Protein AF-0000000074208734 (afdb_homodimer)

Organism: NCBI:txid88382

Solvent-accessible surface area (backbone atoms only — not comparable to full-atom values): 26764 Å² total; per-residue (Å²): 128,86,65,51,71,45,79,42,67,42,66,44,78,47,78,44,66,75,63,50,32,41,41,40,40,41,45,22,43,36,44,35,39,36,42,46,93,50,91,39,37,39,42,37,32,69,38,44,40,68,49,39,34,33,40,35,36,53,96,34,33,34,37,34,30,52,76,52,100,61,82,55,68,69,53,45,49,59,48,27,51,68,28,75,49,46,34,30,35,36,37,41,34,36,28,35,31,71,30,29,38,36,40,34,30,39,29,39,41,37,39,42,31,43,29,46,50,18,36,37,41,35,35,36,26,38,41,39,40,37,34,48,28,24,35,52,36,38,38,40,32,39,29,47,39,38,40,35,37,54,30,40,36,35,39,40,38,39,24,42,43,20,35,35,40,40,31,25,31,33,50,36,38,40,37,40,23,42,45,14,34,38,36,39,43,34,73,39,74,33,48,35,38,40,37,40,23,41,46,11,38,36,38,38,35,36,43,58,51,59,45,23,41,36,41,36,34,10,36,45,8,44,25,31,49,72,84,46,68,38,70,24,46,22,6,7,68,43,78,50,55,24,66,82,56,73,51,73,97,82,64,71,62,16,41,34,39,39,40,22,42,38,8,36,38,36,40,39,47,32,85,69,76,62,74,74,71,66,76,72,74,70,78,79,65,77,65,79,79,76,127,128,85,65,51,71,45,80,42,65,43,65,46,76,47,76,44,67,73,63,49,31,41,41,38,40,41,46,17,42,36,46,36,40,34,44,47,92,50,90,39,35,38,40,38,32,68,38,44,40,68,48,39,33,32,40,34,36,54,95,31,33,34,36,34,30,51,75,52,99,60,82,56,70,68,53,44,49,60,49,29,50,70,28,77,50,48,31,30,35,35,36,40,33,37,27,36,32,72,30,29,40,37,40,37,30,39,28,39,42,36,37,41,31,43,29,46,51,18,36,36,41,37,35,38,26,35,41,38,41,36,35,49,28,24,34,53,35,39,38,40,33,40,28,46,38,37,39,34,37,54,30,40,36,35,38,39,38,40,26,42,42,20,36,35,39,38,31,26,32,35,50,37,39,40,36,41,24,42,44,13,34,39,36,40,42,35,72,40,74,35,48,34,37,42,38,40,23,41,46,11,38,37,40,39,33,35,43,58,51,60,43,23,41,35,41,36,36,11,35,50,9,44,25,32,48,70,85,46,69,37,72,31,29,32,5,6,68,43,78,49,53,25,66,82,58,71,51,74,95,83,59,71,64,17,41,33,39,40,41,23,42,38,9,35,38,37,39,39,48,32,85,67,75,61,75,73,70,66,75,73,74,70,76,79,64,77,63,79,77,78,126

pLDDT: mean 85.15, std 19.8, range [23.8, 98.94]

Secondary structure (DSSP, 8-state):
---EEEEESSSEEEEESS--EEEEEESEEEEEEEEESSSSEEEEEEEEEESPEEEEEETTEEEEEES-SS-SHHHHHHHHHS--S-EEEEEEEEEETT-EEEEEEEEEEEEEES--S-EEEEEEEEEEEEES-BS-EEEEESSSEEEEEEEES-EEEEESS-EEEEEEE-SEEEEEESSS-EEEEESS--SEEEEEESSS-EEEEES-GGGEEEEEEESSS-EEETTEEE--SS-EEEEEES-SS--STT-PPEEEEEEESSS-EEEEE--------------TT------/---EEEEESSSEEEEESS--EEEEEESEEEEEEEEESSSSEEEEEEEEEESPEEEEEETTEEEEEES-SS-SHHHHHHHHHS--S-EEEEEEEEEETT-EEEEEEEEEEEEEES--S-EEEEEEEEEEEEES-BS-EEEEESSSEEEEEEEES-EEEEESS-EEEEEEE-SEEEEEESSS-EEEEESS--SEEEEEESSS-EEEEES-GGGEEEEEEESSS-EEETTEEE--SSSEEEEEES-SS--STT-PPEEEEEEESSS-EEEEE--------------TT------

Foldseek 3Di:
DDKDKDKAQAWDKDKAALAQEEAEEFAAEEAEEEEDDDRIKMKTWHGWDWFIWMWIDDPNYTYIYGPDPDDDDVVVCVVVVPVPIDTYTHMYMYHHQAHEYEYEYAYYEYEAERHENEYEYEYAEYEYEYECYHEEYEYYYEAYEYEAYAYHEEYEYEYAAYAYEHEHAYQEYEYEYAAHAYAYHYPAAHQEYHYEYAHYAYHYEGAAQQQEFEWEKEQQAWEEEANDTAHPPGIGIDTDHHDVPPPPDDDHRYYYYYYYHHYYYYYHYRPDPPPPPPPPPPPPPPPPPDD/DDKDKDKAQAWDKDKAALAQEEAEEFAAEEAEEEEDDDRIKMKTWHGWDWFIWMWIDDPNYTYIYGPDVDDDDVSVCVVVVPVPIDTYTHMYMYHHQAHEYEYEYAEYEYEAERHENEYEYEYAEYEYEYECYHEEYEYYYEAEEYEAYAYHEEYEYEYAAYAYEHEHAYQEYEYEYAAHAYAYHYPAAHQEYHYEYAHYAYHYEGAAQQQEFEWEKEQQAWEEEANDTAHDPRMGIDGDHHDPPPPPDPDHRYYYYYYYHHYYYYYHYRPDPPPPPPPPPPPPPPPPPDD

Sequence (582 aa):
MSTDSWTVTGPQTIELRDVTTVDAHVVDGRLDVVAHDEPLVRVEVHSVEGRSLEVRLEDGRLVIEHESGLSGWGSFMKRFADFGGKARADIHVAVPAGTAVRLGTIRGECLLAGTTAGASASTVSGSLLVSRTAGELRLNTVSGEVTVRDHVGDITSNTVSADVVMSGSADSVVSSSVSGDVTIDLATQPRSVKVNSVSGNLLLRVPDDSVVAVSAQSVSGRVTVGGAQVFGGGGATFNGGGRTEAGPAGQGTTRLRATSVSGEVTVLGGPQDAPVDAPEDAPADQTPVDLMSTDSWTVTGPQTIELRDVTTVDAHVVDGRLDVVAHDEPLVRVEVHSVEGRSLEVRLEDGRLVIEHESGLSGWGSFMKRFADFGGKARADIHVAVPAGTAVRLGTIRGECLLAGTTAGASASTVSGSLLVSRTAGELRLNTVSGEVTVRDHVGDITSNTVSADVVMSGSADSVVSSSVSGDVTIDLATQPRSVKVNSVSGNLLLRVPDDSVVAVSAQSVSGRVTVGGAQVFGGGGATFNGGGRTEAGPAGQGTTRLRATSVSGEVTVLGGPQDAPVDAPEDAPADQTPVDL

Nearest PDB structures (foldseek):
  3jx8-assembly2_D  TM=5.063E-01  e=3.920E-04  Parabacteroides distasonis ATCC 8503
  3jx8-assembly2_D  TM=5.358E-01  e=8.897E-04  Parabacteroides distasonis ATCC 8503
  3ljy-assembly2_B  TM=5.152E-01  e=2.485E-03  Parabacteroides distasonis ATCC 8503

Structure (mmCIF, N/CA/C/O backbone):
data_AF-0000000074208734-model_v1
#
loop_
_entity.id
_entity.type
_entity.pdbx_description
1 polymer 'DUF4097 domain-containing protein'
#
loop_
_atom_site.group_PDB
_atom_site.id
_atom_site.type_symbol
_atom_site.label_atom_id
_atom_site.label_alt_id
_atom_site.label_comp_id
_atom_site.label_asym_id
_atom_site.label_entity_id
_atom_site.label_seq_id
_atom_site.pdbx_PDB_ins_code
_atom_site.Cartn_x
_atom_site.Cartn_y
_atom_site.Cartn_z
_atom_site.occupancy
_atom_site.B_iso_or_equiv
_atom_site.auth_seq_id
_atom_site.auth_comp_id
_atom_site.auth_asym_id
_atom_site.auth_atom_id
_atom_site.pdbx_PDB_model_num
ATOM 1 N N . MET A 1 1 ? 10.008 44.969 -2.906 1 44.94 1 MET A N 1
ATOM 2 C CA . MET A 1 1 ? 9.57 44.719 -1.535 1 44.94 1 MET A CA 1
ATOM 3 C C . MET A 1 1 ? 10.609 43.906 -0.77 1 44.94 1 MET A C 1
ATOM 5 O O . MET A 1 1 ? 11.359 43.125 -1.363 1 44.94 1 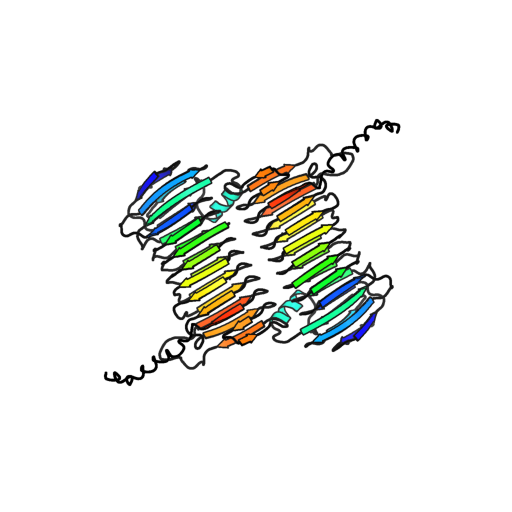MET A O 1
ATOM 9 N N . SER A 1 2 ? 11.047 44.312 0.348 1 54.62 2 SER A N 1
ATOM 10 C CA . SER A 1 2 ? 12.266 43.906 1.043 1 54.62 2 SER A CA 1
ATOM 11 C C . SER A 1 2 ? 12.234 42.406 1.404 1 54.62 2 SER A C 1
ATOM 13 O O . SER A 1 2 ? 11.266 41.938 1.988 1 54.62 2 SER A O 1
ATOM 15 N N . THR A 1 3 ? 12.836 41.531 0.575 1 72.31 3 THR A N 1
ATOM 16 C CA . THR A 1 3 ? 13.062 40.125 0.831 1 72.31 3 THR A CA 1
ATOM 17 C C . THR A 1 3 ? 14.078 39.938 1.958 1 72.31 3 THR A C 1
ATOM 19 O O . THR A 1 3 ? 15.195 40.438 1.89 1 72.31 3 THR A O 1
ATOM 22 N N . ASP A 1 4 ? 13.586 39.656 3.211 1 86.06 4 ASP A N 1
ATOM 23 C CA . ASP A 1 4 ? 14.477 39.281 4.297 1 86.06 4 ASP A CA 1
ATOM 24 C C . ASP A 1 4 ? 14.867 37.812 4.195 1 86.06 4 ASP A C 1
ATOM 26 O O . ASP A 1 4 ? 14.016 36.969 3.908 1 86.06 4 ASP A O 1
ATOM 30 N N . SER A 1 5 ? 16.125 37.594 4.215 1 92.31 5 SER A N 1
ATOM 31 C CA . SER A 1 5 ? 16.578 36.219 4.09 1 92.31 5 SER A CA 1
ATOM 32 C C . SER A 1 5 ? 17.688 35.906 5.094 1 92.31 5 SER A C 1
ATOM 34 O O . SER A 1 5 ? 18.516 36.781 5.398 1 92.31 5 SER A O 1
ATOM 36 N N . TRP A 1 6 ? 17.609 34.719 5.621 1 94.44 6 TRP A N 1
ATOM 37 C CA . TRP A 1 6 ? 18.594 34.219 6.566 1 94.44 6 TRP A CA 1
ATOM 38 C C . TRP A 1 6 ? 19.094 32.844 6.156 1 94.44 6 TRP A C 1
ATOM 40 O O . TRP A 1 6 ? 18.312 32 5.711 1 94.44 6 TRP A O 1
ATOM 50 N N . THR A 1 7 ? 20.297 32.656 6.285 1 95.12 7 THR A N 1
ATOM 51 C CA . THR A 1 7 ? 20.875 31.328 6.23 1 95.12 7 THR A CA 1
ATOM 52 C C . THR A 1 7 ? 21.203 30.828 7.633 1 95.12 7 THR A C 1
ATOM 54 O O . THR A 1 7 ? 22.031 31.422 8.328 1 95.12 7 THR A O 1
ATOM 57 N N . VAL A 1 8 ? 20.594 29.75 8.055 1 96.25 8 VAL A N 1
ATOM 58 C CA . VAL A 1 8 ? 20.703 29.281 9.43 1 96.25 8 VAL A CA 1
ATOM 59 C C . VAL A 1 8 ? 21.516 27.984 9.484 1 96.25 8 VAL A C 1
ATOM 61 O O . VAL A 1 8 ? 21.156 27 8.844 1 96.25 8 VAL A O 1
ATOM 64 N N . THR A 1 9 ? 22.578 27.922 10.234 1 95.31 9 THR A N 1
ATOM 65 C CA . THR A 1 9 ? 23.469 26.766 10.289 1 95.31 9 THR A CA 1
ATOM 66 C C . THR A 1 9 ? 23.484 26.156 11.688 1 95.31 9 THR A C 1
ATOM 68 O O . THR A 1 9 ? 24.156 25.156 11.93 1 95.31 9 THR A O 1
ATOM 71 N N . GLY A 1 10 ? 22.844 26.781 12.609 1 95.44 10 GLY A N 1
ATOM 72 C CA . GLY A 1 10 ? 22.719 26.344 13.992 1 95.44 10 GLY A CA 1
ATOM 73 C C . GLY A 1 10 ? 21.547 26.984 14.727 1 95.44 10 GLY A C 1
ATOM 74 O O . GLY A 1 10 ? 20.656 27.562 14.102 1 95.44 10 GLY A O 1
ATOM 75 N N . PRO A 1 11 ? 21.609 26.812 16.062 1 97.56 11 PRO A N 1
ATOM 76 C CA . PRO A 1 11 ? 20.484 27.375 16.797 1 97.56 11 PRO A CA 1
ATOM 77 C C . PRO A 1 11 ? 20.312 28.875 16.562 1 97.56 11 PRO A C 1
ATOM 79 O O . PRO A 1 11 ? 21.281 29.625 16.641 1 97.56 11 PRO A O 1
ATOM 82 N N . GLN A 1 12 ? 19.125 29.234 16.219 1 97.62 12 GLN A N 1
ATOM 83 C CA . GLN A 1 12 ? 18.812 30.625 15.898 1 97.62 12 GLN A CA 1
ATOM 84 C C . GLN A 1 12 ? 17.312 30.906 16.062 1 97.62 12 GLN A C 1
ATOM 86 O O . GLN A 1 12 ? 16.484 30.047 15.773 1 97.62 12 GLN A O 1
ATOM 91 N N . THR A 1 13 ? 17.047 32.125 16.594 1 98.31 13 THR A N 1
ATOM 92 C CA . THR A 1 13 ? 15.656 32.562 16.672 1 98.31 13 THR A CA 1
ATOM 93 C C . THR A 1 13 ? 15.438 33.781 15.766 1 98.31 13 THR A C 1
ATOM 95 O O . THR A 1 13 ? 16.219 34.75 15.781 1 98.31 13 THR A O 1
ATOM 98 N N . ILE A 1 14 ? 14.414 33.75 14.969 1 98.06 14 ILE A N 1
ATOM 99 C CA . ILE A 1 14 ? 14.07 34.812 14.047 1 98.06 14 ILE A CA 1
ATOM 100 C C . ILE A 1 14 ? 12.625 35.25 14.273 1 98.06 14 ILE A C 1
ATOM 102 O O . ILE A 1 14 ? 11.719 34.406 14.32 1 98.06 14 ILE A O 1
ATOM 106 N N . GLU A 1 15 ? 12.391 36.5 14.461 1 97.81 15 GLU A N 1
ATOM 107 C CA . GLU A 1 15 ? 11.039 37.031 14.578 1 97.81 15 GLU A CA 1
ATOM 108 C C . GLU A 1 15 ? 10.664 37.875 13.367 1 97.81 15 GLU A C 1
ATOM 110 O O . GLU A 1 15 ? 11.453 38.719 12.914 1 97.81 15 GLU A O 1
ATOM 115 N N . LEU A 1 16 ? 9.492 37.625 12.898 1 96.75 16 LEU A N 1
ATOM 116 C CA . LEU A 1 16 ? 9.031 38.281 11.695 1 96.75 16 LEU A CA 1
ATOM 117 C C . LEU A 1 16 ? 7.605 38.812 11.867 1 96.75 16 LEU A C 1
ATOM 119 O O . LEU A 1 16 ? 6.797 38.188 12.562 1 96.75 16 LEU A O 1
ATOM 123 N N . ARG A 1 17 ? 7.367 39.906 11.227 1 95.06 17 ARG A N 1
ATOM 124 C CA . ARG A 1 17 ? 6.016 40.469 11.219 1 95.06 17 ARG A CA 1
ATOM 125 C C . ARG A 1 17 ? 5.414 40.406 9.812 1 95.06 17 ARG A C 1
ATOM 127 O O . ARG A 1 17 ? 6.121 40.125 8.844 1 95.06 17 ARG A O 1
ATOM 134 N N . ASP A 1 18 ? 4.086 40.531 9.734 1 94.44 18 ASP A N 1
ATOM 135 C CA . ASP A 1 18 ? 3.326 40.625 8.492 1 94.44 18 ASP A CA 1
ATOM 136 C C . ASP A 1 18 ? 3.439 39.344 7.68 1 94.44 18 ASP A C 1
ATOM 138 O O . ASP A 1 18 ? 3.561 39.406 6.453 1 94.44 18 ASP A O 1
ATOM 142 N N . VAL A 1 19 ? 3.52 38.281 8.398 1 97.25 19 VAL A N 1
ATOM 143 C CA . VAL A 1 19 ? 3.506 36.969 7.758 1 97.25 19 VAL A CA 1
ATOM 144 C C . VAL A 1 19 ? 2.068 36.469 7.641 1 97.25 19 VAL A C 1
ATOM 146 O O . VAL A 1 19 ? 1.337 36.406 8.633 1 97.25 19 VAL A O 1
ATOM 149 N N . THR A 1 20 ? 1.699 36.094 6.402 1 97.31 20 THR A N 1
ATOM 150 C CA . THR A 1 20 ? 0.342 35.625 6.191 1 97.31 20 THR A CA 1
ATOM 151 C C . THR A 1 20 ? 0.347 34.094 5.938 1 97.31 20 THR A C 1
ATOM 153 O O . THR A 1 20 ? -0.648 33.438 6.188 1 97.31 20 THR A O 1
ATOM 156 N N . THR A 1 21 ? 1.437 33.656 5.379 1 98.12 21 THR A N 1
ATOM 157 C CA . THR A 1 21 ? 1.563 32.25 5.059 1 98.12 21 THR A CA 1
ATOM 158 C C . THR A 1 21 ? 2.943 31.719 5.453 1 98.12 21 THR A C 1
ATOM 160 O O . THR A 1 21 ? 3.949 32.406 5.258 1 98.12 21 THR A O 1
ATOM 163 N N . VAL A 1 22 ? 2.969 30.516 5.992 1 98 22 VAL A N 1
ATOM 164 C CA . VAL A 1 22 ? 4.223 29.828 6.297 1 98 22 VAL A CA 1
ATOM 165 C C . VAL A 1 22 ? 4.359 28.578 5.422 1 98 22 VAL A C 1
ATOM 167 O O . VAL A 1 22 ? 3.465 27.734 5.398 1 98 22 VAL A O 1
ATOM 170 N N . ASP A 1 23 ? 5.387 28.5 4.691 1 96.88 23 ASP A N 1
ATOM 171 C CA . ASP A 1 23 ? 5.773 27.344 3.887 1 96.88 23 ASP A CA 1
ATOM 172 C C . ASP A 1 23 ? 7.074 26.734 4.395 1 96.88 23 ASP A C 1
ATOM 174 O O . ASP A 1 23 ? 8.164 27.234 4.086 1 96.88 23 ASP A O 1
ATOM 178 N N . ALA A 1 24 ? 6.957 25.641 5.156 1 96.25 24 ALA A N 1
ATOM 179 C CA . ALA A 1 24 ? 8.125 25.094 5.844 1 96.25 24 ALA A CA 1
ATOM 180 C C . ALA A 1 24 ? 8.352 23.625 5.473 1 96.25 24 ALA A C 1
ATOM 182 O O . ALA A 1 24 ? 7.438 22.812 5.57 1 96.25 24 ALA A O 1
ATOM 183 N N . HIS A 1 25 ? 9.523 23.297 5.062 1 93.06 25 HIS A N 1
ATOM 184 C CA . HIS A 1 25 ? 9.875 21.938 4.668 1 93.06 25 HIS A CA 1
ATOM 185 C C . HIS A 1 25 ? 11.227 21.531 5.242 1 93.06 25 HIS A C 1
ATOM 187 O O . HIS A 1 25 ? 12.172 22.312 5.25 1 93.06 25 HIS A O 1
ATOM 193 N N . VAL A 1 26 ? 11.273 20.328 5.727 1 91.88 26 VAL A N 1
ATOM 194 C CA . VAL A 1 26 ? 12.539 19.766 6.199 1 91.88 26 VAL A CA 1
ATOM 195 C C . VAL A 1 26 ? 12.727 18.359 5.656 1 91.88 26 VAL A C 1
ATOM 197 O O . VAL A 1 26 ? 11.758 17.609 5.52 1 91.88 26 VAL A O 1
ATOM 200 N N . VAL A 1 27 ? 13.922 18 5.41 1 89.75 27 VAL A N 1
ATOM 201 C CA . VAL A 1 27 ? 14.219 16.656 4.902 1 89.75 27 VAL A CA 1
ATOM 202 C C . VAL A 1 27 ? 14.078 15.641 6.027 1 89.75 27 VAL A C 1
ATOM 204 O O . VAL A 1 27 ? 13.398 14.617 5.875 1 89.75 27 VAL A O 1
ATOM 207 N N . ASP A 1 28 ? 14.711 15.906 7.121 1 90.75 28 ASP A N 1
ATOM 208 C CA . ASP A 1 28 ? 14.711 15.047 8.297 1 90.75 28 ASP A CA 1
ATOM 209 C C . ASP A 1 28 ? 14.641 15.867 9.578 1 90.75 28 ASP A C 1
ATOM 211 O O . ASP A 1 28 ? 15.094 17.016 9.617 1 90.75 28 ASP A O 1
ATOM 215 N N . GLY A 1 29 ? 14.039 15.281 10.594 1 94.06 29 GLY A N 1
ATOM 216 C CA . GLY A 1 29 ? 13.992 15.953 11.875 1 94.06 29 GLY A CA 1
ATOM 217 C C . GLY A 1 29 ? 12.578 16.25 12.344 1 94.06 29 GLY A C 1
ATOM 218 O O . GLY A 1 29 ? 11.695 15.406 12.242 1 94.06 29 GLY A O 1
ATOM 219 N N . ARG A 1 30 ? 12.508 17.453 12.977 1 97.25 30 ARG A N 1
ATOM 220 C CA . ARG A 1 30 ? 11.227 17.844 13.57 1 97.25 30 ARG A CA 1
ATOM 221 C C . ARG A 1 30 ? 10.789 19.219 13.094 1 97.25 30 ARG A C 1
ATOM 223 O O . ARG A 1 30 ? 11.602 20.141 13.023 1 97.25 30 ARG A O 1
ATOM 230 N N . LEU A 1 31 ? 9.562 19.312 12.695 1 97.94 31 LEU A N 1
ATOM 231 C CA . LEU A 1 31 ? 8.961 20.562 12.258 1 97.94 31 LEU A CA 1
ATOM 232 C C . LEU A 1 31 ? 7.625 20.797 12.945 1 97.94 31 LEU A C 1
ATOM 234 O O . LEU A 1 31 ? 6.625 20.156 12.602 1 97.94 31 LEU A O 1
ATOM 238 N N . ASP A 1 32 ? 7.625 21.703 13.953 1 98.69 32 ASP A N 1
ATOM 239 C CA . ASP A 1 32 ? 6.414 22.047 14.688 1 98.69 32 ASP A CA 1
ATOM 240 C C . ASP A 1 32 ? 5.934 23.453 14.336 1 98.69 32 ASP A C 1
ATOM 242 O O . ASP A 1 32 ? 6.695 24.422 14.43 1 98.69 32 ASP A O 1
ATOM 246 N N . VAL A 1 33 ? 4.703 23.578 13.93 1 98.88 33 VAL A N 1
ATOM 247 C CA . VAL A 1 33 ? 4.047 24.859 13.75 1 98.88 33 VAL A CA 1
ATOM 248 C C . VAL A 1 33 ? 2.854 24.969 14.695 1 98.88 33 VAL A C 1
ATOM 250 O O . VAL A 1 33 ? 1.889 24.219 14.578 1 98.88 33 VAL A O 1
ATOM 253 N N . VAL A 1 34 ? 2.953 25.906 15.586 1 98.88 34 VAL A N 1
ATOM 254 C CA . VAL A 1 34 ? 1.954 26 16.641 1 98.88 34 VAL A CA 1
ATOM 255 C C . VAL A 1 34 ? 1.464 27.453 16.766 1 98.88 34 VAL A C 1
ATOM 257 O O . VAL A 1 34 ? 2.266 28.391 16.75 1 98.88 34 VAL A O 1
ATOM 260 N N . ALA A 1 35 ? 0.216 27.562 16.906 1 98.88 35 ALA A N 1
ATOM 261 C CA . ALA A 1 35 ? -0.355 28.906 17.078 1 98.88 35 ALA A CA 1
ATOM 262 C C . ALA A 1 35 ? -0.044 29.453 18.469 1 98.88 35 ALA A C 1
ATOM 264 O O . ALA A 1 35 ? 0.019 28.719 19.453 1 98.88 35 ALA A O 1
ATOM 265 N N . HIS A 1 36 ? 0.167 30.766 18.5 1 98.44 36 HIS A N 1
ATOM 266 C CA . HIS A 1 36 ? 0.281 31.5 19.75 1 98.44 36 HIS A CA 1
ATOM 267 C C . HIS A 1 36 ? -0.477 32.812 19.672 1 98.44 36 HIS A C 1
ATOM 269 O O . HIS A 1 36 ? -1.062 33.156 18.641 1 98.44 36 HIS A O 1
ATOM 275 N N . ASP A 1 37 ? -0.469 33.625 20.719 1 97.12 37 ASP A N 1
ATOM 276 C CA . ASP A 1 37 ? -1.319 34.812 20.812 1 97.12 37 ASP A CA 1
ATOM 277 C C . ASP A 1 37 ? -0.537 36.094 20.484 1 97.12 37 ASP A C 1
ATOM 279 O O . ASP A 1 37 ? -1.063 37.188 20.594 1 97.12 37 ASP A O 1
ATOM 283 N N . GLU A 1 38 ? 0.662 36 20.031 1 97.12 38 GLU A N 1
ATOM 284 C CA . GLU A 1 38 ? 1.45 37.188 19.625 1 97.12 38 GLU A CA 1
ATOM 285 C C . GLU A 1 38 ? 1.248 37.5 18.156 1 97.12 38 GLU A C 1
ATOM 287 O O . GLU A 1 38 ? 1.06 36.594 17.328 1 97.12 38 GLU A O 1
ATOM 292 N N . PRO A 1 39 ? 1.251 38.781 17.828 1 95.88 39 PRO A N 1
ATOM 293 C CA . PRO A 1 39 ? 1.011 39.188 16.453 1 95.88 39 PRO A CA 1
ATOM 294 C C . PRO A 1 39 ? 2.262 39.094 15.578 1 95.88 39 PRO A C 1
ATOM 296 O O . PRO A 1 39 ? 2.553 40 14.797 1 95.88 39 PRO A O 1
ATOM 299 N N . LEU A 1 40 ? 3.111 38.156 15.797 1 97.69 40 LEU A N 1
ATOM 300 C CA . LEU A 1 40 ? 4.309 37.938 14.992 1 97.69 40 LEU A CA 1
ATOM 301 C C . LEU A 1 40 ? 4.574 36.438 14.828 1 97.69 40 LEU A C 1
ATOM 303 O O . LEU A 1 40 ? 3.977 35.625 15.531 1 97.69 40 LEU A O 1
ATOM 307 N N . VAL A 1 41 ? 5.367 36.156 13.875 1 98.5 41 VAL A N 1
ATOM 308 C CA . VAL A 1 41 ? 5.852 34.781 13.695 1 98.5 41 VAL A CA 1
ATOM 309 C C . VAL A 1 41 ? 7.242 34.625 14.297 1 98.5 41 VAL A C 1
ATOM 311 O O . VAL A 1 41 ? 8.109 35.5 14.102 1 98.5 41 VAL A O 1
ATOM 314 N N . ARG A 1 42 ? 7.473 33.625 15.094 1 98.75 42 ARG A N 1
ATOM 315 C CA . ARG A 1 42 ? 8.773 33.312 15.68 1 98.75 42 ARG A CA 1
ATOM 316 C C . ARG A 1 42 ? 9.297 31.969 15.188 1 98.75 42 ARG A C 1
ATOM 318 O O . ARG A 1 42 ? 8.672 30.938 15.414 1 98.75 42 ARG A O 1
ATOM 325 N N . VAL A 1 43 ? 10.422 32 14.492 1 98.75 43 VAL A N 1
ATOM 326 C CA . VAL A 1 43 ? 11.102 30.797 14.039 1 98.75 43 VAL A CA 1
ATOM 327 C C . VAL A 1 43 ? 12.234 30.453 14.992 1 98.75 43 VAL A C 1
ATOM 329 O O . VAL A 1 43 ? 13.203 31.203 15.125 1 98.75 43 VAL A O 1
ATOM 332 N N . GLU A 1 44 ? 12.094 29.344 15.656 1 98.75 44 GLU A N 1
ATOM 333 C CA . GLU A 1 44 ? 13.141 28.844 16.547 1 98.75 44 GLU A CA 1
ATOM 334 C C . GLU A 1 44 ? 13.797 27.594 15.961 1 98.75 44 GLU A C 1
ATOM 336 O O . GLU A 1 44 ? 13.18 26.516 15.906 1 98.75 44 GLU A O 1
ATOM 341 N N . VAL A 1 45 ? 15.008 27.781 15.547 1 98.56 45 VAL A N 1
ATOM 342 C CA . VAL A 1 45 ? 15.805 26.641 15.086 1 98.56 45 VAL A CA 1
ATOM 343 C C . VAL A 1 45 ? 16.672 26.125 16.234 1 98.56 45 VAL A C 1
ATOM 345 O O . VAL A 1 45 ? 17.531 26.859 16.75 1 98.56 45 VAL A O 1
ATOM 348 N N . HIS A 1 46 ? 16.516 24.875 16.594 1 98.44 46 HIS A N 1
ATOM 349 C CA . HIS A 1 46 ? 17.234 24.297 17.719 1 98.44 46 HIS A CA 1
ATOM 350 C C . HIS A 1 46 ? 18.5 23.594 17.266 1 98.44 46 HIS A C 1
ATOM 352 O O . HIS A 1 46 ? 19.516 23.594 17.984 1 98.44 46 HIS A O 1
ATOM 358 N N . SER A 1 47 ? 18.359 22.969 16.109 1 97.12 47 SER A N 1
ATOM 359 C CA . SER A 1 47 ? 19.531 22.312 15.57 1 97.12 47 SER A CA 1
ATOM 360 C C . SER A 1 47 ? 19.438 22.188 14.047 1 97.12 47 SER A C 1
ATOM 362 O O . SER A 1 47 ? 18.344 22.109 13.484 1 97.12 47 SER A O 1
ATOM 364 N N . VAL A 1 48 ? 20.594 22.25 13.398 1 94.88 48 VAL A N 1
ATOM 365 C CA . VAL A 1 48 ? 20.766 21.984 11.969 1 94.88 48 VAL A CA 1
ATOM 366 C C . VAL A 1 48 ? 21.938 21.047 11.758 1 94.88 48 VAL A C 1
ATOM 368 O O . VAL A 1 48 ? 23.047 21.297 12.266 1 94.88 48 VAL A O 1
ATOM 371 N N . GLU A 1 49 ? 21.688 19.984 11.133 1 91.69 49 GLU A N 1
ATOM 372 C CA . GLU A 1 49 ? 22.734 19.031 10.766 1 91.69 49 GLU A CA 1
ATOM 373 C C . GLU A 1 49 ? 22.781 18.844 9.25 1 91.69 49 G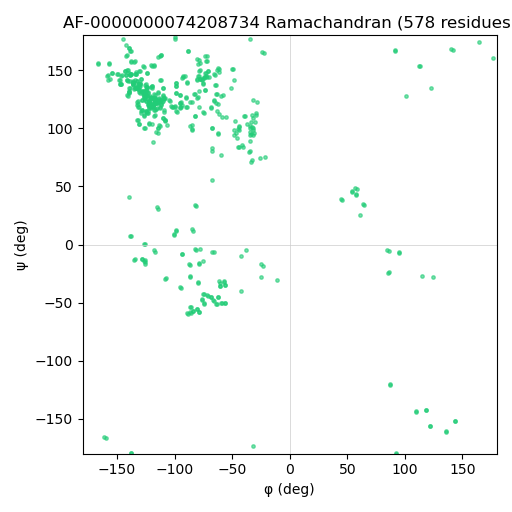LU A C 1
ATOM 375 O O . GLU A 1 49 ? 21.781 18.5 8.625 1 91.69 49 GLU A O 1
ATOM 380 N N . GLY A 1 50 ? 23.969 19.016 8.695 1 87.81 50 GLY A N 1
ATOM 381 C CA . GLY A 1 50 ? 24.125 18.891 7.254 1 87.81 50 GLY A CA 1
ATOM 382 C C . GLY A 1 50 ? 23.844 20.203 6.523 1 87.81 50 GLY A C 1
ATOM 383 O O . GLY A 1 50 ? 24.438 21.234 6.848 1 87.81 50 GLY A O 1
ATOM 384 N N . ARG A 1 51 ? 22.922 20.156 5.691 1 87.25 51 ARG A N 1
ATOM 385 C CA . ARG A 1 51 ? 22.641 21.328 4.879 1 87.25 51 ARG A CA 1
ATOM 386 C C . ARG A 1 51 ? 22 22.438 5.719 1 87.25 51 ARG A C 1
ATOM 388 O O . ARG A 1 51 ? 21.172 22.156 6.59 1 87.25 51 ARG A O 1
ATOM 395 N N . SER A 1 52 ? 22.391 23.641 5.359 1 91.75 52 SER A N 1
ATOM 396 C CA . SER A 1 52 ? 21.844 24.781 6.078 1 91.75 52 SER A CA 1
ATOM 397 C C . SER A 1 52 ? 20.375 25.016 5.719 1 91.75 52 SER A C 1
ATOM 399 O O . SER A 1 52 ? 19.891 24.484 4.723 1 91.75 52 SER A O 1
ATOM 401 N N . LEU A 1 53 ? 19.75 25.766 6.59 1 93.81 53 LEU A N 1
ATOM 402 C CA . LEU A 1 53 ? 18.359 26.172 6.363 1 93.81 53 LEU A CA 1
ATOM 403 C C . LEU A 1 53 ? 18.281 27.578 5.789 1 93.81 53 LEU A C 1
ATOM 405 O O . LEU A 1 53 ? 19.016 28.469 6.223 1 93.81 53 LEU A O 1
ATOM 409 N N . GLU A 1 54 ? 17.469 27.719 4.844 1 93.75 54 GLU A N 1
ATOM 410 C CA . GLU A 1 54 ? 17.156 29.047 4.324 1 93.75 54 GLU A CA 1
ATOM 411 C C . GLU A 1 54 ? 15.789 29.516 4.812 1 93.75 54 GLU A C 1
ATOM 413 O O . GLU A 1 54 ? 14.789 28.812 4.652 1 93.75 54 GLU A O 1
ATOM 418 N N . VAL A 1 55 ? 15.781 30.672 5.453 1 95.69 55 VAL A N 1
ATOM 419 C CA . VAL A 1 55 ? 14.555 31.328 5.883 1 95.69 55 VAL A CA 1
ATOM 420 C C . VAL A 1 55 ? 14.359 32.625 5.094 1 95.69 55 VAL A C 1
ATOM 422 O O . VAL A 1 55 ? 15.188 33.531 5.172 1 95.69 55 VAL A O 1
ATOM 425 N N . ARG A 1 56 ? 13.258 32.688 4.309 1 94.88 56 ARG A N 1
ATOM 426 C CA . ARG A 1 56 ? 13.023 33.844 3.467 1 94.88 56 ARG A CA 1
ATOM 427 C C . ARG A 1 56 ? 11.586 34.344 3.605 1 94.88 56 ARG A C 1
ATOM 429 O O . ARG A 1 56 ? 10.648 33.531 3.668 1 94.88 56 ARG A O 1
ATOM 436 N N . LEU A 1 57 ? 11.5 35.625 3.73 1 95.5 57 LEU A N 1
ATOM 437 C CA . LEU A 1 57 ? 10.18 36.219 3.699 1 95.5 57 LEU A CA 1
ATOM 438 C C . LEU A 1 57 ? 9.977 37 2.404 1 95.5 57 LEU A C 1
ATOM 440 O O . LEU A 1 57 ? 10.711 37.938 2.117 1 95.5 57 LEU A O 1
ATOM 444 N N . GLU A 1 58 ? 9.023 36.531 1.589 1 92.75 58 GLU A N 1
ATOM 445 C CA . GLU A 1 58 ? 8.695 37.188 0.323 1 92.75 58 GLU A CA 1
ATOM 446 C C . GLU A 1 58 ? 7.203 37.5 0.233 1 92.75 58 GLU A C 1
ATOM 448 O O . GLU A 1 58 ? 6.383 36.562 0.12 1 92.75 58 GLU A O 1
ATOM 453 N N . ASP A 1 59 ? 6.781 38.781 0.27 1 93.56 59 ASP A N 1
ATOM 454 C CA . ASP A 1 59 ? 5.402 39.219 0.088 1 93.56 59 ASP A CA 1
ATOM 455 C C . ASP A 1 59 ? 4.465 38.5 1.066 1 93.56 59 ASP A C 1
ATOM 457 O O . ASP A 1 59 ? 3.43 37.969 0.665 1 93.56 59 ASP A O 1
ATOM 461 N N . GLY A 1 60 ? 4.867 38.438 2.305 1 95.56 60 GLY A N 1
ATOM 462 C CA . GLY A 1 60 ? 4.043 37.875 3.363 1 95.56 60 GLY A CA 1
ATOM 463 C C . GLY A 1 60 ? 4.16 36.344 3.477 1 95.56 60 GLY A C 1
ATOM 464 O O . GLY A 1 60 ? 3.586 35.75 4.383 1 95.56 60 GLY A O 1
ATOM 465 N N . ARG A 1 61 ? 4.883 35.781 2.562 1 96.94 61 ARG A N 1
ATOM 466 C CA . ARG A 1 61 ? 5.109 34.344 2.586 1 96.94 61 ARG A CA 1
ATOM 467 C C . ARG A 1 61 ? 6.473 34.031 3.186 1 96.94 61 ARG A C 1
ATOM 469 O O . ARG A 1 61 ? 7.508 34.375 2.629 1 96.94 61 ARG A O 1
ATOM 476 N N . LEU A 1 62 ? 6.434 33.281 4.289 1 97 62 LEU A N 1
ATOM 477 C CA . LEU A 1 62 ? 7.66 32.844 4.945 1 97 62 LEU A CA 1
ATOM 478 C C . LEU A 1 62 ? 8.047 31.453 4.477 1 97 62 LEU A C 1
ATOM 480 O O . LEU A 1 62 ? 7.285 30.5 4.664 1 97 62 LEU A O 1
ATOM 484 N N . VAL A 1 63 ? 9.211 31.344 3.865 1 96.06 63 VAL A N 1
ATOM 485 C CA . VAL A 1 63 ? 9.688 30.062 3.355 1 96.06 63 VAL A CA 1
ATOM 486 C C . VAL A 1 63 ? 10.859 29.562 4.199 1 96.06 63 VAL A C 1
ATOM 488 O O . VAL A 1 63 ? 11.82 30.312 4.43 1 96.06 63 VAL A O 1
ATOM 491 N N . ILE A 1 64 ? 10.734 28.344 4.699 1 95.94 64 ILE A N 1
ATOM 492 C CA . ILE A 1 64 ? 11.789 27.688 5.461 1 95.94 64 ILE A CA 1
ATOM 493 C C . ILE A 1 64 ? 12.156 26.359 4.797 1 95.94 64 ILE A C 1
ATOM 495 O O . ILE A 1 64 ? 11.344 25.438 4.75 1 95.94 64 ILE A O 1
ATOM 499 N N . GLU A 1 65 ? 13.312 26.203 4.293 1 92.38 65 GLU A N 1
ATOM 500 C CA . GLU A 1 65 ? 13.719 24.969 3.633 1 92.38 65 GLU A CA 1
ATOM 501 C C . GLU A 1 65 ? 15.234 24.812 3.615 1 92.38 65 GLU A C 1
ATOM 503 O O . GLU A 1 65 ? 15.961 25.797 3.795 1 92.38 65 GLU A O 1
ATOM 508 N N . HIS A 1 66 ? 15.578 23.516 3.508 1 88.62 66 HIS A N 1
ATOM 509 C CA . HIS A 1 66 ? 17 23.312 3.301 1 88.62 66 HIS A CA 1
ATOM 510 C C . HIS A 1 66 ? 17.453 23.906 1.969 1 88.62 66 HIS A C 1
ATOM 512 O O . HIS A 1 66 ? 16.703 23.906 0.998 1 88.62 66 HIS A O 1
ATOM 518 N N . GLU A 1 67 ? 18.5 24.5 2.037 1 70.19 67 GLU A N 1
ATOM 519 C CA . GLU A 1 67 ? 19.062 25.156 0.865 1 70.19 67 GLU A CA 1
ATOM 520 C C . GLU A 1 67 ? 18.969 24.281 -0.375 1 70.19 67 GLU A C 1
ATOM 522 O O . GLU A 1 67 ? 19.453 23.141 -0.379 1 70.19 67 GLU A O 1
ATOM 527 N N . SER A 1 68 ? 17.688 24.453 -0.93 1 62.38 68 SER A N 1
ATOM 528 C CA . SER A 1 68 ? 17.625 23.812 -2.232 1 62.38 68 SER A CA 1
ATOM 529 C C . SER A 1 68 ? 17.312 24.812 -3.34 1 62.38 68 SER A C 1
ATOM 531 O O . SER A 1 68 ? 16.703 25.859 -3.082 1 62.38 68 SER A O 1
ATOM 533 N N . GLY A 1 69 ? 18.234 25.281 -4.188 1 54.66 69 GLY A N 1
ATOM 534 C CA . GLY A 1 69 ? 18.062 26.203 -5.289 1 54.66 69 GLY A CA 1
ATOM 535 C C . GLY A 1 69 ? 16.656 26.203 -5.855 1 54.66 69 GLY A C 1
ATOM 536 O O . GLY A 1 69 ? 16.312 27.016 -6.715 1 54.66 69 GLY A O 1
ATOM 537 N N . LEU A 1 70 ? 15.938 25.109 -5.762 1 51 70 LEU A N 1
ATOM 538 C CA . LEU A 1 70 ? 14.664 25.062 -6.477 1 51 70 LEU A CA 1
ATOM 539 C C . LEU A 1 70 ? 13.492 25.016 -5.5 1 51 70 LEU A C 1
ATOM 541 O O . LEU A 1 70 ? 13.617 24.453 -4.402 1 51 70 LEU A O 1
ATOM 545 N N . SER A 1 71 ? 12.289 25.703 -5.707 1 58.16 71 SER A N 1
ATOM 546 C CA . SER A 1 71 ? 11.109 25.859 -4.859 1 58.16 71 SER A CA 1
ATOM 547 C C . SER A 1 71 ? 10.07 24.797 -5.16 1 58.16 71 SER A C 1
ATOM 549 O O . SER A 1 71 ? 10.047 24.234 -6.262 1 58.16 71 SER A O 1
ATOM 551 N N . GLY A 1 72 ? 9.273 24.203 -4.305 1 62.5 72 GLY A N 1
ATOM 552 C CA . GLY A 1 72 ? 8.109 23.344 -4.363 1 62.5 72 GLY A CA 1
ATOM 553 C C . GLY A 1 72 ? 8.383 21.938 -3.869 1 62.5 72 GLY A C 1
ATOM 554 O O . GLY A 1 72 ? 9.539 21.5 -3.832 1 62.5 72 GLY A O 1
ATOM 555 N N . TRP A 1 73 ? 7.332 21.281 -3.379 1 64.69 73 TRP A N 1
ATOM 556 C CA . TRP A 1 73 ? 7.418 19.984 -2.717 1 64.69 73 TRP A CA 1
ATOM 557 C C . TRP A 1 73 ? 8.008 18.938 -3.65 1 64.69 73 TRP A C 1
ATOM 559 O O . TRP A 1 73 ? 8.836 18.125 -3.234 1 64.69 73 TRP A O 1
ATOM 569 N N . GLY A 1 74 ? 7.367 18.938 -4.855 1 62.59 74 GLY A N 1
ATOM 570 C CA . GLY A 1 74 ? 7.871 17.984 -5.828 1 62.59 74 GLY A CA 1
ATOM 571 C C . GLY A 1 74 ? 9.352 18.141 -6.109 1 62.59 74 GLY A C 1
ATOM 572 O O . GLY A 1 74 ? 10.094 17.156 -6.156 1 62.59 74 GLY A O 1
ATOM 573 N N . SER A 1 75 ? 9.656 19.344 -6.371 1 63.56 75 SER A N 1
ATOM 574 C CA . SER A 1 75 ? 11.07 19.625 -6.617 1 63.56 75 SER A CA 1
ATOM 575 C C . SER A 1 75 ? 11.922 19.281 -5.402 1 63.56 75 SER A C 1
ATOM 577 O O . SER A 1 75 ? 13.039 18.781 -5.547 1 63.56 75 SER A O 1
ATOM 579 N N . PHE A 1 76 ? 11.367 19.516 -4.312 1 63.09 76 PHE A N 1
ATOM 580 C CA . PHE A 1 76 ? 12.031 19.219 -3.047 1 63.09 76 PHE A CA 1
ATOM 581 C C . PHE A 1 76 ? 12.312 17.734 -2.912 1 63.09 76 PHE A C 1
ATOM 583 O O . PHE A 1 76 ? 13.438 17.328 -2.605 1 63.09 76 PHE A O 1
ATOM 590 N N . MET A 1 77 ? 11.367 16.938 -3.225 1 64.06 77 MET A N 1
ATOM 591 C CA . MET A 1 77 ? 11.523 15.484 -3.105 1 64.06 77 MET A CA 1
ATOM 592 C C . MET A 1 77 ? 12.562 14.961 -4.094 1 64.06 77 MET A C 1
ATOM 594 O O . MET A 1 77 ? 13.375 14.109 -3.748 1 64.06 77 MET A O 1
ATOM 598 N N . LYS A 1 78 ? 12.461 15.375 -5.352 1 63.44 78 LYS A N 1
ATOM 599 C CA . LYS A 1 78 ? 13.383 14.93 -6.398 1 63.44 78 LYS A CA 1
ATOM 600 C C . LYS A 1 78 ? 14.828 15.234 -6.027 1 63.44 78 LYS A C 1
ATOM 602 O O . LYS A 1 78 ? 15.727 14.422 -6.27 1 63.44 78 LYS A O 1
ATOM 607 N N . ARG A 1 79 ? 14.93 16.266 -5.414 1 59.94 79 ARG A N 1
ATOM 608 C CA . ARG A 1 79 ? 16.266 16.719 -5.059 1 59.94 79 ARG A CA 1
ATOM 609 C C . ARG A 1 79 ? 16.875 15.844 -3.967 1 59.94 79 ARG A C 1
ATOM 611 O O . ARG A 1 79 ? 18.062 15.547 -3.99 1 59.94 79 ARG A O 1
ATOM 618 N N . PHE A 1 80 ? 16.094 15.625 -3.127 1 59 80 PHE A N 1
ATOM 619 C CA . PHE A 1 80 ? 16.672 14.93 -1.991 1 59 80 PHE A CA 1
ATOM 620 C C . PHE A 1 80 ? 16.656 13.422 -2.209 1 59 80 PHE A C 1
ATOM 622 O O . PHE A 1 80 ? 17.312 12.672 -1.485 1 59 80 PHE A O 1
ATOM 629 N N . ALA A 1 81 ? 15.82 13.062 -3.154 1 57.84 81 ALA A N 1
ATOM 630 C CA . ALA A 1 81 ? 15.984 11.68 -3.588 1 57.84 81 ALA A CA 1
ATOM 631 C C . ALA A 1 81 ? 17.406 11.422 -4.074 1 57.84 81 ALA A C 1
ATOM 633 O O . ALA A 1 81 ? 17.938 10.312 -3.926 1 57.84 81 ALA A O 1
ATOM 634 N N . ASP A 1 82 ? 17.969 12.586 -4.672 1 56.91 82 ASP A N 1
ATOM 635 C CA . ASP A 1 82 ? 19.297 12.461 -5.25 1 56.91 82 ASP A CA 1
ATOM 636 C C . ASP A 1 82 ? 20.375 12.859 -4.246 1 56.91 82 ASP A C 1
ATOM 638 O O . ASP A 1 82 ? 21.578 12.727 -4.52 1 56.91 82 ASP A O 1
ATOM 642 N N . PHE A 1 83 ? 19.812 13.414 -3.076 1 57.72 83 PHE A N 1
ATOM 643 C CA . PHE A 1 83 ? 20.766 13.984 -2.145 1 57.72 83 PHE A CA 1
ATOM 644 C C . PHE A 1 83 ? 21.328 12.914 -1.215 1 57.72 83 PHE A C 1
ATOM 646 O O . PHE A 1 83 ? 20.562 12.25 -0.501 1 57.72 83 PHE A O 1
ATOM 653 N N . GLY A 1 84 ? 22.484 12.359 -1.411 1 58.84 84 GLY A N 1
ATOM 654 C CA . GLY A 1 84 ? 23.203 11.375 -0.619 1 58.84 84 GLY A CA 1
ATOM 655 C C . GLY A 1 84 ? 23.656 11.914 0.726 1 58.84 84 GLY A C 1
ATOM 656 O O . GLY A 1 84 ? 24.234 11.172 1.534 1 58.84 84 GLY A O 1
ATOM 657 N N . GLY A 1 85 ? 23.406 13.391 0.923 1 66.25 85 GLY A N 1
ATOM 658 C CA . GLY A 1 85 ? 23.953 13.898 2.168 1 66.25 85 GLY A CA 1
ATOM 659 C C . GLY A 1 85 ? 22.922 14.039 3.266 1 66.25 85 GLY A C 1
ATOM 660 O O . GLY A 1 85 ? 21.812 13.516 3.154 1 66.25 85 GLY A O 1
ATOM 661 N N . LYS A 1 86 ? 23.391 14.469 4.449 1 75.62 86 LYS A N 1
ATOM 662 C CA . LYS A 1 86 ? 22.562 14.625 5.641 1 75.62 86 LYS A CA 1
ATOM 663 C C . LYS A 1 86 ? 21.891 16 5.664 1 75.62 86 LYS A C 1
ATOM 665 O O . LYS A 1 86 ? 22.531 17 5.348 1 75.62 86 LYS A O 1
ATOM 670 N N . ALA A 1 87 ? 20.688 16.125 5.73 1 87 87 ALA A N 1
ATOM 671 C CA . ALA A 1 87 ? 19.922 17.359 5.992 1 87 87 ALA A CA 1
ATOM 672 C C . ALA A 1 87 ? 18.859 17.125 7.055 1 87 87 ALA A C 1
ATOM 674 O O . ALA A 1 87 ? 17.859 16.438 6.809 1 87 87 ALA A O 1
ATOM 675 N N . ARG A 1 88 ? 19.109 17.656 8.227 1 92.06 88 ARG A N 1
ATOM 676 C CA . ARG A 1 88 ? 18.219 17.469 9.367 1 92.06 88 ARG A CA 1
ATOM 677 C C . ARG A 1 88 ? 18.062 18.766 10.156 1 92.06 88 ARG A C 1
ATOM 679 O O . ARG A 1 88 ? 19.016 19.531 10.297 1 92.06 88 ARG A O 1
ATOM 686 N N . ALA A 1 89 ? 16.953 19.062 10.602 1 95.31 89 ALA A N 1
ATOM 687 C CA . ALA A 1 89 ? 16.75 20.25 11.43 1 95.31 89 ALA A CA 1
ATOM 688 C C . ALA A 1 89 ? 15.617 20.016 12.43 1 95.31 89 ALA A C 1
ATOM 690 O O . ALA A 1 89 ? 14.719 19.203 12.195 1 95.31 89 ALA A O 1
ATOM 691 N N . ASP A 1 90 ? 15.742 20.625 13.609 1 98.12 90 ASP A N 1
ATOM 692 C CA . ASP A 1 90 ? 14.695 20.734 14.617 1 98.12 90 ASP A CA 1
ATOM 693 C C . ASP A 1 90 ? 14.172 22.156 14.719 1 98.12 90 ASP A C 1
ATOM 695 O O . ASP A 1 90 ? 14.859 23.047 15.227 1 98.12 90 ASP A O 1
ATOM 699 N N . ILE A 1 91 ? 12.961 22.375 14.203 1 98.5 91 ILE A N 1
ATOM 700 C CA . ILE A 1 91 ? 12.43 23.719 14.016 1 98.5 91 ILE A CA 1
ATOM 701 C C . ILE A 1 91 ? 11.086 23.844 14.727 1 98.5 91 ILE A C 1
ATOM 703 O O . ILE A 1 91 ? 10.219 22.984 14.586 1 98.5 91 ILE A O 1
ATOM 707 N N . HIS A 1 92 ? 10.93 24.844 15.461 1 98.69 92 HIS A N 1
ATOM 708 C CA . HIS A 1 92 ? 9.648 25.25 16.031 1 98.69 92 HIS A CA 1
ATOM 709 C C . HIS A 1 92 ? 9.227 26.625 15.523 1 98.69 92 HIS A C 1
ATOM 711 O O . HIS A 1 92 ? 9.977 27.594 15.648 1 98.69 92 HIS A O 1
ATOM 717 N N . VAL A 1 93 ? 8.055 26.719 14.969 1 98.88 93 VAL A N 1
ATOM 718 C CA . VAL A 1 93 ? 7.535 27.984 14.461 1 98.88 93 VAL A CA 1
ATOM 719 C C . VAL A 1 93 ? 6.246 28.344 15.195 1 98.88 93 VAL A C 1
ATOM 721 O O . VAL A 1 93 ? 5.262 27.609 15.133 1 98.88 93 VAL A O 1
ATOM 724 N N . ALA A 1 94 ? 6.262 29.438 15.859 1 98.88 94 ALA A N 1
ATOM 725 C CA . ALA A 1 94 ? 5.062 30 16.484 1 98.88 94 ALA A CA 1
ATOM 726 C C . ALA A 1 94 ? 4.402 31.031 15.594 1 98.88 94 ALA A C 1
ATOM 728 O O . ALA A 1 94 ? 5.055 31.984 15.156 1 98.88 94 ALA A O 1
ATOM 729 N N . VAL A 1 95 ? 3.119 30.875 15.383 1 98.88 95 VAL A N 1
ATOM 730 C CA . VAL A 1 95 ? 2.453 31.75 14.422 1 98.88 95 VAL A CA 1
ATOM 731 C C . VAL A 1 95 ? 1.137 32.25 15.008 1 98.88 95 VAL A C 1
ATOM 733 O O . VAL A 1 95 ? 0.553 31.609 15.883 1 98.88 95 VAL A O 1
ATOM 736 N N . PRO A 1 96 ? 0.661 33.438 14.461 1 98.5 96 PRO A N 1
ATOM 737 C CA . PRO A 1 96 ? -0.736 33.75 14.75 1 98.5 96 PRO A CA 1
ATOM 738 C C . PRO A 1 96 ? -1.713 32.719 14.219 1 98.5 96 PRO A C 1
ATOM 740 O O . PRO A 1 96 ? -1.465 32.094 13.18 1 98.5 96 PRO A O 1
ATOM 743 N N . ALA A 1 97 ? -2.877 32.531 14.852 1 98.31 97 ALA A N 1
ATOM 744 C CA . ALA A 1 97 ? -3.834 31.484 14.539 1 98.31 97 ALA A CA 1
ATOM 745 C C . ALA A 1 97 ? -4.336 31.609 13.102 1 98.31 97 ALA A C 1
ATOM 747 O O . ALA A 1 97 ? -4.645 30.594 12.461 1 98.31 97 ALA A O 1
ATOM 748 N N . GLY A 1 98 ? -4.414 32.812 12.664 1 98.25 98 GLY A N 1
ATOM 749 C CA . GLY A 1 98 ? -4.984 33.031 11.344 1 98.25 98 GLY A CA 1
ATOM 750 C C . GLY A 1 98 ? -3.98 32.875 10.219 1 98.25 98 GLY A C 1
ATOM 751 O O . GLY A 1 98 ? -4.258 33.219 9.07 1 98.25 98 GLY A O 1
ATOM 752 N N . THR A 1 99 ? -2.809 32.312 10.492 1 98.44 99 THR A N 1
ATOM 753 C CA . THR A 1 99 ? -1.773 32.094 9.492 1 98.44 99 THR A CA 1
ATOM 754 C C . THR A 1 99 ? -2.055 30.797 8.711 1 98.44 99 THR A C 1
ATOM 756 O O . THR A 1 99 ? -2.346 29.766 9.305 1 98.44 99 THR A O 1
ATOM 759 N N . ALA A 1 100 ? -2.027 30.859 7.371 1 98.56 100 ALA A N 1
ATOM 760 C CA . ALA A 1 100 ? -2.111 29.656 6.562 1 98.56 100 ALA A CA 1
ATOM 761 C C . ALA A 1 100 ? -0.785 28.891 6.562 1 98.56 100 ALA A C 1
ATOM 763 O O . ALA A 1 100 ? 0.284 29.516 6.492 1 98.56 100 ALA A O 1
ATOM 764 N N . VAL A 1 101 ? -0.841 27.547 6.594 1 98.56 101 VAL A N 1
ATOM 765 C CA . VAL A 1 101 ? 0.402 26.812 6.801 1 98.56 101 VAL A CA 1
ATOM 766 C C . VAL A 1 101 ? 0.524 25.703 5.766 1 98.56 101 VAL A C 1
ATOM 768 O O . VAL A 1 101 ? -0.444 24.984 5.496 1 98.56 101 VAL A O 1
ATOM 771 N N . ARG A 1 102 ? 1.64 25.562 5.168 1 97.81 102 ARG A N 1
ATOM 772 C CA . ARG A 1 102 ? 2.059 24.406 4.367 1 97.81 102 ARG A CA 1
ATOM 773 C C . ARG A 1 102 ? 3.312 23.766 4.949 1 97.81 102 ARG A C 1
ATOM 775 O O . ARG A 1 102 ? 4.355 24.422 5.066 1 97.81 102 ARG A O 1
ATOM 782 N N . LEU A 1 103 ? 3.172 22.516 5.309 1 95.88 103 LEU A N 1
ATOM 783 C CA . LEU A 1 103 ? 4.332 21.859 5.887 1 95.88 103 LEU A CA 1
ATOM 784 C C . LEU A 1 103 ? 4.629 20.547 5.156 1 95.88 103 LEU A C 1
ATOM 786 O O . LEU A 1 103 ? 3.721 19.922 4.609 1 95.88 103 LEU A O 1
ATOM 790 N N . GLY A 1 104 ? 5.895 20.172 5.203 1 93.44 104 GLY A N 1
ATOM 791 C CA . GLY A 1 104 ? 6.297 18.906 4.594 1 93.44 104 GLY A CA 1
ATOM 792 C C . GLY A 1 104 ? 7.594 18.359 5.156 1 93.44 104 GLY A C 1
ATOM 793 O O . GLY A 1 104 ? 8.5 19.125 5.484 1 93.44 104 GLY A O 1
ATOM 794 N N . THR A 1 105 ? 7.695 17.078 5.238 1 93.12 105 THR A N 1
ATOM 795 C CA . THR A 1 105 ? 8.922 16.406 5.656 1 93.12 105 THR A CA 1
ATOM 796 C C . THR A 1 105 ? 9.148 15.141 4.844 1 93.12 105 THR A C 1
ATOM 798 O O . THR A 1 105 ? 8.195 14.445 4.488 1 93.12 105 THR A O 1
ATOM 801 N N . ILE A 1 106 ? 10.336 14.844 4.488 1 91 106 ILE A N 1
ATOM 802 C CA . ILE A 1 106 ? 10.648 13.555 3.877 1 91 106 ILE A CA 1
ATOM 803 C C . ILE A 1 106 ? 10.68 12.469 4.949 1 91 106 ILE A C 1
ATOM 805 O O . ILE A 1 106 ? 10.055 11.422 4.797 1 91 106 ILE A O 1
ATOM 809 N N . ARG A 1 107 ? 11.398 12.781 6.07 1 89.75 107 ARG A N 1
ATOM 810 C CA . ARG A 1 107 ? 11.438 11.906 7.242 1 89.75 107 ARG A CA 1
ATOM 811 C C . ARG A 1 107 ? 11.336 12.719 8.531 1 89.75 107 ARG A C 1
ATOM 813 O O . ARG A 1 107 ? 11.852 13.836 8.609 1 89.75 107 ARG A O 1
ATOM 820 N N . GLY A 1 108 ? 10.711 12.125 9.477 1 91.94 108 GLY A N 1
ATOM 821 C CA . GLY A 1 108 ? 10.664 12.781 10.773 1 91.94 108 GLY A CA 1
ATOM 822 C C . GLY A 1 108 ? 9.258 13.039 11.266 1 91.94 108 GLY A C 1
ATOM 823 O O . GLY A 1 108 ? 8.336 12.289 10.945 1 91.94 108 GLY A O 1
ATOM 824 N N . GLU A 1 109 ? 9.195 14.094 12.195 1 96.25 109 GLU A N 1
ATOM 825 C CA . GLU A 1 109 ? 7.93 14.359 12.875 1 96.25 109 GLU A CA 1
ATOM 826 C C . GLU A 1 109 ? 7.438 15.773 12.578 1 96.25 109 GLU A C 1
ATOM 828 O O . GLU A 1 109 ? 8.227 16.719 12.555 1 96.25 109 GLU A O 1
ATOM 833 N N . CYS A 1 110 ? 6.148 15.836 12.312 1 97.94 110 CYS A N 1
ATOM 834 C CA . CYS A 1 110 ? 5.504 17.125 12.094 1 97.94 110 CYS A CA 1
ATOM 835 C C . CYS A 1 110 ? 4.328 17.312 13.047 1 97.94 110 CYS A C 1
ATOM 837 O O . CYS A 1 110 ? 3.551 16.391 13.273 1 97.94 110 CYS A O 1
ATOM 839 N N . LEU A 1 111 ? 4.266 18.484 13.602 1 98.69 111 LEU A N 1
ATOM 840 C CA . LEU A 1 111 ? 3.137 18.891 14.43 1 98.69 111 LEU A CA 1
ATOM 841 C C . LEU A 1 111 ? 2.537 20.203 13.93 1 98.69 111 LEU A C 1
ATOM 843 O O . LEU A 1 111 ? 3.256 21.172 13.727 1 98.69 111 LEU A O 1
ATOM 847 N N . LEU A 1 112 ? 1.277 20.25 13.656 1 98.94 112 LEU A N 1
ATOM 848 C CA . LEU A 1 112 ? 0.497 21.438 13.367 1 98.94 112 LEU A CA 1
ATOM 849 C C . LEU A 1 112 ? -0.61 21.625 14.398 1 98.94 112 LEU A C 1
ATOM 851 O O . LEU A 1 112 ? -1.479 20.766 14.547 1 98.94 112 LEU A O 1
ATOM 855 N N . ALA A 1 113 ? -0.551 22.75 15.094 1 98.94 113 ALA A N 1
ATOM 856 C CA . ALA A 1 113 ? -1.546 22.891 16.156 1 98.94 113 ALA A CA 1
ATOM 857 C C . ALA A 1 113 ? -2.062 24.328 16.234 1 98.94 113 ALA A C 1
ATOM 859 O O . ALA A 1 113 ? -1.275 25.281 16.219 1 98.94 113 ALA A O 1
ATOM 860 N N . GLY A 1 114 ? -3.338 24.484 16.219 1 98.81 114 GLY A N 1
ATOM 861 C CA . GLY A 1 114 ? -3.979 25.703 16.656 1 98.81 114 GLY A CA 1
ATOM 862 C C . GLY A 1 114 ? -4.266 26.672 15.516 1 98.81 114 GLY A C 1
ATOM 863 O O . GLY A 1 114 ? -4.941 27.688 15.711 1 98.81 114 GLY A O 1
ATOM 864 N N . THR A 1 115 ? -3.834 26.438 14.336 1 98.69 115 THR A N 1
ATOM 865 C CA . THR A 1 115 ? -4.055 27.359 13.234 1 98.69 115 THR A CA 1
ATOM 866 C C . THR A 1 115 ? -5.469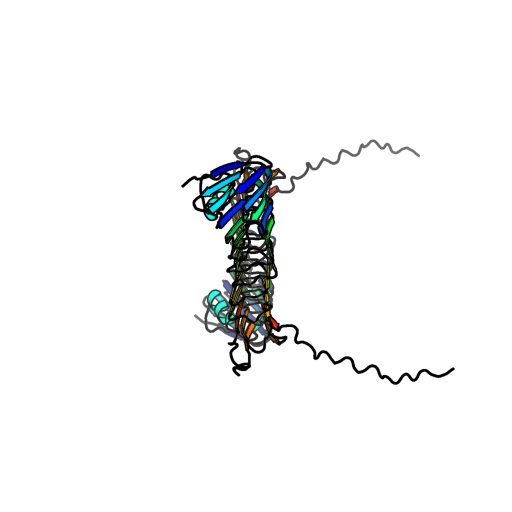 27.234 12.688 1 98.69 115 THR A C 1
ATOM 868 O O . THR A 1 115 ? -6.043 26.141 12.688 1 98.69 115 THR A O 1
ATOM 871 N N . THR A 1 116 ? -6.039 28.359 12.148 1 98.44 116 THR A N 1
ATOM 872 C CA . THR A 1 116 ? -7.465 28.344 11.844 1 98.44 116 THR A CA 1
ATOM 873 C C . THR A 1 116 ? -7.707 28.75 10.391 1 98.44 116 THR A C 1
ATOM 875 O O . THR A 1 116 ? -8.852 28.859 9.953 1 98.44 116 THR A O 1
ATOM 878 N N . ALA A 1 117 ? -6.66 29.016 9.695 1 97.94 117 ALA A N 1
ATOM 879 C CA . ALA A 1 117 ? -6.828 29.516 8.328 1 97.94 117 ALA A CA 1
ATOM 880 C C . ALA A 1 117 ? -6.656 28.391 7.309 1 97.94 117 ALA A C 1
ATOM 882 O O . ALA A 1 117 ? -6.578 28.656 6.105 1 97.94 117 ALA A O 1
ATOM 883 N N . GLY A 1 118 ? -6.637 27.188 7.711 1 98.19 118 GLY A N 1
ATOM 884 C CA . GLY A 1 118 ? -6.395 26.047 6.828 1 98.19 118 GLY A CA 1
ATOM 885 C C . GLY A 1 118 ? -4.93 25.672 6.734 1 98.19 118 GLY A C 1
ATOM 886 O O . GLY A 1 118 ? -4.055 26.422 7.16 1 98.19 118 GLY A O 1
ATOM 887 N N . ALA A 1 119 ? -4.707 24.484 6.152 1 98.69 119 ALA A N 1
ATOM 888 C CA . ALA A 1 119 ? -3.326 24.016 6.07 1 98.69 119 ALA A CA 1
ATOM 889 C C . ALA A 1 119 ? -3.205 22.828 5.113 1 98.69 119 ALA A C 1
ATOM 891 O O . ALA A 1 119 ? -4.199 22.172 4.805 1 98.69 119 ALA A O 1
ATOM 892 N N . SER A 1 120 ? -2.045 22.656 4.617 1 98.38 120 SER A N 1
ATOM 893 C CA . SER A 1 120 ? -1.644 21.453 3.891 1 98.38 120 SER A CA 1
ATOM 894 C C . SER A 1 120 ? -0.384 20.828 4.492 1 98.38 120 SER A C 1
ATOM 896 O O . SER A 1 120 ? 0.524 21.547 4.914 1 98.38 120 SER A O 1
ATOM 898 N N . ALA A 1 121 ? -0.392 19.562 4.602 1 97.56 121 ALA A N 1
ATOM 899 C CA . ALA A 1 121 ? 0.779 18.859 5.133 1 97.56 121 ALA A CA 1
ATOM 900 C C . ALA A 1 121 ? 1.117 17.641 4.289 1 97.56 121 ALA A C 1
ATOM 902 O O . ALA A 1 121 ? 0.225 16.891 3.891 1 97.56 121 ALA A O 1
ATOM 903 N N . SER A 1 122 ? 2.385 17.453 3.969 1 96 122 SER A N 1
ATOM 904 C CA . SER A 1 122 ? 2.863 16.328 3.172 1 96 122 SER A CA 1
ATOM 905 C C . SER A 1 122 ? 4.055 15.656 3.836 1 96 122 SER A C 1
ATOM 907 O O . SER A 1 122 ? 4.949 16.328 4.355 1 96 122 SER A O 1
ATOM 909 N N . THR A 1 123 ? 4.031 14.32 3.85 1 94.94 123 THR A N 1
ATOM 910 C CA . THR A 1 123 ? 5.168 13.57 4.371 1 94.94 123 THR A CA 1
ATOM 911 C C . THR A 1 123 ? 5.473 12.367 3.479 1 94.94 123 THR A C 1
ATOM 913 O O . THR A 1 123 ? 4.574 11.82 2.834 1 94.94 123 THR A O 1
ATOM 916 N N . VAL A 1 124 ? 6.707 11.992 3.348 1 93.81 124 VAL A N 1
ATOM 917 C CA . VAL A 1 124 ? 7.062 10.734 2.691 1 93.81 124 VAL A CA 1
ATOM 918 C C . VAL A 1 124 ? 7.035 9.594 3.705 1 93.81 124 VAL A C 1
ATOM 920 O O . VAL A 1 124 ? 6.324 8.609 3.512 1 93.81 124 VAL A O 1
ATOM 923 N N . SER A 1 125 ? 7.863 9.758 4.762 1 92.5 125 SER A N 1
ATOM 924 C CA . SER A 1 125 ? 7.871 8.812 5.875 1 92.5 125 SER A CA 1
ATOM 925 C C . SER A 1 125 ? 7.922 9.539 7.215 1 92.5 125 SER A C 1
ATOM 927 O O . SER A 1 125 ? 8.656 10.523 7.371 1 92.5 125 SER A O 1
ATOM 929 N N . GLY A 1 126 ? 7.16 9.086 8.18 1 92.12 126 GLY A N 1
ATOM 930 C CA . GLY A 1 126 ? 7.164 9.703 9.492 1 92.12 126 GLY A CA 1
ATOM 931 C C . GLY A 1 126 ? 5.77 9.891 10.07 1 92.12 126 GLY A C 1
ATOM 932 O O . GLY A 1 126 ? 4.848 9.148 9.727 1 92.12 126 GLY A O 1
ATOM 933 N N . SER A 1 127 ? 5.723 10.828 11.086 1 96.94 127 SER A N 1
ATOM 934 C CA . SER A 1 127 ? 4.453 11.031 11.773 1 96.94 127 SER A CA 1
ATOM 935 C C . SER A 1 127 ? 3.973 12.477 11.633 1 96.94 127 SER A C 1
ATOM 937 O O . SER A 1 127 ? 4.777 13.406 11.656 1 96.94 127 SER A O 1
ATOM 939 N N . LEU A 1 128 ? 2.729 12.641 11.344 1 98.5 128 LEU A N 1
ATOM 940 C CA . LEU A 1 128 ? 2.068 13.945 11.266 1 98.5 128 LEU A CA 1
ATOM 941 C C . LEU A 1 128 ? 0.917 14.031 12.258 1 98.5 128 LEU A C 1
ATOM 943 O O . LEU A 1 128 ? -0.004 13.211 12.227 1 98.5 128 LEU A O 1
ATOM 947 N N . LEU A 1 129 ? 1.035 14.945 13.164 1 98.81 129 LEU A N 1
ATOM 948 C CA . LEU A 1 129 ? -0.036 15.234 14.117 1 98.81 129 LEU A CA 1
ATOM 949 C C . LEU A 1 129 ? -0.636 16.609 13.859 1 98.81 129 LEU A C 1
ATOM 951 O O . LEU A 1 129 ? 0.081 17.609 13.859 1 98.81 129 LEU A O 1
ATOM 955 N N . VAL A 1 130 ? -1.891 16.625 13.586 1 98.88 130 VAL A N 1
ATOM 956 C CA . VAL A 1 130 ? -2.66 17.859 13.445 1 98.88 130 VAL A CA 1
ATOM 957 C C . VAL A 1 130 ? -3.684 17.969 14.57 1 98.88 130 VAL A C 1
ATOM 959 O O . VAL A 1 130 ? -4.484 17.047 14.781 1 98.88 130 VAL A O 1
ATOM 962 N N . 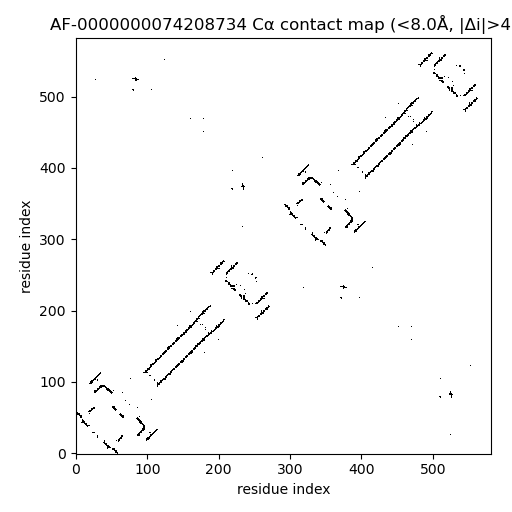SER A 1 131 ? -3.654 19.078 15.266 1 98.75 131 SER A N 1
ATOM 963 C CA . SER A 1 131 ? -4.508 19.156 16.453 1 98.75 131 SER A CA 1
ATOM 964 C C . SER A 1 131 ? -5.145 20.531 16.578 1 98.75 131 SER A C 1
ATOM 966 O O . SER A 1 131 ? -4.449 21.547 16.516 1 98.75 131 SER A O 1
ATOM 968 N N . ARG A 1 132 ? -6.43 20.578 16.797 1 98.62 132 ARG A N 1
ATOM 969 C CA . ARG A 1 132 ? -7.172 21.797 17.109 1 98.62 132 ARG A CA 1
ATOM 970 C C . ARG A 1 132 ? -6.98 22.859 16.031 1 98.62 132 ARG A C 1
ATOM 972 O O . ARG A 1 132 ? -6.664 24.016 16.328 1 98.62 132 ARG A O 1
ATOM 979 N N . THR A 1 133 ? -7.152 22.391 14.828 1 98.88 133 THR A N 1
ATOM 980 C CA . THR A 1 133 ? -7.027 23.297 13.688 1 98.88 133 THR A CA 1
ATOM 981 C C . THR A 1 133 ? -8.383 23.516 13.016 1 98.88 133 THR A C 1
ATOM 983 O O . THR A 1 133 ? -9.352 22.812 13.328 1 98.88 133 THR A O 1
ATOM 986 N N . ALA A 1 134 ? -8.438 24.562 12.211 1 98.88 134 ALA A N 1
ATOM 987 C CA . ALA A 1 134 ? -9.664 24.828 11.469 1 98.88 134 ALA A CA 1
ATOM 988 C C . ALA A 1 134 ? -9.359 25.266 10.039 1 98.88 134 ALA A C 1
ATOM 990 O O . ALA A 1 134 ? -8.219 25.609 9.719 1 98.88 134 ALA A O 1
ATOM 991 N N . GLY A 1 135 ? -10.344 25.266 9.242 1 98.69 135 GLY A N 1
ATOM 992 C CA . GLY A 1 135 ? -10.188 25.562 7.828 1 98.69 135 GLY A CA 1
ATOM 993 C C . GLY A 1 135 ? -9.977 24.312 6.98 1 98.69 135 GLY A C 1
ATOM 994 O O . GLY A 1 135 ? -10.062 23.203 7.48 1 98.69 135 GLY A O 1
ATOM 995 N N . GLU A 1 136 ? -9.82 24.5 5.691 1 98.81 136 GLU A N 1
ATOM 996 C CA . GLU A 1 136 ? -9.586 23.375 4.801 1 98.81 136 GLU A CA 1
ATOM 997 C C . GLU A 1 136 ? -8.258 22.688 5.113 1 98.81 136 GLU A C 1
ATOM 999 O O . GLU A 1 136 ? -7.227 23.359 5.246 1 98.81 136 GLU A O 1
ATOM 1004 N N . LEU A 1 137 ? -8.289 21.406 5.273 1 98.88 137 LEU A N 1
ATOM 1005 C CA . LEU A 1 137 ? -7.094 20.625 5.582 1 98.88 137 LEU A CA 1
ATOM 1006 C C . LEU A 1 137 ? -6.785 19.641 4.469 1 98.88 137 LEU A C 1
ATOM 1008 O O . LEU A 1 137 ? -7.637 18.812 4.109 1 98.88 137 LEU A O 1
ATOM 1012 N N . ARG A 1 138 ? -5.617 19.703 3.922 1 98.88 138 ARG A N 1
ATOM 1013 C CA . ARG A 1 138 ? -5.156 18.781 2.887 1 98.88 138 ARG A CA 1
ATOM 1014 C C . ARG A 1 138 ? -3.939 18 3.359 1 98.88 138 ARG A C 1
ATOM 1016 O O . ARG A 1 138 ? -2.92 18.578 3.734 1 98.88 138 ARG A O 1
ATOM 1023 N N . LEU A 1 139 ? -4.023 16.672 3.281 1 98.75 139 LEU A N 1
ATOM 1024 C CA . LEU A 1 139 ? -2.965 15.797 3.771 1 98.75 139 LEU A CA 1
ATOM 1025 C C . LEU A 1 139 ? -2.504 14.844 2.676 1 98.75 139 LEU A C 1
ATOM 1027 O O . LEU A 1 139 ? -3.324 14.164 2.049 1 98.75 139 LEU A O 1
ATOM 1031 N N . ASN A 1 140 ? -1.261 14.773 2.43 1 98.06 140 ASN A N 1
ATOM 1032 C CA . ASN A 1 140 ? -0.664 13.852 1.469 1 98.06 140 ASN A CA 1
ATOM 1033 C C . ASN A 1 140 ? 0.527 13.109 2.07 1 98.06 140 ASN A C 1
ATOM 1035 O O . ASN A 1 140 ? 1.537 13.727 2.416 1 98.06 140 ASN A O 1
ATOM 1039 N N . THR A 1 141 ? 0.445 11.828 2.148 1 97.62 141 THR A N 1
ATOM 1040 C CA . THR A 1 141 ? 1.508 11.062 2.787 1 97.62 141 THR A CA 1
ATOM 1041 C C . THR A 1 141 ? 1.812 9.789 1.994 1 97.62 141 THR A C 1
ATOM 1043 O O . THR A 1 141 ? 0.922 9.219 1.361 1 97.62 141 THR A O 1
ATOM 1046 N N . VAL A 1 142 ? 3.006 9.359 1.967 1 97.19 142 VAL A N 1
ATOM 1047 C CA . VAL A 1 142 ? 3.367 8.094 1.337 1 97.19 142 VAL A CA 1
ATOM 1048 C C . VAL A 1 142 ? 3.252 6.957 2.354 1 97.19 142 VAL A C 1
ATOM 1050 O O . VAL A 1 142 ? 2.469 6.023 2.166 1 97.19 142 VAL A O 1
ATOM 1053 N N . SER A 1 143 ? 3.998 7.051 3.434 1 97.06 143 SER A N 1
ATOM 1054 C CA . SER A 1 143 ? 3.988 6.062 4.508 1 97.06 143 SER A CA 1
ATOM 1055 C C . SER A 1 143 ? 4.062 6.734 5.875 1 97.06 143 SER A C 1
ATOM 1057 O O . SER A 1 143 ? 4.324 7.934 5.969 1 97.06 143 SER A O 1
ATOM 1059 N N . GLY A 1 144 ? 3.84 5.984 6.902 1 97.19 144 GLY A N 1
ATOM 1060 C CA . GLY A 1 144 ? 3.881 6.504 8.258 1 97.19 144 GLY A CA 1
ATOM 1061 C C . GLY A 1 144 ? 2.514 6.574 8.914 1 97.19 144 GLY A C 1
ATOM 1062 O O . GLY A 1 144 ? 1.705 5.656 8.773 1 97.19 144 GLY A O 1
ATOM 1063 N N . GLU A 1 145 ? 2.357 7.668 9.719 1 98.38 145 GLU A N 1
ATOM 1064 C CA . GLU A 1 145 ? 1.12 7.816 10.477 1 98.38 145 GLU A CA 1
ATOM 1065 C C . GLU A 1 145 ? 0.639 9.266 10.477 1 98.38 145 GLU A C 1
ATOM 1067 O O . GLU A 1 145 ? 1.433 10.188 10.672 1 98.38 145 GLU A O 1
ATOM 1072 N N . VAL A 1 146 ? -0.653 9.414 10.242 1 98.69 146 VAL A N 1
ATOM 1073 C CA . VAL A 1 146 ? -1.286 10.727 10.281 1 98.69 146 VAL A CA 1
ATOM 1074 C C . VAL A 1 146 ? -2.422 10.727 11.305 1 98.69 146 VAL A C 1
ATOM 1076 O O . VAL A 1 146 ? -3.314 9.883 11.25 1 98.69 146 VAL A O 1
ATOM 1079 N N . THR A 1 147 ? -2.34 11.586 12.227 1 98.88 147 THR A N 1
ATOM 1080 C CA . THR A 1 147 ? -3.404 11.75 13.211 1 98.88 147 THR A CA 1
ATOM 1081 C C . THR A 1 147 ? -3.941 13.18 13.195 1 98.88 147 THR A C 1
ATOM 1083 O O . THR A 1 147 ? -3.178 14.133 13.344 1 98.88 147 THR A O 1
ATOM 1086 N N . VAL A 1 148 ? -5.188 13.336 12.984 1 98.88 148 VAL A N 1
ATOM 1087 C CA . VAL A 1 148 ? -5.895 14.609 13.07 1 98.88 148 VAL A CA 1
ATOM 1088 C C . VAL A 1 148 ? -6.875 14.578 14.242 1 98.88 148 VAL A C 1
ATOM 1090 O O . VAL A 1 148 ? -7.746 13.711 14.305 1 98.88 148 VAL A O 1
ATOM 1093 N N . ARG A 1 149 ? -6.688 15.523 15.102 1 98.69 149 ARG A N 1
ATOM 1094 C CA . ARG A 1 149 ? -7.555 15.578 16.281 1 98.69 149 ARG A CA 1
ATOM 1095 C C . ARG A 1 149 ? -8.219 16.938 16.391 1 98.69 149 ARG A C 1
ATOM 1097 O O . ARG A 1 149 ? -7.551 17.969 16.312 1 98.69 149 ARG A O 1
ATOM 1104 N N . ASP A 1 150 ? -9.492 16.906 16.609 1 98.44 150 ASP A N 1
ATOM 1105 C CA . ASP A 1 150 ? -10.258 18.109 16.922 1 98.44 150 ASP A CA 1
ATOM 1106 C C . ASP A 1 150 ? -10.117 19.156 15.812 1 98.44 150 ASP A C 1
ATOM 1108 O O . ASP A 1 150 ? -9.844 20.328 16.078 1 98.44 150 ASP A O 1
ATOM 1112 N N . HIS A 1 151 ? -10.188 18.703 14.617 1 98.75 151 HIS A N 1
ATOM 1113 C CA . HIS A 1 151 ? -10.172 19.609 13.469 1 98.75 151 HIS A CA 1
ATOM 1114 C C . HIS A 1 151 ? -11.578 20.047 13.094 1 98.75 151 HIS A C 1
ATOM 1116 O O . HIS A 1 151 ? -12.531 19.266 13.195 1 98.75 151 HIS A O 1
ATOM 1122 N N . VAL A 1 152 ? -11.703 21.359 12.75 1 98.81 152 VAL A N 1
ATOM 1123 C CA . VAL A 1 152 ? -12.969 21.875 12.25 1 98.81 152 VAL A CA 1
ATOM 1124 C C . VAL A 1 152 ? -12.797 22.375 10.82 1 98.81 152 VAL A C 1
ATOM 1126 O O . VAL A 1 152 ? -12.133 23.391 10.586 1 98.81 152 VAL A O 1
ATOM 1129 N N . GLY A 1 153 ? -13.383 21.719 9.906 1 98.75 153 GLY A N 1
ATOM 1130 C CA . GLY A 1 153 ? -13.281 22.062 8.5 1 98.75 153 GLY A CA 1
ATOM 1131 C C . GLY A 1 153 ? -13.164 20.859 7.59 1 98.75 153 GLY A C 1
ATOM 1132 O O . GLY A 1 153 ? -12.93 19.75 8.062 1 98.75 153 GLY A O 1
ATOM 1133 N N . ASP A 1 154 ? -13.312 21.078 6.32 1 98.75 154 ASP A N 1
ATOM 1134 C CA . ASP A 1 154 ? -13.266 19.984 5.348 1 98.75 154 ASP A CA 1
ATOM 1135 C C . ASP A 1 154 ? -11.875 19.359 5.293 1 98.75 154 ASP A C 1
ATOM 1137 O O . ASP A 1 154 ? -10.867 20.047 5.438 1 98.75 154 ASP A O 1
ATOM 1141 N N . ILE A 1 155 ? -11.867 18.062 5.051 1 98.81 155 ILE A N 1
ATOM 1142 C CA . ILE A 1 155 ? -10.594 17.344 5.031 1 98.81 155 ILE A CA 1
ATOM 1143 C C . ILE A 1 155 ? -10.461 16.562 3.721 1 98.81 155 ILE A C 1
ATOM 1145 O O . ILE A 1 155 ? -11.398 15.898 3.281 1 98.81 155 ILE A O 1
ATOM 1149 N N . THR A 1 156 ? -9.367 16.75 3.068 1 98.88 156 THR A N 1
ATOM 1150 C CA . THR A 1 156 ? -8.93 15.891 1.972 1 98.88 156 THR A CA 1
ATOM 1151 C C . THR A 1 156 ? -7.625 15.188 2.322 1 98.88 156 THR A C 1
ATOM 1153 O O . THR A 1 156 ? -6.633 15.844 2.654 1 98.88 156 THR A O 1
ATOM 1156 N N . SER A 1 157 ? -7.621 13.867 2.297 1 98.81 157 SER A N 1
ATOM 1157 C CA . SER A 1 157 ? -6.43 13.102 2.656 1 98.81 157 SER A CA 1
ATOM 1158 C C . SER A 1 157 ? -6.109 12.047 1.604 1 98.81 157 SER A C 1
ATOM 1160 O O . SER A 1 157 ? -7 11.32 1.152 1 98.81 157 SER A O 1
ATOM 1162 N N . ASN A 1 158 ? -4.887 11.961 1.187 1 98.81 158 ASN A N 1
ATOM 1163 C CA . ASN A 1 158 ? -4.363 10.938 0.284 1 98.81 158 ASN A CA 1
ATOM 1164 C C . ASN A 1 158 ? -3.137 10.25 0.871 1 98.81 158 ASN A C 1
ATOM 1166 O O . ASN A 1 158 ? -2.195 10.906 1.311 1 98.81 158 ASN A O 1
ATOM 1170 N N . THR A 1 159 ? -3.146 8.945 0.88 1 98.69 159 THR A N 1
ATOM 1171 C CA . THR A 1 159 ? -1.982 8.219 1.375 1 98.69 159 THR A CA 1
ATOM 1172 C C . THR A 1 159 ? -1.731 6.965 0.54 1 98.69 159 THR A C 1
ATOM 1174 O O . THR A 1 159 ? -2.674 6.344 0.041 1 98.69 159 THR A O 1
ATOM 1177 N N . VAL A 1 160 ? -0.486 6.652 0.396 1 98.44 160 VAL A N 1
ATOM 1178 C CA . VAL A 1 160 ? -0.179 5.359 -0.2 1 98.44 160 VAL A CA 1
ATOM 1179 C C . VAL A 1 160 ? -0.348 4.258 0.844 1 98.44 160 VAL A C 1
ATOM 1181 O O . VAL A 1 160 ? -1.206 3.381 0.699 1 98.44 160 VAL A O 1
ATOM 1184 N N . SER A 1 161 ? 0.432 4.391 1.98 1 98.06 161 SER A N 1
ATOM 1185 C CA . SER A 1 161 ? 0.406 3.289 2.938 1 98.06 161 SER A CA 1
ATOM 1186 C C . SER A 1 161 ? 0.344 3.805 4.371 1 98.06 161 SER A C 1
ATOM 1188 O O . SER A 1 161 ? 0.468 3.029 5.32 1 98.06 161 SER A O 1
ATOM 1190 N N . ALA A 1 162 ? 0.181 5.102 4.566 1 98.38 162 ALA A N 1
ATOM 1191 C CA . ALA A 1 162 ? 0.109 5.621 5.93 1 98.38 162 ALA A CA 1
ATOM 1192 C C . ALA A 1 162 ? -1.245 5.316 6.562 1 98.38 162 ALA A C 1
ATOM 1194 O O . ALA A 1 162 ? -2.283 5.422 5.906 1 98.38 162 ALA A O 1
ATOM 1195 N N . ASP A 1 163 ? -1.222 4.926 7.824 1 98.56 163 ASP A N 1
ATOM 1196 C CA . ASP A 1 163 ? -2.473 4.895 8.578 1 98.56 163 ASP A CA 1
ATOM 1197 C C . ASP A 1 163 ? -2.936 6.309 8.93 1 98.56 163 ASP A C 1
ATOM 1199 O O . ASP A 1 163 ? -2.146 7.125 9.406 1 98.56 163 ASP A O 1
ATOM 1203 N N . VAL A 1 164 ? -4.219 6.543 8.688 1 98.81 164 VAL A N 1
ATOM 1204 C CA . VAL A 1 164 ? -4.773 7.879 8.891 1 98.81 164 VAL A CA 1
ATOM 1205 C C . VAL A 1 164 ? -5.938 7.809 9.875 1 98.81 164 VAL A C 1
ATOM 1207 O O . VAL A 1 164 ? -6.891 7.055 9.664 1 98.81 164 VAL A O 1
ATOM 1210 N N . VAL A 1 165 ? -5.828 8.508 10.953 1 98.88 165 VAL A N 1
ATOM 1211 C CA . VAL A 1 165 ? -6.914 8.648 11.914 1 98.88 165 VAL A CA 1
ATOM 1212 C C . VAL A 1 165 ? -7.34 10.109 12.008 1 98.88 165 VAL A C 1
ATOM 1214 O O . VAL A 1 165 ? -6.531 10.984 12.328 1 98.88 165 VAL A O 1
ATOM 1217 N N . MET A 1 166 ? -8.594 10.367 11.742 1 98.69 166 MET A N 1
ATOM 1218 C CA . MET A 1 166 ? -9.094 11.742 11.734 1 98.69 166 MET A CA 1
ATOM 1219 C C . MET A 1 166 ? -10.312 11.891 12.641 1 98.69 166 MET A C 1
ATOM 1221 O O . MET A 1 166 ? -11.266 11.109 12.539 1 98.69 166 MET A O 1
ATOM 1225 N N . SER A 1 167 ? -10.258 12.805 13.5 1 97.94 167 SER A N 1
ATOM 1226 C CA . SER A 1 167 ? -11.398 13.141 14.344 1 97.94 167 SER A CA 1
ATOM 1227 C C . SER A 1 167 ? -11.656 14.641 14.344 1 97.94 167 SER A C 1
ATOM 1229 O O . SER A 1 167 ? -10.727 15.445 14.203 1 97.94 167 SER A O 1
ATOM 1231 N N . GLY A 1 168 ? -12.898 15.008 14.508 1 97.81 168 GLY A N 1
ATOM 1232 C CA . GLY A 1 168 ? -13.305 16.406 14.523 1 97.81 168 GLY A CA 1
ATOM 1233 C C . GLY A 1 168 ? -14.648 16.641 13.867 1 97.81 168 GLY A C 1
ATOM 1234 O O . GLY A 1 168 ? -15.555 15.812 13.977 1 97.81 168 GLY A O 1
ATOM 1235 N N . SER A 1 169 ? -14.828 17.875 13.32 1 98 169 SER A N 1
ATOM 1236 C CA . SER A 1 169 ? -16.062 18.281 12.648 1 98 169 SER A CA 1
ATOM 1237 C C . SER A 1 169 ? -15.789 18.703 11.203 1 98 169 SER A C 1
ATOM 1239 O O . SER A 1 169 ? -14.906 19.516 10.945 1 98 169 SER A O 1
ATOM 1241 N N . ALA A 1 170 ? -16.5 18.109 10.281 1 98 170 ALA A N 1
ATOM 1242 C CA . ALA A 1 170 ? -16.328 18.422 8.867 1 98 170 ALA A CA 1
ATOM 1243 C C . ALA A 1 170 ? -17.641 18.266 8.109 1 98 170 ALA A C 1
ATOM 1245 O O . ALA A 1 170 ? -18.438 17.359 8.398 1 98 170 ALA A O 1
ATOM 1246 N N . ASP A 1 171 ? -17.844 19.188 7.168 1 97.31 171 ASP A N 1
ATOM 1247 C CA . ASP A 1 171 ? -19 19.047 6.277 1 97.31 171 ASP A CA 1
ATOM 1248 C C . ASP A 1 171 ? -18.703 18.031 5.168 1 97.31 171 ASP A C 1
ATOM 1250 O O . ASP A 1 171 ? -19.609 17.359 4.68 1 97.31 171 ASP A O 1
ATOM 1254 N N . SER A 1 172 ? -17.484 18.016 4.805 1 98.38 172 SER A N 1
ATOM 1255 C CA . SER A 1 172 ? -17.047 17.125 3.738 1 98.38 172 SER A CA 1
ATOM 1256 C C . SER A 1 172 ? -15.703 16.5 4.066 1 98.38 172 SER A C 1
ATOM 1258 O O . SER A 1 172 ? -14.766 17.188 4.473 1 98.38 172 SER A O 1
ATOM 1260 N N . VAL A 1 173 ? -15.602 15.148 3.893 1 98.62 173 VAL A N 1
ATOM 1261 C CA . VAL A 1 173 ? -14.352 14.414 4.02 1 98.62 173 VAL A CA 1
ATOM 1262 C C . VAL A 1 173 ? -14.133 13.547 2.785 1 98.62 173 VAL A C 1
ATOM 1264 O O . VAL A 1 173 ? -15.008 12.766 2.404 1 98.62 173 VAL A O 1
ATOM 1267 N N . VAL A 1 174 ? -13 13.734 2.139 1 98.88 174 VAL A N 1
ATOM 1268 C CA . VAL A 1 174 ? -12.57 12.883 1.031 1 98.88 174 VAL A CA 1
ATOM 1269 C C . VAL A 1 174 ? -11.219 12.258 1.357 1 98.88 174 VAL A C 1
ATOM 1271 O O . VAL A 1 174 ? -10.234 12.969 1.593 1 98.88 174 VAL A O 1
ATOM 1274 N N . SER A 1 175 ? -11.172 10.961 1.394 1 98.81 175 SER A N 1
ATOM 1275 C CA . SER A 1 175 ? -9.93 10.273 1.73 1 98.81 175 SER A CA 1
ATOM 1276 C C . SER A 1 175 ? -9.656 9.117 0.77 1 98.81 175 SER A C 1
ATOM 1278 O O . SER A 1 175 ? -10.562 8.352 0.437 1 98.81 175 SER A O 1
ATOM 1280 N N . SER A 1 176 ? -8.484 8.992 0.305 1 98.81 176 SER A N 1
ATOM 1281 C CA . SER A 1 176 ? -8.039 7.91 -0.564 1 98.81 176 SER A CA 1
ATOM 1282 C C . SER A 1 176 ? -6.777 7.246 -0.02 1 98.81 176 SER A C 1
ATOM 1284 O O . SER A 1 176 ? -5.828 7.93 0.368 1 98.81 176 SER A O 1
ATOM 1286 N N . SER A 1 177 ? -6.781 5.957 0.049 1 98.81 177 SER A N 1
ATOM 1287 C CA . SER A 1 177 ? -5.637 5.176 0.506 1 98.81 177 SER A CA 1
ATOM 1288 C C . SER A 1 177 ? -5.355 4.008 -0.433 1 98.81 177 SER A C 1
ATOM 1290 O O . SER A 1 177 ? -6.281 3.359 -0.922 1 98.81 177 SER A O 1
ATOM 1292 N N . VAL A 1 178 ? -4.094 3.785 -0.636 1 98.69 178 VAL A N 1
ATOM 1293 C CA . VAL A 1 178 ? -3.791 2.545 -1.342 1 98.69 178 VAL A CA 1
ATOM 1294 C C . VAL A 1 178 ? -3.834 1.371 -0.367 1 98.69 178 VAL A C 1
ATOM 1296 O O . VAL A 1 178 ? -4.613 0.433 -0.551 1 98.69 178 VAL A O 1
ATOM 1299 N N . SER A 1 179 ? -3.025 1.474 0.742 1 98.12 179 SER A N 1
ATOM 1300 C CA . SER A 1 179 ? -2.949 0.309 1.618 1 98.12 179 SER A CA 1
ATOM 1301 C C . SER A 1 179 ? -3.062 0.713 3.084 1 98.12 179 SER A C 1
ATOM 1303 O O . SER A 1 179 ? -3.227 -0.142 3.957 1 98.12 179 SER A O 1
ATOM 1305 N N . GLY A 1 180 ? -2.947 1.947 3.432 1 98.5 180 GLY A N 1
ATOM 1306 C CA . GLY A 1 180 ? -3.08 2.383 4.812 1 98.5 180 GLY A CA 1
ATOM 1307 C C . GLY A 1 180 ? -4.512 2.346 5.316 1 98.5 180 GLY A C 1
ATOM 1308 O O . GLY A 1 180 ? -5.445 2.65 4.57 1 98.5 180 GLY A O 1
ATOM 1309 N N . ASP A 1 181 ? -4.695 2.074 6.57 1 98.75 181 ASP A N 1
ATOM 1310 C CA . ASP A 1 181 ? -6.023 2.115 7.172 1 98.75 181 ASP A CA 1
ATOM 1311 C C . ASP A 1 181 ? -6.488 3.555 7.383 1 98.75 181 ASP A C 1
ATOM 1313 O O . ASP A 1 181 ? -5.68 4.438 7.684 1 98.75 181 ASP A O 1
ATOM 1317 N N . VAL A 1 182 ? -7.773 3.729 7.188 1 98.88 182 VAL A N 1
ATOM 1318 C CA . VAL A 1 182 ? -8.359 5.047 7.395 1 98.88 182 VAL A CA 1
ATOM 1319 C C . VAL A 1 182 ? -9.469 4.965 8.438 1 98.88 182 VAL A C 1
ATOM 1321 O O . VAL A 1 182 ? -10.414 4.184 8.289 1 98.88 182 VAL A O 1
ATOM 1324 N N . THR A 1 183 ? -9.328 5.676 9.484 1 98.75 183 THR A N 1
ATOM 1325 C CA . THR A 1 183 ? -10.344 5.789 10.523 1 98.75 183 THR A CA 1
ATOM 1326 C C . THR A 1 183 ? -10.859 7.223 10.617 1 98.75 183 THR A C 1
ATOM 1328 O O . THR A 1 183 ? -10.078 8.156 10.789 1 98.75 183 THR A O 1
ATOM 1331 N N . ILE A 1 184 ? -12.125 7.422 10.492 1 98.38 184 ILE A N 1
ATOM 1332 C CA . ILE A 1 184 ? -12.766 8.727 10.578 1 98.38 184 ILE A CA 1
ATOM 1333 C C . ILE A 1 184 ? -13.82 8.711 11.68 1 98.38 184 ILE A C 1
ATOM 1335 O O . ILE A 1 184 ? -14.703 7.852 11.688 1 98.38 184 ILE A O 1
ATOM 1339 N N . ASP A 1 185 ? -13.719 9.57 12.602 1 97.19 185 ASP A N 1
ATOM 1340 C CA . ASP A 1 185 ? -14.656 9.742 13.703 1 97.19 185 ASP A CA 1
ATOM 1341 C C . ASP A 1 185 ? -15.141 11.188 13.789 1 97.19 185 ASP A C 1
ATOM 1343 O O . ASP A 1 185 ? -14.461 12.039 14.367 1 97.19 185 ASP A O 1
ATOM 1347 N N . LEU A 1 186 ? -16.328 11.477 13.289 1 96.19 186 LEU A N 1
ATOM 1348 C CA . LEU A 1 186 ? -16.797 12.852 13.164 1 96.19 186 LEU A CA 1
ATOM 1349 C C . LEU A 1 186 ? -17.719 13.219 14.328 1 96.19 186 LEU A C 1
ATOM 1351 O O . LEU A 1 186 ? -18.578 12.422 14.719 1 96.19 186 LEU A O 1
ATOM 1355 N N . ALA A 1 187 ? -17.547 14.398 14.82 1 94.56 187 ALA A N 1
ATOM 1356 C CA . ALA A 1 187 ? -18.328 14.898 15.953 1 94.56 187 ALA A CA 1
ATOM 1357 C C . ALA A 1 187 ? -19.641 15.539 15.492 1 94.56 187 ALA A C 1
ATOM 1359 O O . ALA A 1 187 ? -20.594 15.641 16.266 1 94.56 187 ALA A O 1
ATOM 1360 N N . THR A 1 188 ? -19.656 16.047 14.289 1 94.19 188 THR A N 1
ATOM 1361 C CA . THR A 1 188 ? -20.859 16.625 13.711 1 94.19 188 THR A CA 1
ATOM 1362 C C . THR A 1 188 ? -21.25 15.906 12.422 1 94.19 188 THR A C 1
ATOM 1364 O O . THR A 1 188 ? -20.391 15.297 11.773 1 94.19 188 THR A O 1
ATOM 1367 N N . GLN A 1 189 ? -22.547 15.969 12.109 1 92.56 189 GLN A N 1
ATOM 1368 C CA . GLN A 1 189 ? -23.062 15.25 10.945 1 92.56 189 GLN A CA 1
ATOM 1369 C C . GLN A 1 189 ? -22.531 15.859 9.648 1 92.56 189 GLN A C 1
ATOM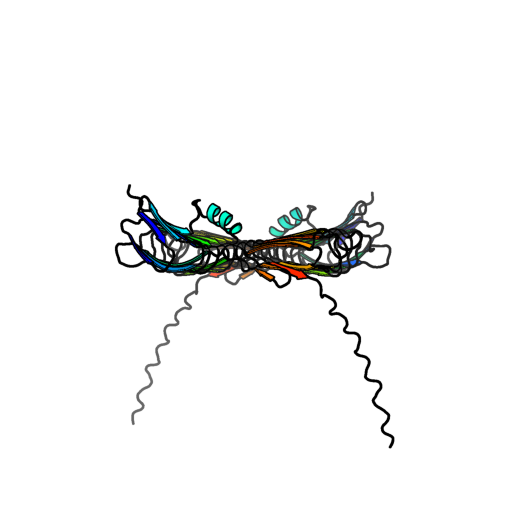 1371 O O . GLN A 1 189 ? -22.781 17.031 9.367 1 92.56 189 GLN A O 1
ATOM 1376 N N . PRO A 1 190 ? -21.797 15.102 8.922 1 94.88 190 PRO A N 1
ATOM 1377 C CA . PRO A 1 190 ? -21.297 15.641 7.656 1 94.88 190 PRO A CA 1
ATOM 1378 C C . PRO A 1 190 ? -22.344 15.641 6.555 1 94.88 190 PRO A C 1
ATOM 1380 O O . PRO A 1 190 ? -23.359 14.938 6.656 1 94.88 190 PRO A O 1
ATOM 1383 N N . ARG A 1 191 ? -22.062 16.531 5.668 1 95.5 191 ARG A N 1
ATOM 1384 C CA . ARG A 1 191 ? -22.875 16.469 4.461 1 95.5 191 ARG A CA 1
ATOM 1385 C C . ARG A 1 191 ? -22.438 15.305 3.574 1 95.5 191 ARG A C 1
ATOM 1387 O O . ARG A 1 191 ? -23.266 14.57 3.035 1 95.5 191 ARG A O 1
ATOM 1394 N N . SER A 1 192 ? -21.156 15.172 3.471 1 96.88 192 SER A N 1
ATOM 1395 C CA . SER A 1 192 ? -20.656 14.148 2.557 1 96.88 192 SER A CA 1
ATOM 1396 C C . SER A 1 192 ? -19.359 13.547 3.061 1 96.88 192 SER A C 1
ATOM 1398 O O . SER A 1 192 ? -18.484 14.258 3.561 1 96.88 192 SER A O 1
ATOM 1400 N N . VAL A 1 193 ? -19.219 12.195 2.936 1 97.44 193 VAL A N 1
ATOM 1401 C CA . VAL A 1 193 ? -18 11.453 3.219 1 97.44 193 VAL A CA 1
ATOM 1402 C C . VAL A 1 193 ? -17.703 10.477 2.08 1 97.44 193 VAL A C 1
ATOM 1404 O O . VAL A 1 193 ? -18.531 9.625 1.759 1 97.44 193 VAL A O 1
ATOM 1407 N N . LYS A 1 194 ? -16.594 10.617 1.47 1 98.69 194 LYS A N 1
ATOM 1408 C CA . LYS A 1 194 ? -16.141 9.711 0.42 1 98.69 194 LYS A CA 1
ATOM 1409 C C . LYS A 1 194 ? -14.758 9.148 0.74 1 98.69 194 LYS A C 1
ATOM 1411 O O . LYS A 1 194 ? -13.781 9.891 0.773 1 98.69 194 LYS A O 1
ATOM 1416 N N . VAL A 1 195 ? -14.695 7.848 0.952 1 98.62 195 VAL A N 1
ATOM 1417 C CA . VAL A 1 195 ? -13.43 7.215 1.296 1 98.62 195 VAL A CA 1
ATOM 1418 C C . VAL A 1 195 ? -13.203 5.996 0.404 1 98.62 195 VAL A C 1
ATOM 1420 O O . VAL A 1 195 ? -14.086 5.148 0.262 1 98.62 195 VAL A O 1
ATOM 1423 N N . ASN A 1 196 ? -12.062 5.902 -0.159 1 98.44 196 ASN A N 1
ATOM 1424 C CA . ASN A 1 196 ? -11.688 4.781 -1.011 1 98.44 196 ASN A CA 1
ATOM 1425 C C . ASN A 1 196 ? -10.344 4.191 -0.597 1 98.44 196 ASN A C 1
ATOM 1427 O O . ASN A 1 196 ? -9.43 4.926 -0.203 1 98.44 196 ASN A O 1
ATOM 1431 N N . SER A 1 197 ? -10.242 2.887 -0.686 1 98.31 197 SER A N 1
ATOM 1432 C CA . SER A 1 197 ? -8.992 2.184 -0.42 1 98.31 197 SER A CA 1
ATOM 1433 C C . SER A 1 197 ? -8.812 0.998 -1.363 1 98.31 197 SER A C 1
ATOM 1435 O O . SER A 1 197 ? -9.797 0.423 -1.838 1 98.31 197 SER A O 1
ATOM 1437 N N . VAL A 1 198 ? -7.594 0.718 -1.644 1 98.19 198 VAL A N 1
ATOM 1438 C CA . VAL A 1 198 ? -7.375 -0.531 -2.363 1 98.19 198 VAL A CA 1
ATOM 1439 C C . VAL A 1 198 ? -7.32 -1.695 -1.377 1 98.19 198 VAL A C 1
ATOM 1441 O O . VAL A 1 198 ? -8.164 -2.596 -1.424 1 98.19 198 VAL A O 1
ATOM 1444 N N . SER A 1 199 ? -6.406 -1.646 -0.397 1 97.56 199 SER A N 1
ATOM 1445 C CA . SER A 1 199 ? -6.254 -2.777 0.511 1 97.56 199 SER A CA 1
ATOM 1446 C C . SER A 1 199 ? -6.371 -2.338 1.967 1 97.56 199 SER A C 1
ATOM 1448 O O . SER A 1 199 ? -6.508 -3.174 2.863 1 97.56 199 SER A O 1
ATOM 1450 N N . GLY A 1 200 ? -6.324 -1.072 2.303 1 98.12 200 GLY A N 1
ATOM 1451 C CA . GLY A 1 200 ? -6.465 -0.586 3.666 1 98.12 200 GLY A CA 1
ATOM 1452 C C . GLY A 1 200 ? -7.875 -0.713 4.203 1 98.12 200 GLY A C 1
ATOM 1453 O O . GLY A 1 200 ? -8.844 -0.569 3.453 1 98.12 200 GLY A O 1
ATOM 1454 N N . ASN A 1 201 ? -8.039 -0.902 5.52 1 98.19 201 ASN A N 1
ATOM 1455 C CA . ASN A 1 201 ? -9.352 -0.968 6.164 1 98.19 201 ASN A CA 1
ATOM 1456 C C . ASN A 1 201 ? -9.922 0.425 6.41 1 98.19 201 ASN A C 1
ATOM 1458 O O . ASN A 1 201 ? -9.18 1.36 6.719 1 98.19 201 ASN A O 1
ATOM 1462 N N . LEU A 1 202 ? -11.211 0.489 6.223 1 98.31 202 LEU A N 1
ATOM 1463 C CA . LEU A 1 202 ? -11.93 1.741 6.449 1 98.31 202 LEU A CA 1
ATOM 1464 C C . LEU A 1 202 ? -12.867 1.625 7.641 1 98.31 202 LEU A C 1
ATOM 1466 O O . LEU A 1 202 ? -13.695 0.71 7.699 1 98.31 202 LEU A O 1
ATOM 1470 N N . LEU A 1 203 ? -12.703 2.506 8.594 1 97.88 203 LEU A N 1
ATOM 1471 C CA . LEU A 1 203 ? -13.602 2.6 9.742 1 97.88 203 LEU A CA 1
ATOM 1472 C C . LEU A 1 203 ? -14.172 4.008 9.875 1 97.88 203 LEU A C 1
ATOM 1474 O O . LEU A 1 203 ? -13.438 4.953 10.172 1 97.88 203 LEU A O 1
ATOM 1478 N N . LEU A 1 204 ? -15.469 4.133 9.688 1 96.56 204 LEU A N 1
ATOM 1479 C CA . LEU A 1 204 ? -16.141 5.434 9.703 1 96.56 204 LEU A CA 1
ATOM 1480 C C . LEU A 1 204 ? -17.203 5.484 10.797 1 96.56 204 LEU A C 1
ATOM 1482 O O . LEU A 1 204 ? -18.078 4.625 10.859 1 96.56 204 LEU A O 1
ATOM 1486 N N . ARG A 1 205 ? -17.094 6.434 11.594 1 94.38 205 ARG A N 1
ATOM 1487 C CA . ARG A 1 205 ? -18.125 6.695 12.602 1 94.38 205 ARG A CA 1
ATOM 1488 C C . ARG A 1 205 ? -18.766 8.062 12.383 1 94.38 205 ARG A C 1
ATOM 1490 O O . ARG A 1 205 ? -18.078 9.078 12.297 1 94.38 205 ARG A O 1
ATOM 1497 N N . VAL A 1 206 ? -20.062 8.023 12.289 1 90.06 206 VAL A N 1
ATOM 1498 C CA . VAL A 1 206 ? -20.828 9.258 12.133 1 90.06 206 VAL A CA 1
ATOM 1499 C C . VAL A 1 206 ? -21.75 9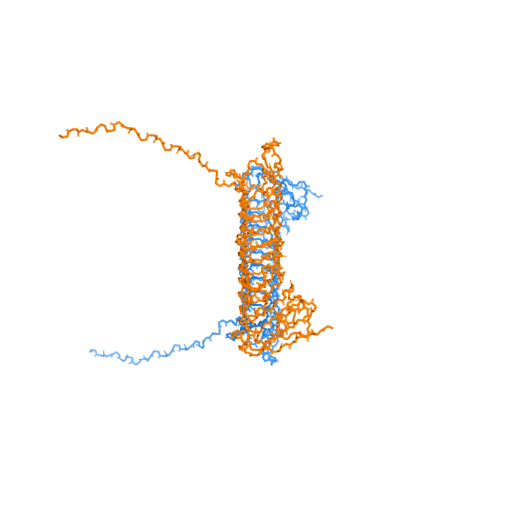.438 13.32 1 90.06 206 VAL A C 1
ATOM 1501 O O . VAL A 1 206 ? -22.172 8.461 13.953 1 90.06 206 VAL A O 1
ATOM 1504 N N . PRO A 1 207 ? -22.109 10.633 13.609 1 88.5 207 PRO A N 1
ATOM 1505 C CA . PRO A 1 207 ? -22.906 10.898 14.812 1 88.5 207 PRO A CA 1
ATOM 1506 C C . PRO A 1 207 ? -24.281 10.242 14.75 1 88.5 207 PRO A C 1
ATOM 1508 O O . PRO A 1 207 ? -24.719 9.602 15.711 1 88.5 207 PRO A O 1
ATOM 1511 N N . ASP A 1 208 ? -25.031 10.445 13.672 1 82.75 208 ASP A N 1
ATOM 1512 C CA . ASP A 1 208 ? -26.375 9.898 13.508 1 82.75 208 ASP A CA 1
ATOM 1513 C C . ASP A 1 208 ? -26.469 9.039 12.25 1 82.75 208 ASP A C 1
ATOM 1515 O O . ASP A 1 208 ? -26.609 9.57 11.148 1 82.75 208 ASP A O 1
ATOM 1519 N N . ASP A 1 209 ? -26.484 7.805 12.477 1 79.25 209 ASP A N 1
ATOM 1520 C CA . ASP A 1 209 ? -26.469 6.918 11.312 1 79.25 209 ASP A CA 1
ATOM 1521 C C . ASP A 1 209 ? -27.859 6.746 10.727 1 79.25 209 ASP A C 1
ATOM 1523 O O . ASP A 1 209 ? -28.031 6.168 9.656 1 79.25 209 ASP A O 1
ATOM 1527 N N . SER A 1 210 ? -28.797 7.336 11.391 1 78 210 SER A N 1
ATOM 1528 C CA . SER A 1 210 ? -30.156 7.18 10.891 1 78 210 SER A CA 1
ATOM 1529 C C . SER A 1 210 ? -30.422 8.109 9.711 1 78 210 SER A C 1
ATOM 1531 O O . SER A 1 210 ? -31.406 7.934 8.992 1 78 210 SER A O 1
ATOM 1533 N N . VAL A 1 211 ? -29.594 9.094 9.531 1 83.06 211 VAL A N 1
ATOM 1534 C CA . VAL A 1 211 ? -29.812 10.047 8.453 1 83.06 211 VAL A CA 1
ATOM 1535 C C . VAL A 1 211 ? -28.688 9.93 7.422 1 83.06 211 VAL A C 1
ATOM 1537 O O . VAL A 1 211 ? -28.281 10.938 6.832 1 83.06 211 VAL A O 1
ATOM 1540 N N . VAL A 1 212 ? -28.172 8.82 7.281 1 85.12 212 VAL A N 1
ATOM 1541 C CA . VAL A 1 212 ? -27.047 8.617 6.363 1 85.12 212 VAL A CA 1
ATOM 1542 C C . VAL A 1 212 ? -27.469 7.707 5.219 1 85.12 212 VAL A C 1
ATOM 1544 O O . VAL A 1 212 ? -28.016 6.625 5.449 1 85.12 212 VAL A O 1
ATOM 1547 N N . ALA A 1 213 ? -27.344 8.219 4.035 1 88.81 213 ALA A N 1
ATOM 1548 C CA . ALA A 1 213 ? -27.359 7.344 2.863 1 88.81 213 ALA A CA 1
ATOM 1549 C C . ALA A 1 213 ? -25.984 6.73 2.615 1 88.81 213 ALA A C 1
ATOM 1551 O O . ALA A 1 213 ? -25.062 7.426 2.203 1 88.81 213 ALA A O 1
ATOM 1552 N N . VAL A 1 214 ? -25.875 5.422 2.842 1 89.12 214 VAL A N 1
ATOM 1553 C CA . VAL A 1 214 ? -24.562 4.781 2.838 1 89.12 214 VAL A CA 1
ATOM 1554 C C . VAL A 1 214 ? -24.438 3.879 1.611 1 89.12 214 VAL A C 1
ATOM 1556 O O . VAL A 1 214 ? -25.359 3.119 1.291 1 89.12 214 VAL A O 1
ATOM 1559 N N . SER A 1 215 ? -23.422 4.027 0.889 1 91.31 215 SER A N 1
ATOM 1560 C CA . SER A 1 215 ? -22.906 3.078 -0.095 1 91.31 215 SER A CA 1
ATOM 1561 C C . SER A 1 215 ? -21.562 2.52 0.323 1 91.31 215 SER A C 1
ATOM 1563 O O . SER A 1 215 ? -20.547 3.219 0.258 1 91.31 215 SER A O 1
ATOM 1565 N N . ALA A 1 216 ? -21.5 1.29 0.84 1 91.38 216 ALA A N 1
ATOM 1566 C CA . ALA A 1 216 ? -20.281 0.617 1.272 1 91.38 216 ALA A CA 1
ATOM 1567 C C . ALA A 1 216 ? -20.031 -0.645 0.452 1 91.38 216 ALA A C 1
ATOM 1569 O O . ALA A 1 216 ? -20.938 -1.472 0.283 1 91.38 216 ALA A O 1
ATOM 1570 N N . GLN A 1 217 ? -18.859 -0.741 -0.045 1 90.81 217 GLN A N 1
ATOM 1571 C CA . GLN A 1 217 ? -18.562 -1.865 -0.928 1 90.81 217 GLN A CA 1
ATOM 1572 C C . GLN A 1 217 ? -17.109 -2.32 -0.777 1 90.81 217 GLN A C 1
ATOM 1574 O O . GLN A 1 217 ? -16.219 -1.497 -0.587 1 90.81 217 GLN A O 1
ATOM 1579 N N . SER A 1 218 ? -16.906 -3.664 -0.909 1 91.62 218 SER A N 1
ATOM 1580 C CA . SER A 1 218 ? -15.57 -4.25 -1.035 1 91.62 218 SER A CA 1
ATOM 1581 C C . SER A 1 218 ? -15.594 -5.488 -1.926 1 91.62 218 SER A C 1
ATOM 1583 O O . SER A 1 218 ? -16.516 -6.293 -1.854 1 91.62 218 SER A O 1
ATOM 1585 N N . VAL A 1 219 ? -14.609 -5.566 -2.74 1 88 219 VAL A N 1
ATOM 1586 C CA . VAL A 1 219 ? -14.547 -6.699 -3.656 1 88 219 VAL A CA 1
ATOM 1587 C C . VAL A 1 219 ? -14.281 -7.98 -2.873 1 88 219 VAL A C 1
ATOM 1589 O O . VAL A 1 219 ? -14.914 -9.008 -3.117 1 88 219 VAL A O 1
ATOM 1592 N N . SER A 1 220 ? -13.336 -7.969 -1.924 1 88.38 220 SER A N 1
ATOM 1593 C CA . SER A 1 220 ? -12.992 -9.211 -1.237 1 88.38 220 SER A CA 1
ATOM 1594 C C . SER A 1 220 ? -13.039 -9.031 0.277 1 88.38 220 SER A C 1
ATOM 1596 O O . SER A 1 220 ? -12.922 -10.008 1.024 1 88.38 220 SER A O 1
ATOM 1598 N N . GLY A 1 221 ? -13.117 -7.84 0.728 1 89.5 221 GLY A N 1
ATOM 1599 C CA . GLY A 1 221 ? -13.156 -7.594 2.162 1 89.5 221 GLY A CA 1
ATOM 1600 C C . GLY A 1 221 ? -14.562 -7.625 2.73 1 89.5 221 GLY A C 1
ATOM 1601 O O . GLY A 1 221 ? -15.547 -7.531 1.986 1 89.5 221 GLY A O 1
ATOM 1602 N N . ARG A 1 222 ? -14.672 -7.688 4.016 1 88.38 222 ARG A N 1
ATOM 1603 C CA . ARG A 1 222 ? -15.953 -7.652 4.711 1 88.38 222 ARG A CA 1
ATOM 1604 C C . ARG A 1 222 ? -16.5 -6.23 4.789 1 88.38 222 ARG A C 1
ATOM 1606 O O . ARG A 1 222 ? -15.734 -5.273 4.938 1 88.38 222 ARG A O 1
ATOM 1613 N N . VAL A 1 223 ? -17.812 -6.121 4.656 1 91.62 223 VAL A N 1
ATOM 1614 C CA . VAL A 1 223 ? -18.484 -4.836 4.812 1 91.62 223 VAL A CA 1
ATOM 1615 C C . VAL A 1 223 ? -19.469 -4.902 5.984 1 91.62 223 VAL A C 1
ATOM 1617 O O . VAL A 1 223 ? -20.312 -5.793 6.047 1 91.62 223 VAL A O 1
ATOM 1620 N N . THR A 1 224 ? -19.297 -4.016 6.953 1 90.12 224 THR A N 1
ATOM 1621 C CA . THR A 1 224 ? -20.172 -3.93 8.117 1 90.12 224 THR A CA 1
ATOM 1622 C C . THR A 1 224 ? -20.781 -2.533 8.234 1 90.12 224 THR A C 1
ATOM 1624 O O . THR A 1 224 ? -20.047 -1.539 8.289 1 90.12 224 THR A O 1
ATOM 1627 N N . VAL A 1 225 ? -22.109 -2.467 8.195 1 86.44 225 VAL A N 1
ATOM 1628 C CA . VAL A 1 225 ? -22.797 -1.2 8.391 1 86.44 225 VAL A CA 1
ATOM 1629 C C . VAL A 1 225 ? -23.781 -1.323 9.562 1 86.44 225 VAL A C 1
ATOM 1631 O O . VAL A 1 225 ? -24.703 -2.135 9.516 1 86.44 225 VAL A O 1
ATOM 1634 N N . GLY A 1 226 ? -23.766 -0.321 10.578 1 77.06 226 GLY A N 1
ATOM 1635 C CA . GLY A 1 226 ? -24.688 -0.332 11.711 1 77.06 226 GLY A CA 1
ATOM 1636 C C . GLY A 1 226 ? -24.828 -1.699 12.352 1 77.06 226 GLY A C 1
ATOM 1637 O O . GLY A 1 226 ? -25.922 -2.105 12.734 1 77.06 226 GLY A O 1
ATOM 1638 N N . GLY A 1 227 ? -23.859 -2.453 12.484 1 67.81 227 GLY A N 1
ATOM 1639 C CA . GLY A 1 227 ? -23.922 -3.768 13.102 1 67.81 227 GLY A CA 1
ATOM 1640 C C . GLY A 1 227 ? -24.312 -4.867 12.125 1 67.81 227 GLY A C 1
ATOM 1641 O O . GLY A 1 227 ? -24.25 -6.051 12.461 1 67.81 227 GLY A O 1
ATOM 1642 N N . ALA A 1 228 ? -25.016 -4.426 11.039 1 66.81 228 ALA A N 1
ATOM 1643 C CA . ALA A 1 228 ? -25.297 -5.438 10.031 1 66.81 228 ALA A CA 1
ATOM 1644 C C . ALA A 1 228 ? -24.062 -5.754 9.203 1 66.81 228 ALA A C 1
ATOM 1646 O O . ALA A 1 228 ? -23.359 -4.848 8.758 1 66.81 228 ALA A O 1
ATOM 1647 N N . GLN A 1 229 ? -23.609 -6.977 9.367 1 64.81 229 GLN A N 1
ATOM 1648 C CA . GLN A 1 229 ? -22.438 -7.406 8.617 1 64.81 229 GLN A CA 1
ATOM 1649 C C . GLN A 1 229 ? -22.844 -8.125 7.328 1 64.81 229 GLN A C 1
ATOM 1651 O O . GLN A 1 229 ? -23.75 -8.945 7.328 1 64.81 229 GLN A O 1
ATOM 1656 N N . VAL A 1 230 ? -22.312 -7.5 6.297 1 63.94 230 VAL A N 1
ATOM 1657 C CA . VAL A 1 230 ? -22.453 -8.211 5.027 1 63.94 230 VAL A CA 1
ATOM 1658 C C . VAL A 1 230 ? -21.094 -8.766 4.594 1 63.94 230 VAL A C 1
ATOM 1660 O O . VAL A 1 230 ? -20.078 -8.086 4.684 1 63.94 230 VAL A O 1
ATOM 1663 N N . PHE A 1 231 ? -21 -10.102 4.738 1 58.34 231 PHE A N 1
ATOM 1664 C CA . PHE A 1 231 ? -19.766 -10.75 4.328 1 58.34 231 PHE A CA 1
ATOM 1665 C C . PHE A 1 231 ? -19.719 -10.922 2.812 1 58.34 231 PHE A C 1
ATOM 1667 O O . PHE A 1 231 ? -20.766 -11.008 2.162 1 58.34 231 PHE A O 1
ATOM 1674 N N . GLY A 1 232 ? -18.594 -10.547 2.195 1 53.09 232 GLY A N 1
ATOM 1675 C CA . GLY A 1 232 ? -18.266 -10.523 0.777 1 53.09 232 GLY A CA 1
ATOM 1676 C C . GLY A 1 232 ? -18.172 -11.906 0.164 1 53.09 232 GLY A C 1
ATOM 1677 O O . GLY A 1 232 ? -17.141 -12.555 0.24 1 53.09 232 GLY A O 1
ATOM 1678 N N . GLY A 1 233 ? -19.062 -12.883 0.137 1 50.69 233 GLY A N 1
ATOM 1679 C CA . GLY A 1 233 ? -18.766 -14.07 -0.658 1 50.69 233 GLY A CA 1
ATOM 1680 C C . GLY A 1 233 ? -18.156 -13.742 -2.008 1 50.69 233 GLY A C 1
ATOM 1681 O O . GLY A 1 233 ? -17.219 -14.414 -2.451 1 50.69 233 GLY A O 1
ATOM 1682 N N . GLY A 1 234 ? -18.594 -12.57 -2.898 1 58.19 234 GLY A N 1
ATOM 1683 C CA . GLY A 1 234 ? -18.234 -11.984 -4.18 1 58.19 234 GLY A CA 1
ATOM 1684 C C . GLY A 1 234 ? -18.234 -10.469 -4.16 1 58.19 234 GLY A C 1
ATOM 1685 O O . GLY A 1 234 ? -18.641 -9.828 -5.133 1 58.19 234 GLY A O 1
ATOM 1686 N N . GLY A 1 235 ? -17.797 -10.047 -3.227 1 63.56 235 GLY A N 1
ATOM 1687 C CA . GLY A 1 235 ? -17.828 -8.625 -2.949 1 63.56 235 GLY A CA 1
ATOM 1688 C C . GLY A 1 235 ? -18.922 -8.227 -1.977 1 63.56 235 GLY A C 1
ATOM 1689 O O . GLY A 1 235 ? -20.016 -8.781 -2.014 1 63.56 235 GLY A O 1
ATOM 1690 N N . ALA A 1 236 ? -18.609 -7.57 -1.009 1 74.19 236 ALA A N 1
ATOM 1691 C CA . ALA A 1 236 ? -19.578 -7.098 -0.021 1 74.19 236 ALA A CA 1
ATOM 1692 C C . ALA A 1 236 ? -20.031 -5.68 -0.336 1 74.19 236 ALA A C 1
ATOM 1694 O O . ALA A 1 236 ? -19.219 -4.801 -0.621 1 74.19 236 ALA A O 1
ATOM 1695 N N . THR A 1 237 ? -21.391 -5.578 -0.618 1 75.88 237 THR A N 1
ATOM 1696 C CA . THR A 1 237 ? -21.953 -4.258 -0.878 1 75.88 237 THR A CA 1
ATOM 1697 C C . THR A 1 237 ? -23.109 -3.963 0.072 1 75.88 237 THR A C 1
ATOM 1699 O O . THR A 1 237 ? -23.875 -4.863 0.42 1 75.88 237 THR A O 1
ATOM 1702 N N . PHE A 1 238 ? -23.141 -2.848 0.6 1 76.69 238 PHE A N 1
ATOM 1703 C CA . PHE A 1 238 ? -24.266 -2.346 1.369 1 76.69 238 PHE A CA 1
ATOM 1704 C C . PHE A 1 238 ? -24.688 -0.967 0.875 1 76.69 238 PHE A C 1
ATOM 1706 O O . PHE A 1 238 ? -23.859 -0.063 0.758 1 76.69 238 PHE A O 1
ATOM 1713 N N . ASN A 1 239 ? -25.875 -1.026 0.364 1 75.25 239 ASN A N 1
ATOM 1714 C CA . ASN A 1 239 ? -26.5 0.254 0.051 1 75.25 239 ASN A CA 1
ATOM 1715 C C . ASN A 1 239 ? -27.75 0.491 0.895 1 75.25 239 ASN A C 1
ATOM 1717 O O . ASN A 1 239 ? -28.672 -0.335 0.904 1 75.25 239 ASN A O 1
ATOM 1721 N N . GLY A 1 240 ? -27.578 1.209 1.944 1 70.75 240 GLY A N 1
ATOM 1722 C CA . GLY A 1 240 ? -28.734 1.509 2.781 1 70.75 240 GLY A CA 1
ATOM 1723 C C . GLY A 1 240 ? -28.672 2.891 3.402 1 70.75 240 GLY A C 1
ATOM 1724 O O . GLY A 1 240 ? -27.766 3.666 3.123 1 70.75 240 GLY A O 1
ATOM 1725 N N . GLY A 1 241 ? -29.719 3.281 4.133 1 63.06 241 GLY A N 1
ATOM 1726 C CA . GLY A 1 241 ? -29.641 4.57 4.797 1 63.06 241 GLY A CA 1
ATOM 1727 C C . GLY A 1 241 ? -30.984 5.078 5.281 1 63.06 241 GLY A C 1
ATOM 1728 O O . GLY A 1 241 ? -31.984 4.379 5.176 1 63.06 241 GLY A O 1
ATOM 1729 N N . GLY A 1 242 ? -30.844 6.258 6.023 1 56.28 242 GLY A N 1
ATOM 1730 C CA . GLY A 1 242 ? -31.891 6.832 6.848 1 56.28 242 GLY A CA 1
ATOM 1731 C C . GLY A 1 242 ? -33.219 6.992 6.109 1 56.28 242 GLY A C 1
ATOM 1732 O O . GLY A 1 242 ? -33.25 6.93 4.879 1 56.28 242 GLY A O 1
ATOM 1733 N N . ARG A 1 243 ? -34.281 6.594 6.785 1 50.81 243 ARG A N 1
ATOM 1734 C CA . ARG A 1 243 ? -35.625 6.988 6.332 1 50.81 243 ARG A CA 1
ATOM 1735 C C . ARG A 1 243 ? -35.594 8.359 5.66 1 50.81 243 ARG A C 1
ATOM 1737 O O . ARG A 1 243 ? -34.875 9.258 6.113 1 50.81 243 ARG A O 1
ATOM 1744 N N . THR A 1 244 ? -35.594 8.148 4.258 1 48.03 244 THR A N 1
ATOM 1745 C CA . THR A 1 244 ? -35.875 9.391 3.527 1 48.03 244 THR A CA 1
ATOM 1746 C C . THR A 1 244 ? -36.625 10.383 4.398 1 48.03 244 THR A C 1
ATOM 1748 O O . THR A 1 244 ? -37.031 11.445 3.928 1 48.03 244 THR A O 1
ATOM 1751 N N . GLU A 1 245 ? -37.25 9.812 5.52 1 45.84 245 GLU A N 1
ATOM 1752 C CA . GLU A 1 245 ? -38.031 10.898 6.109 1 45.84 245 GLU A CA 1
ATOM 1753 C C . GLU A 1 245 ? -37.156 12.031 6.582 1 45.84 245 GLU A C 1
ATOM 1755 O O . GLU A 1 245 ? -36.062 11.797 7.137 1 45.84 245 GLU A O 1
ATOM 1760 N N . ALA A 1 246 ? -37.406 13.039 5.91 1 42.66 246 ALA A N 1
ATOM 1761 C CA . ALA A 1 246 ? -36.812 14.32 6.281 1 42.66 246 ALA A CA 1
ATOM 1762 C C . ALA A 1 246 ? -36.469 14.375 7.773 1 42.66 246 ALA A C 1
ATOM 1764 O O . ALA A 1 246 ? -37.375 14.195 8.609 1 42.66 246 ALA A O 1
ATOM 1765 N N . GLY A 1 247 ? -35.344 13.664 8.258 1 43.19 247 GLY A N 1
ATOM 1766 C CA . GLY A 1 247 ? -35.094 13.969 9.656 1 43.19 247 GLY A CA 1
ATOM 1767 C C . GLY A 1 247 ? -35.688 15.297 10.094 1 43.19 247 GLY A C 1
ATOM 1768 O O . GLY A 1 247 ? -36.25 16.031 9.273 1 43.19 247 GLY A O 1
ATOM 1769 N N . PRO A 1 248 ? -35.812 15.57 11.445 1 43.62 248 PRO A N 1
ATOM 1770 C CA . PRO A 1 248 ? -36.438 16.875 11.672 1 43.62 248 PRO A CA 1
ATOM 1771 C C . PRO A 1 248 ? -36.062 17.906 10.609 1 43.62 248 PRO A C 1
ATOM 1773 O O . PRO A 1 248 ? -35.062 17.734 9.891 1 43.62 248 PRO A O 1
ATOM 1776 N N . ALA A 1 249 ? -36.625 19.172 10.648 1 37.91 249 ALA A N 1
ATOM 1777 C CA . ALA A 1 249 ? -36.531 20.453 9.938 1 37.91 249 ALA A CA 1
ATOM 1778 C C . ALA A 1 249 ? -35.094 20.859 9.719 1 37.91 249 ALA A C 1
ATOM 1780 O O . ALA A 1 249 ? -34.344 21.125 10.672 1 37.91 249 ALA A O 1
ATOM 1781 N N . GLY A 1 250 ? -34.344 20.484 8.461 1 50 250 GLY A N 1
ATOM 1782 C CA . GLY A 1 250 ? -33.219 21.156 7.836 1 50 250 GLY A CA 1
ATOM 1783 C C . GLY A 1 250 ? -32 20.25 7.621 1 50 250 GLY A C 1
ATOM 1784 O O . GLY A 1 250 ? -31.016 20.641 7.016 1 50 250 GLY A O 1
ATOM 1785 N N . GLN A 1 251 ? -31.828 19.172 8.508 1 56.53 251 GLN A N 1
ATOM 1786 C CA . GLN A 1 251 ? -30.5 18.594 8.328 1 56.53 251 GLN A CA 1
ATOM 1787 C C . GLN A 1 251 ? -30.484 17.547 7.219 1 56.53 251 GLN A C 1
ATOM 1789 O O . GLN A 1 251 ? -31.344 16.656 7.195 1 56.53 251 GLN A O 1
ATOM 1794 N N . GLY A 1 252 ? -30.031 17.844 6.09 1 66.06 252 GLY A N 1
ATOM 1795 C CA . GLY A 1 252 ? -29.906 17.031 4.887 1 66.06 252 GLY A CA 1
ATOM 1796 C C . GLY A 1 252 ? -29.266 15.688 5.137 1 66.06 252 GLY A C 1
ATOM 1797 O O . GLY A 1 252 ? -28.734 15.43 6.219 1 66.06 252 GLY A O 1
ATOM 1798 N N . THR A 1 253 ? -29.562 14.742 4.414 1 82.06 253 THR A N 1
ATOM 1799 C CA . THR A 1 253 ? -29.062 13.375 4.438 1 82.06 253 THR A CA 1
ATOM 1800 C C . THR A 1 253 ? -27.578 13.336 4.113 1 82.06 253 THR A C 1
ATOM 1802 O O . THR A 1 253 ? -27.125 14.016 3.186 1 82.06 253 THR A O 1
ATOM 1805 N N . THR A 1 254 ? -26.812 12.789 5.07 1 89.94 254 THR A N 1
ATOM 1806 C CA . THR A 1 254 ? -25.391 12.586 4.82 1 89.94 254 THR A CA 1
ATOM 1807 C C . THR A 1 254 ? -25.188 11.547 3.725 1 89.94 254 THR A C 1
ATOM 1809 O O . THR A 1 254 ? -25.781 10.469 3.756 1 89.94 254 THR A O 1
ATOM 1812 N N . ARG A 1 255 ? -24.5 11.914 2.74 1 94.19 255 ARG A N 1
ATOM 1813 C CA . ARG A 1 255 ? -24.078 10.938 1.745 1 94.19 255 ARG A CA 1
ATOM 1814 C C . ARG A 1 255 ? -22.719 10.328 2.113 1 94.19 255 ARG A C 1
ATOM 1816 O O . ARG A 1 255 ? -21.719 11.039 2.229 1 94.19 255 ARG A O 1
ATOM 1823 N N . LEU A 1 256 ? -22.703 9.031 2.33 1 94.75 256 LEU A N 1
ATOM 1824 C CA . LEU A 1 256 ? -21.469 8.336 2.721 1 94.75 256 LEU A CA 1
ATOM 1825 C C . LEU A 1 256 ? -21.141 7.223 1.729 1 94.75 256 LEU A C 1
ATOM 1827 O O . LEU A 1 256 ? -21.938 6.305 1.53 1 94.75 256 LEU A O 1
ATOM 1831 N N . ARG A 1 257 ? -20.047 7.309 1.081 1 96.62 257 ARG A N 1
ATOM 1832 C CA . ARG A 1 257 ? -19.531 6.293 0.168 1 96.62 257 ARG A CA 1
ATOM 1833 C C . ARG A 1 257 ? -18.172 5.77 0.636 1 96.62 257 ARG A C 1
ATOM 1835 O O . ARG A 1 257 ? -17.219 6.535 0.77 1 96.62 257 ARG A O 1
ATOM 1842 N N . ALA A 1 258 ? -18.078 4.504 0.917 1 96.5 258 ALA A N 1
ATOM 1843 C CA . ALA A 1 258 ? -16.844 3.826 1.331 1 96.5 258 ALA A CA 1
ATOM 1844 C C . ALA A 1 258 ? -16.594 2.59 0.475 1 96.5 258 ALA A C 1
ATOM 1846 O O . ALA A 1 258 ? -17.344 1.621 0.524 1 96.5 258 ALA A O 1
ATOM 1847 N N . THR A 1 259 ? -15.523 2.641 -0.243 1 96.12 259 THR A N 1
ATOM 1848 C CA . THR A 1 259 ? -15.258 1.551 -1.176 1 96.12 259 THR A CA 1
ATOM 1849 C C . THR A 1 259 ? -13.828 1.034 -1.014 1 96.12 259 THR A C 1
ATOM 1851 O O . THR A 1 259 ? -12.898 1.816 -0.8 1 96.12 259 THR A O 1
ATOM 1854 N N . SER A 1 260 ? -13.664 -0.287 -1.053 1 95.69 260 SER A N 1
ATOM 1855 C CA . SER A 1 260 ? -12.344 -0.923 -1.018 1 95.69 260 SER A CA 1
ATOM 1856 C C . SER A 1 260 ? -12.266 -2.078 -2.01 1 95.69 260 SER A C 1
ATOM 1858 O O . SER A 1 260 ? -13.297 -2.576 -2.477 1 95.69 260 SER A O 1
ATOM 1860 N N . VAL A 1 261 ? -11.07 -2.385 -2.367 1 94.38 261 VAL A N 1
ATOM 1861 C CA . VAL A 1 261 ? -10.906 -3.596 -3.166 1 94.38 261 VAL A CA 1
ATOM 1862 C C . VAL A 1 261 ? -10.766 -4.809 -2.244 1 94.38 261 VAL A C 1
ATOM 1864 O O . VAL A 1 261 ? -11.539 -5.766 -2.354 1 94.38 261 VAL A O 1
ATOM 1867 N N . SER A 1 262 ? -9.82 -4.766 -1.282 1 93.94 262 SER A N 1
ATOM 1868 C CA . SER A 1 262 ? -9.602 -5.941 -0.445 1 93.94 262 SER A CA 1
ATOM 1869 C C . SER A 1 262 ? -9.711 -5.594 1.036 1 93.94 262 SER A C 1
ATOM 1871 O O . SER A 1 262 ? -9.828 -6.48 1.881 1 93.94 262 SER A O 1
ATOM 1873 N N . GLY A 1 263 ? -9.648 -4.332 1.413 1 95.44 263 GLY A N 1
ATOM 1874 C CA . GLY A 1 263 ? -9.789 -3.938 2.807 1 95.44 263 GLY A CA 1
ATOM 1875 C C . GLY A 1 263 ? -11.203 -4.066 3.33 1 95.44 263 GLY A C 1
ATOM 1876 O O . GLY A 1 263 ? -12.164 -3.996 2.561 1 95.44 263 GLY A O 1
ATOM 1877 N N . GLU A 1 264 ? -11.344 -4.16 4.621 1 94.31 264 GLU A N 1
ATOM 1878 C CA . GLU A 1 264 ? -12.656 -4.18 5.262 1 94.31 264 GLU A CA 1
ATOM 1879 C C . GLU A 1 264 ? -13.234 -2.773 5.375 1 94.31 264 GLU A C 1
ATOM 1881 O O . GLU A 1 264 ? -12.5 -1.802 5.543 1 94.31 264 GLU A O 1
ATOM 1886 N N . VAL A 1 265 ? -14.539 -2.75 5.23 1 95.56 265 VAL A N 1
ATOM 1887 C CA . VAL A 1 265 ? -15.242 -1.479 5.367 1 95.56 265 VAL A CA 1
ATOM 1888 C C . VAL A 1 265 ? -16.234 -1.561 6.52 1 95.56 265 VAL A C 1
ATOM 1890 O O . VAL A 1 265 ? -17.141 -2.406 6.516 1 95.56 265 VAL A O 1
ATOM 1893 N N . THR A 1 266 ? -16.078 -0.708 7.512 1 94.69 266 THR A N 1
ATOM 1894 C CA . THR A 1 266 ? -16.984 -0.656 8.656 1 94.69 266 THR A CA 1
ATOM 1895 C C . THR A 1 266 ? -17.547 0.753 8.836 1 94.69 266 THR A C 1
ATOM 1897 O O . THR A 1 266 ? -16.781 1.72 8.93 1 94.69 266 THR A O 1
ATOM 1900 N N . VAL A 1 267 ? -18.812 0.878 8.836 1 92.5 267 VAL A N 1
ATOM 1901 C CA . VAL A 1 267 ? -19.5 2.139 9.109 1 92.5 267 VAL A CA 1
ATOM 1902 C C . VAL A 1 267 ? -20.359 2.006 10.367 1 92.5 267 VAL A C 1
ATOM 1904 O O . VAL A 1 267 ? -21.203 1.124 10.461 1 92.5 267 VAL A O 1
ATOM 1907 N N . LEU A 1 268 ? -20.109 2.957 11.344 1 86.38 268 LEU A N 1
ATOM 1908 C CA . LEU A 1 268 ? -20.812 2.91 12.617 1 86.38 268 LEU A CA 1
ATOM 1909 C C . LEU A 1 268 ? -21.547 4.223 12.891 1 86.38 268 LEU A C 1
ATOM 1911 O O . LEU A 1 268 ? -21.125 5.277 12.398 1 86.38 268 LEU A O 1
ATOM 1915 N N . GLY A 1 269 ? -22.672 3.994 13.586 1 79.88 269 GLY A N 1
ATOM 1916 C CA . GLY A 1 269 ? -23.328 5.176 14.125 1 79.88 269 GLY A CA 1
ATOM 1917 C C . GLY A 1 269 ? -22.703 5.68 15.406 1 79.88 269 GLY A C 1
ATOM 1918 O O . GLY A 1 269 ? -21.859 5.004 16 1 79.88 269 GLY A O 1
ATOM 1919 N N . GLY A 1 270 ? -22.922 6.922 15.758 1 65.5 270 GLY A N 1
ATOM 1920 C CA . GLY A 1 270 ? -22.438 7.484 17 1 65.5 270 GLY A CA 1
ATOM 1921 C C . GLY A 1 270 ? -23 6.781 18.234 1 65.5 270 GLY A C 1
ATOM 1922 O O . GLY A 1 270 ? -23.922 5.973 18.125 1 65.5 270 GLY A O 1
ATOM 1923 N N . PRO A 1 271 ? -22.234 6.699 19.391 1 54.69 271 PRO A N 1
ATOM 1924 C CA . PRO A 1 271 ? -22.797 6.109 20.609 1 54.69 271 PRO A CA 1
ATOM 1925 C C . PRO A 1 271 ? -24.234 6.586 20.891 1 54.69 271 PRO A C 1
ATOM 1927 O O . PRO A 1 271 ? -24.531 7.77 20.703 1 54.69 271 PRO A O 1
ATOM 1930 N N . GLN A 1 272 ? -25.219 5.766 20.516 1 46.47 272 GLN A N 1
ATOM 1931 C CA . GLN A 1 272 ? -26.562 6.141 20.922 1 46.47 272 GLN A CA 1
ATOM 1932 C C . GLN A 1 272 ? -26.656 6.324 22.438 1 46.47 272 GLN A C 1
ATOM 1934 O O . GLN A 1 272 ? -26 5.598 23.188 1 46.47 272 GLN A O 1
ATOM 1939 N N . ASP A 1 273 ? -26.797 7.43 22.953 1 38.12 273 ASP A N 1
ATOM 1940 C CA . ASP A 1 273 ? -27.078 7.645 24.359 1 38.12 273 ASP A CA 1
ATOM 1941 C C . ASP A 1 273 ? -27.984 6.543 24.906 1 38.12 273 ASP A C 1
ATOM 1943 O O . ASP A 1 273 ? -29.125 6.383 24.453 1 38.12 273 ASP A O 1
ATOM 1947 N N . ALA A 1 274 ? -27.578 5.34 25.266 1 39.75 274 ALA A N 1
ATOM 1948 C CA . ALA A 1 274 ? -28.531 4.613 26.094 1 39.75 274 ALA A CA 1
ATOM 1949 C C . ALA A 1 274 ? -29.344 5.574 26.969 1 39.75 274 ALA A C 1
ATOM 1951 O O . ALA A 1 274 ? -28.828 6.613 27.391 1 39.75 274 ALA A O 1
ATOM 1952 N N . PRO A 1 275 ? -30.688 5.488 26.844 1 36.53 275 PRO A N 1
ATOM 1953 C CA . PRO A 1 275 ? -31.359 6.363 27.812 1 36.53 275 PRO A CA 1
ATOM 1954 C C . PRO A 1 275 ? -30.609 6.449 29.141 1 36.53 275 PRO A C 1
ATOM 1956 O O . PRO A 1 275 ? -30.047 5.453 29.594 1 36.53 275 PRO A O 1
ATOM 1959 N N . VAL A 1 276 ? -29.875 7.488 29.344 1 36.44 276 VAL A N 1
ATOM 1960 C CA . VAL A 1 276 ? -29.484 7.691 30.734 1 36.44 276 VAL A CA 1
ATOM 1961 C C . VAL A 1 276 ? -30.578 7.199 31.672 1 36.44 276 VAL A C 1
ATOM 1963 O O . VAL A 1 276 ? -31.703 7.723 31.656 1 36.44 276 VAL A O 1
ATOM 1966 N N . ASP A 1 277 ? -30.734 5.875 31.781 1 36.41 277 ASP A N 1
ATOM 1967 C CA . ASP A 1 277 ? -31.609 5.488 32.875 1 36.41 277 ASP A CA 1
ATOM 1968 C C . ASP A 1 277 ? -31.469 6.453 34.062 1 36.41 277 ASP A C 1
ATOM 1970 O O . ASP A 1 277 ? -30.359 6.672 34.562 1 36.41 277 ASP A O 1
ATOM 1974 N N . ALA A 1 278 ? -32.344 7.48 34.156 1 36.69 278 ALA A N 1
ATOM 1975 C CA . ALA A 1 278 ? -32.5 8.312 35.344 1 36.69 278 ALA A CA 1
ATOM 1976 C C . ALA A 1 278 ? -32.156 7.52 36.625 1 36.69 278 ALA A C 1
ATOM 1978 O O . ALA A 1 278 ? -32.531 6.352 36.75 1 36.69 278 ALA A O 1
ATOM 1979 N N . PRO A 1 279 ? -31.078 7.898 37.25 1 36.31 279 PRO A N 1
ATOM 1980 C CA . PRO A 1 279 ? -30.828 7.199 38.5 1 36.31 279 PRO A CA 1
ATOM 1981 C C . PRO A 1 279 ? -32.125 6.848 39.25 1 36.31 279 PRO A C 1
ATOM 1983 O O . PRO A 1 279 ? -33.062 7.645 39.281 1 36.31 279 PRO A O 1
ATOM 1986 N N . GLU A 1 280 ? -32.562 5.629 39.062 1 37.66 280 GLU A N 1
ATOM 1987 C CA . GLU A 1 280 ? -33.656 5.238 39.938 1 37.66 280 GLU A CA 1
ATOM 1988 C C . GLU A 1 280 ? -33.531 5.898 41.312 1 37.66 280 GLU A C 1
ATOM 1990 O O . GLU A 1 280 ? -32.438 5.934 41.875 1 37.66 280 GLU A O 1
ATOM 1995 N N . ASP A 1 281 ? -34.438 6.848 41.688 1 36.69 281 ASP A N 1
ATOM 1996 C CA . ASP A 1 281 ? -34.625 7.523 42.969 1 36.69 281 ASP A CA 1
ATOM 1997 C C . ASP A 1 281 ? -34.25 6.609 44.125 1 36.69 281 ASP A C 1
ATOM 1999 O O . ASP A 1 281 ? -34.719 5.477 44.219 1 36.69 281 ASP A O 1
ATOM 2003 N N . ALA A 1 282 ? -32.969 6.84 44.625 1 39.62 282 ALA A N 1
ATOM 2004 C CA . ALA A 1 282 ? -32.594 6.188 45.875 1 39.62 282 ALA A CA 1
ATOM 2005 C C . ALA A 1 282 ? -33.781 6.047 46.812 1 39.62 282 ALA A C 1
ATOM 2007 O O . ALA A 1 282 ? -34.562 7 47 1 39.62 282 ALA A O 1
ATOM 2008 N N . PRO A 1 283 ? -34.312 4.832 46.938 1 34.06 283 PRO A N 1
ATOM 2009 C CA . PRO A 1 283 ? -35.438 4.793 47.906 1 34.06 283 PRO A CA 1
ATOM 2010 C C . PRO A 1 283 ? -35.125 5.566 49.188 1 34.06 283 PRO A C 1
ATOM 2012 O O . PRO A 1 283 ? -34.031 5.469 49.719 1 34.06 283 PRO A O 1
ATOM 2015 N N . ALA A 1 284 ? -35.688 6.863 49.344 1 37.97 284 ALA A N 1
ATOM 2016 C CA . ALA A 1 284 ? -35.625 7.754 50.5 1 37.97 284 ALA A CA 1
ATOM 2017 C C . ALA A 1 284 ? -35.844 6.98 51.781 1 37.97 284 ALA A C 1
ATOM 2019 O O . ALA A 1 284 ? -35.875 7.574 52.875 1 37.97 284 ALA A O 1
ATOM 2020 N N . ASP A 1 285 ? -36.281 5.648 51.656 1 31.5 285 ASP A N 1
ATOM 2021 C CA . ASP A 1 285 ? -37 5.266 52.875 1 31.5 285 ASP A CA 1
ATOM 2022 C C . ASP A 1 285 ? -36.031 4.941 54 1 31.5 285 ASP A C 1
ATOM 2024 O O . ASP A 1 285 ? -36.438 4.293 54.969 1 31.5 285 ASP A O 1
ATOM 2028 N N . GLN A 1 286 ? -34.688 4.973 53.719 1 33.84 286 GLN A N 1
ATOM 2029 C CA . GLN A 1 286 ? -34.156 4.34 54.906 1 33.84 286 GLN A CA 1
ATOM 2030 C C . GLN A 1 286 ? -34.375 5.215 56.125 1 33.84 286 GLN A C 1
ATOM 2032 O O . GLN A 1 286 ? -33.875 6.332 56.219 1 33.84 286 GLN A O 1
ATOM 2037 N N . THR A 1 287 ? -35.594 5.234 56.75 1 34 287 THR A N 1
ATOM 2038 C CA . THR A 1 287 ? -35.969 5.773 58.062 1 34 287 THR A CA 1
ATOM 2039 C C . THR A 1 287 ? -34.875 5.48 59.094 1 34 287 THR A C 1
ATOM 2041 O O . THR A 1 287 ? -34.375 4.355 59.188 1 34 287 THR A O 1
ATOM 2044 N N . PRO A 1 288 ? -34.219 6.574 59.5 1 35.44 288 PRO A N 1
ATOM 2045 C CA . PRO A 1 288 ? -33.219 6.465 60.562 1 35.44 288 PRO A CA 1
ATOM 2046 C C . PRO A 1 288 ? -33.688 5.547 61.688 1 35.44 288 PRO A C 1
ATOM 2048 O O . PRO A 1 288 ? -34.781 5.703 62.219 1 35.44 288 PRO A O 1
ATOM 2051 N N . VAL A 1 289 ? -33.5 4.219 61.594 1 31.2 289 VAL A N 1
ATOM 2052 C CA . VAL A 1 289 ? -33.844 3.373 62.719 1 31.2 289 VAL A CA 1
ATOM 2053 C C . VAL A 1 289 ? -33.281 4.008 64 1 31.2 289 VAL A C 1
ATOM 2055 O O . VAL A 1 289 ? -32.125 4.379 64.062 1 31.2 289 VAL A O 1
ATOM 2058 N N . ASP A 1 290 ? -34.156 4.77 64.688 1 29.5 290 ASP A N 1
ATOM 2059 C CA . ASP A 1 290 ? -34.094 5.371 66.062 1 29.5 290 ASP A CA 1
ATOM 2060 C C . ASP A 1 290 ? -33.406 4.453 67.062 1 29.5 290 ASP A C 1
ATOM 2062 O O . ASP A 1 290 ? -33.781 3.289 67.188 1 29.5 290 ASP A O 1
ATOM 2066 N N . LEU A 1 291 ? -32.156 4.711 67.438 1 24.05 291 LEU A N 1
ATOM 2067 C CA . LEU A 1 291 ? -31.844 4.293 68.812 1 24.05 291 LEU A CA 1
ATOM 2068 C C . LEU A 1 291 ? -32.719 5.043 69.812 1 24.05 291 LEU A C 1
ATOM 2070 O O . LEU A 1 291 ? -33.031 6.219 69.625 1 24.05 291 LEU A O 1
ATOM 2074 N N . MET B 1 1 ? -14.609 -28.609 -33.562 1 45.41 1 MET B N 1
ATOM 2075 C CA . MET B 1 1 ? -13.875 -29.422 -32.625 1 45.41 1 MET B CA 1
ATOM 2076 C C . MET B 1 1 ? -14.641 -29.562 -31.312 1 45.41 1 MET B C 1
ATOM 2078 O O . MET B 1 1 ? -15.414 -28.688 -30.938 1 45.41 1 MET B O 1
ATOM 2082 N N . SER B 1 2 ? -14.867 -30.703 -30.812 1 54.56 2 SER B N 1
ATOM 2083 C CA . SER B 1 2 ? -15.859 -31.094 -29.812 1 54.56 2 SER B CA 1
ATOM 2084 C C . SER B 1 2 ? -15.617 -30.391 -28.484 1 54.56 2 SER B C 1
ATOM 2086 O O . SER B 1 2 ? -14.5 -30.406 -27.969 1 54.56 2 SER B O 1
ATOM 2088 N N . THR B 1 3 ? -16.297 -29.25 -28.219 1 71.88 3 THR B N 1
ATOM 2089 C CA . THR B 1 3 ? -16.328 -28.531 -26.938 1 71.88 3 THR B CA 1
ATOM 2090 C C . THR B 1 3 ? -17.062 -29.359 -25.891 1 71.88 3 THR B C 1
ATOM 2092 O O . THR B 1 3 ? -18.203 -29.766 -26.078 1 71.88 3 THR B O 1
ATOM 2095 N N . ASP B 1 4 ? -16.297 -30.062 -24.984 1 85.81 4 ASP B N 1
ATOM 2096 C CA . ASP B 1 4 ? -16.891 -30.719 -23.828 1 85.81 4 ASP B CA 1
ATOM 2097 C C . ASP B 1 4 ? -17.141 -29.703 -22.703 1 85.81 4 ASP B C 1
ATOM 2099 O O . ASP B 1 4 ? -16.297 -28.859 -22.422 1 85.81 4 ASP B O 1
ATOM 2103 N N . SER B 1 5 ? -18.344 -29.703 -22.281 1 92.31 5 SER B N 1
ATOM 2104 C CA . SER B 1 5 ? -18.688 -28.75 -21.219 1 92.31 5 SER B CA 1
ATOM 2105 C C . SER B 1 5 ? -19.516 -29.422 -20.125 1 92.31 5 SER B C 1
ATOM 2107 O O . SER B 1 5 ? -20.344 -30.281 -20.422 1 92.31 5 SER B O 1
ATOM 2109 N N . TRP B 1 6 ? -19.219 -29.031 -18.922 1 94.5 6 TRP B N 1
ATOM 2110 C CA . TRP B 1 6 ? -19.922 -29.516 -17.734 1 94.5 6 TRP B CA 1
ATOM 2111 C C . TRP B 1 6 ? -20.359 -28.344 -16.859 1 94.5 6 TRP B C 1
ATOM 2113 O O . TRP B 1 6 ? -19.609 -27.391 -16.672 1 94.5 6 TRP B O 1
ATOM 2123 N N . THR B 1 7 ? -21.484 -28.453 -16.391 1 95.12 7 THR B N 1
ATOM 2124 C CA . THR B 1 7 ? -21.922 -27.594 -15.297 1 95.12 7 THR B CA 1
ATOM 2125 C C . THR B 1 7 ? -21.906 -28.344 -13.969 1 95.12 7 THR B C 1
ATOM 2127 O O . THR B 1 7 ? -22.609 -29.328 -13.805 1 95.12 7 THR B O 1
ATOM 2130 N N . VAL B 1 8 ? -21.125 -27.891 -13.023 1 96.25 8 VAL B N 1
ATOM 2131 C CA . VAL B 1 8 ? -20.875 -28.625 -11.789 1 96.25 8 VAL B CA 1
ATOM 2132 C C . VAL B 1 8 ? -21.531 -27.891 -10.617 1 96.25 8 VAL B C 1
ATOM 2134 O O . VAL B 1 8 ? -21.219 -26.734 -10.352 1 96.25 8 VAL B O 1
ATOM 2137 N N . THR B 1 9 ? -22.406 -28.516 -9.867 1 95.31 9 THR B N 1
ATOM 2138 C CA . THR B 1 9 ? -23.141 -27.891 -8.781 1 95.31 9 THR B CA 1
ATOM 2139 C C . THR B 1 9 ? -22.812 -28.547 -7.445 1 95.31 9 THR B C 1
ATOM 2141 O O . THR B 1 9 ? -23.312 -28.125 -6.398 1 95.31 9 THR B O 1
ATOM 2144 N N . GLY B 1 10 ? -22.031 -29.578 -7.477 1 95.5 10 GLY B N 1
ATOM 2145 C CA . GLY B 1 10 ? -21.594 -30.312 -6.305 1 95.5 10 GLY B CA 1
ATOM 2146 C C . GLY B 1 10 ? -20.359 -31.156 -6.57 1 95.5 10 GLY B C 1
ATOM 2147 O O . GLY B 1 10 ? -19.688 -30.984 -7.586 1 95.5 10 GLY B O 1
ATOM 2148 N N . PRO B 1 11 ? -20.125 -32.062 -5.605 1 97.56 11 PRO B N 1
ATOM 2149 C CA . PRO B 1 11 ? -18.922 -32.875 -5.801 1 97.56 11 PRO B CA 1
ATOM 2150 C C . PRO B 1 11 ? -18.953 -33.688 -7.105 1 97.56 11 PRO B C 1
ATOM 2152 O O . PRO B 1 11 ? -19.969 -34.312 -7.422 1 97.56 11 PRO B O 1
ATOM 2155 N N . GLN B 1 12 ? -17.906 -33.531 -7.859 1 97.62 12 GLN B N 1
ATOM 2156 C CA . GLN B 1 12 ? -17.797 -34.188 -9.164 1 97.62 12 GLN B CA 1
ATOM 2157 C C . GLN B 1 12 ? -16.344 -34.344 -9.586 1 97.62 12 GLN B C 1
ATOM 2159 O O . GLN B 1 12 ? -15.508 -33.469 -9.297 1 97.62 12 GLN B O 1
ATOM 2164 N N . THR B 1 13 ? -16.078 -35.5 -10.227 1 98.31 13 THR B N 1
ATOM 2165 C CA . THR B 1 13 ? -14.766 -35.719 -10.812 1 98.31 13 THR B CA 1
ATOM 2166 C C . THR B 1 13 ? -14.859 -35.812 -12.336 1 98.31 13 THR B C 1
ATOM 2168 O O . THR B 1 13 ? -15.719 -36.531 -12.867 1 98.31 13 THR B O 1
ATOM 2171 N N . ILE B 1 14 ? -14.039 -35.094 -13.016 1 98.06 14 ILE B N 1
ATOM 2172 C CA . ILE B 1 14 ? -14 -35.062 -14.469 1 98.06 14 ILE B CA 1
ATOM 2173 C C . ILE B 1 14 ? -12.586 -35.375 -14.953 1 98.06 14 ILE B C 1
ATOM 2175 O O . ILE B 1 14 ? -11.609 -34.781 -14.484 1 98.06 14 ILE B O 1
ATOM 2179 N N . GLU B 1 15 ? -12.438 -36.312 -15.828 1 97.81 15 GLU B N 1
ATOM 2180 C CA . GLU B 1 15 ? -11.148 -36.625 -16.438 1 97.81 15 GLU B CA 1
ATOM 2181 C C . GLU B 1 15 ? -11.125 -36.219 -17.906 1 97.81 15 GLU B C 1
ATOM 2183 O O . GLU B 1 15 ? -12.062 -36.531 -18.656 1 97.81 15 GLU B O 1
ATOM 2188 N N . LEU B 1 16 ? -10.047 -35.594 -18.234 1 96.75 16 LEU B N 1
ATOM 2189 C CA . LEU B 1 16 ? -9.922 -35.094 -19.594 1 96.75 16 LEU B CA 1
ATOM 2190 C C . LEU B 1 16 ? -8.555 -35.438 -20.188 1 96.75 16 LEU B C 1
ATOM 2192 O O . LEU B 1 16 ? -7.555 -35.469 -19.453 1 96.75 16 LEU B O 1
ATOM 2196 N N . ARG B 1 17 ? -8.57 -35.625 -21.469 1 95.06 17 ARG B N 1
ATOM 2197 C CA . ARG B 1 17 ? -7.312 -35.875 -22.188 1 95.06 17 ARG B CA 1
ATOM 2198 C C . ARG B 1 17 ? -7.016 -34.719 -23.141 1 95.06 17 ARG B C 1
ATOM 2200 O O . ARG B 1 17 ? -7.883 -33.875 -23.406 1 95.06 17 ARG B O 1
ATOM 2207 N N . ASP B 1 18 ? -5.754 -34.625 -23.562 1 94.44 18 ASP B N 1
ATOM 2208 C CA . ASP B 1 18 ? -5.281 -33.688 -24.562 1 94.44 18 ASP B CA 1
ATOM 2209 C C . ASP B 1 18 ? -5.438 -32.219 -24.094 1 94.44 18 ASP B C 1
ATOM 2211 O O . ASP B 1 18 ? -5.812 -31.344 -24.875 1 94.44 18 ASP B O 1
ATOM 2215 N N . VAL B 1 19 ? -5.258 -32.062 -22.812 1 97.25 19 VAL B N 1
ATOM 2216 C CA . VAL B 1 19 ? -5.254 -30.719 -22.234 1 97.25 19 VAL B CA 1
ATOM 2217 C C . VAL B 1 19 ? -3.83 -30.172 -22.234 1 97.25 19 VAL B C 1
ATOM 2219 O O . VAL B 1 19 ? -2.902 -30.812 -21.75 1 97.25 19 VAL B O 1
ATOM 2222 N N . THR B 1 20 ? -3.701 -28.969 -22.828 1 97.31 20 THR B N 1
ATOM 2223 C CA . THR B 1 20 ? -2.379 -28.359 -22.875 1 97.31 20 THR B CA 1
ATOM 2224 C C . THR B 1 20 ? -2.291 -27.188 -21.906 1 97.31 20 THR B C 1
ATOM 2226 O O . THR B 1 20 ? -1.202 -26.828 -21.453 1 97.31 20 THR B O 1
ATOM 2229 N N . THR B 1 21 ? -3.426 -26.578 -21.688 1 98.12 21 THR B N 1
ATOM 2230 C CA . THR B 1 21 ? -3.48 -25.422 -20.812 1 98.12 21 THR B CA 1
ATOM 2231 C C . THR B 1 21 ? -4.688 -25.5 -19.875 1 98.12 21 THR B C 1
ATOM 2233 O O . THR B 1 21 ? -5.773 -25.906 -20.297 1 98.12 21 THR B O 1
ATOM 2236 N N . VAL B 1 22 ? -4.48 -25.125 -18.609 1 98 22 VAL B N 1
ATOM 2237 C CA . VAL B 1 22 ? -5.57 -25.031 -17.656 1 98 22 VAL B CA 1
ATOM 2238 C C . VAL B 1 22 ? -5.766 -23.578 -17.234 1 98 22 VAL B C 1
ATOM 2240 O O . VAL B 1 22 ? -4.816 -22.906 -16.812 1 98 22 VAL B O 1
ATOM 2243 N N . ASP B 1 23 ? -6.914 -23.0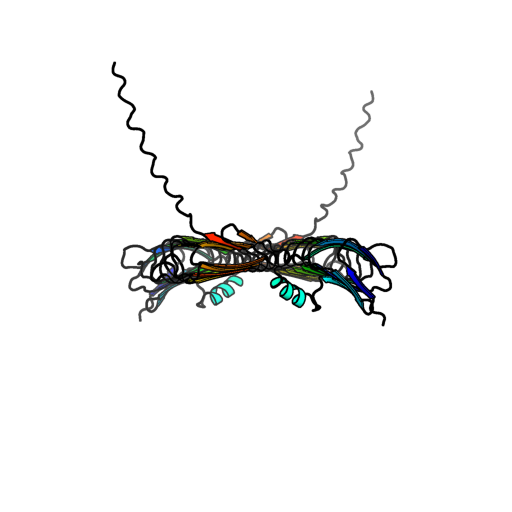62 -17.406 1 96.88 23 ASP B N 1
ATOM 2244 C CA . ASP B 1 23 ? -7.348 -21.75 -16.969 1 96.88 23 ASP B CA 1
ATOM 2245 C C . ASP B 1 23 ? -8.445 -21.859 -15.914 1 96.88 23 ASP B C 1
ATOM 2247 O O . ASP B 1 23 ? -9.617 -22.062 -16.25 1 96.88 23 ASP B O 1
ATOM 2251 N N . ALA B 1 24 ? -8.055 -21.703 -14.641 1 96.25 24 ALA B N 1
ATOM 2252 C CA . ALA B 1 24 ? -8.992 -21.969 -13.555 1 96.25 24 ALA B CA 1
ATOM 2253 C C . ALA B 1 24 ? -9.148 -20.75 -12.641 1 96.25 24 ALA B C 1
ATOM 2255 O O . ALA B 1 24 ? -8.164 -20.203 -12.164 1 96.25 24 ALA B O 1
ATOM 2256 N N . HIS B 1 25 ? -10.352 -20.359 -12.406 1 93.06 25 HIS B N 1
ATOM 2257 C CA . HIS B 1 25 ? -10.648 -19.203 -11.562 1 93.06 25 HIS B CA 1
ATOM 2258 C C . HIS B 1 25 ? -11.797 -19.5 -10.602 1 93.06 25 HIS B C 1
ATOM 2260 O O . HIS B 1 25 ? -12.789 -20.125 -10.992 1 93.06 25 HIS B O 1
ATOM 2266 N N . VAL B 1 26 ? -11.633 -19.062 -9.383 1 91.88 26 VAL B N 1
ATOM 2267 C CA . VAL B 1 26 ? -12.711 -19.188 -8.406 1 91.88 26 VAL B CA 1
ATOM 2268 C C . VAL B 1 26 ? -12.867 -17.875 -7.648 1 91.88 26 VAL B C 1
ATOM 2270 O O . VAL B 1 26 ? -11.883 -17.172 -7.383 1 91.88 26 VAL B O 1
ATOM 2273 N N . VAL B 1 27 ? -14.047 -17.562 -7.289 1 89.75 27 VAL B N 1
ATOM 2274 C CA . VAL B 1 27 ? -14.312 -16.328 -6.543 1 89.75 27 VAL B CA 1
ATOM 2275 C C . VAL B 1 27 ? -13.836 -16.5 -5.098 1 89.75 27 VAL B C 1
ATOM 2277 O O . VAL B 1 27 ? -13.125 -15.641 -4.574 1 89.75 27 VAL B O 1
ATOM 2280 N N . ASP B 1 28 ? -14.242 -17.562 -4.484 1 90.94 28 ASP B N 1
ATOM 2281 C CA . ASP B 1 28 ? -13.906 -17.875 -3.098 1 90.94 28 ASP B CA 1
ATOM 2282 C C . ASP B 1 28 ? -13.648 -19.375 -2.924 1 90.94 28 ASP B C 1
ATOM 2284 O O . ASP B 1 28 ? -14.195 -20.188 -3.666 1 90.94 28 ASP B O 1
ATOM 2288 N N . GLY B 1 29 ? -12.789 -19.688 -1.966 1 94.19 29 GLY B N 1
ATOM 2289 C CA . GLY B 1 29 ? -12.539 -21.094 -1.675 1 94.19 29 GLY B CA 1
ATOM 2290 C C . GLY B 1 29 ? -11.102 -21.5 -1.908 1 94.19 29 GLY B C 1
ATOM 2291 O O . GLY B 1 29 ? -10.172 -20.781 -1.519 1 94.19 29 GLY B O 1
ATOM 2292 N N . ARG B 1 30 ? -11.016 -22.75 -2.438 1 97.31 30 ARG B N 1
ATOM 2293 C CA . ARG B 1 30 ? -9.688 -23.328 -2.621 1 97.31 30 ARG B CA 1
ATOM 2294 C C . ARG B 1 30 ? -9.5 -23.828 -4.047 1 97.31 30 ARG B C 1
ATOM 2296 O O . ARG B 1 30 ? -10.391 -24.453 -4.613 1 97.31 30 ARG B O 1
ATOM 2303 N N . LEU B 1 31 ? -8.383 -23.469 -4.629 1 98 31 LEU B N 1
ATOM 2304 C CA . LEU B 1 31 ? -8.016 -23.906 -5.973 1 98 31 LEU B CA 1
ATOM 2305 C C . LEU B 1 31 ? -6.586 -24.453 -5.996 1 98 31 LEU B C 1
ATOM 2307 O O . LEU B 1 31 ? -5.625 -23.672 -5.941 1 98 31 LEU B O 1
ATOM 2311 N N . ASP B 1 32 ? -6.469 -25.797 -6.047 1 98.69 32 ASP B N 1
ATOM 2312 C CA . ASP B 1 32 ? -5.168 -26.453 -6.094 1 98.69 32 ASP B CA 1
ATOM 2313 C C . ASP B 1 32 ? -4.91 -27.062 -7.473 1 98.69 32 ASP B C 1
ATOM 2315 O O . ASP B 1 32 ? -5.719 -27.844 -7.973 1 98.69 32 ASP B O 1
ATOM 2319 N N . VAL B 1 33 ? -3.809 -26.703 -8.078 1 98.88 33 VAL B N 1
ATOM 2320 C CA . VAL B 1 33 ? -3.334 -27.344 -9.297 1 98.88 33 VAL B CA 1
ATOM 2321 C C . VAL B 1 33 ? -1.984 -28.016 -9.039 1 98.88 33 VAL B C 1
ATOM 2323 O O . VAL B 1 33 ? -0.997 -27.344 -8.742 1 98.88 33 VAL B O 1
ATOM 2326 N N . VAL B 1 34 ? -1.982 -29.312 -9.156 1 98.88 34 VAL B N 1
ATOM 2327 C CA . VAL B 1 34 ? -0.796 -30.062 -8.781 1 98.88 34 VAL B CA 1
ATOM 2328 C C . VAL B 1 34 ? -0.436 -31.047 -9.891 1 98.88 34 VAL B C 1
ATOM 2330 O O . VAL B 1 34 ? -1.31 -31.734 -10.43 1 98.88 34 VAL B O 1
ATOM 2333 N N . ALA B 1 35 ? 0.81 -31.125 -10.156 1 98.88 35 ALA B N 1
ATOM 2334 C CA . ALA B 1 35 ? 1.272 -32.062 -11.172 1 98.88 35 ALA B CA 1
ATOM 2335 C C . ALA B 1 35 ? 1.209 -33.5 -10.656 1 98.88 35 ALA B C 1
ATOM 2337 O O . ALA B 1 35 ? 1.428 -33.75 -9.469 1 98.88 35 ALA B O 1
ATOM 2338 N N . HIS B 1 36 ? 0.877 -34.406 -11.578 1 98.44 36 HIS B N 1
ATOM 2339 C CA . HIS B 1 36 ? 0.958 -35.844 -11.32 1 98.44 36 HIS B CA 1
ATOM 2340 C C . HIS B 1 36 ? 1.546 -36.562 -12.516 1 98.44 36 HIS B C 1
ATOM 2342 O O . HIS B 1 36 ? 1.858 -35.969 -13.539 1 98.44 36 HIS B O 1
ATOM 2348 N N . ASP B 1 37 ? 1.682 -37.906 -12.469 1 97.12 37 ASP B N 1
ATOM 2349 C CA . ASP B 1 37 ? 2.412 -38.656 -13.477 1 97.12 37 ASP B CA 1
ATOM 2350 C C . ASP B 1 37 ? 1.455 -39.312 -14.469 1 97.12 37 ASP B C 1
ATOM 2352 O O . ASP B 1 37 ? 1.882 -40.062 -15.344 1 97.12 37 ASP B O 1
ATOM 2356 N N . GLU B 1 38 ? 0.212 -39.031 -14.453 1 97.06 38 GLU B N 1
ATOM 2357 C CA . GLU B 1 38 ? -0.752 -39.594 -15.398 1 97.06 38 GLU B CA 1
ATOM 2358 C C . GLU B 1 38 ? -0.902 -38.656 -16.609 1 97.06 38 GLU B C 1
ATOM 2360 O O . GLU B 1 38 ? -0.8 -37.438 -16.5 1 97.06 38 GLU B O 1
ATOM 2365 N N . PRO B 1 39 ? -1.098 -39.25 -17.781 1 95.88 39 PRO B N 1
ATOM 2366 C CA . PRO B 1 39 ? -1.198 -38.469 -19 1 95.88 39 PRO B CA 1
ATOM 2367 C C . PRO B 1 39 ? -2.588 -37.875 -19.203 1 95.88 39 PRO B C 1
ATOM 2369 O O . PRO B 1 39 ? -3.125 -37.906 -20.312 1 95.88 39 PRO B O 1
ATOM 2372 N N . LEU B 1 40 ? -3.275 -37.531 -18.203 1 97.62 40 LEU B N 1
ATOM 2373 C CA . LEU B 1 40 ? -4.586 -36.875 -18.281 1 97.62 40 LEU B CA 1
ATOM 2374 C C . LEU B 1 40 ? -4.734 -35.812 -17.203 1 97.62 40 LEU B C 1
ATOM 2376 O O . LEU B 1 40 ? -3.924 -35.75 -16.281 1 97.62 40 LEU B O 1
ATOM 2380 N N . VAL B 1 41 ? -5.691 -34.969 -17.406 1 98.5 41 VAL B N 1
ATOM 2381 C CA . VAL B 1 41 ? -6.062 -34 -16.391 1 98.5 41 VAL B CA 1
ATOM 2382 C C . VAL B 1 41 ? -7.273 -34.469 -15.602 1 98.5 41 VAL B C 1
ATOM 2384 O O . VAL B 1 41 ? -8.242 -34.969 -16.188 1 98.5 41 VAL B O 1
ATOM 2387 N N . ARG B 1 42 ? -7.23 -34.438 -14.281 1 98.75 42 ARG B N 1
ATOM 2388 C CA . ARG B 1 42 ? -8.344 -34.812 -13.414 1 98.75 42 ARG B CA 1
ATOM 2389 C C . ARG B 1 42 ? -8.828 -33.594 -12.609 1 98.75 42 ARG B C 1
ATOM 2391 O O . ARG B 1 42 ? -8.062 -33.031 -11.828 1 98.75 42 ARG B O 1
ATOM 2398 N N . VAL B 1 43 ? -10.078 -33.219 -12.844 1 98.75 43 VAL B N 1
ATOM 2399 C CA . VAL B 1 43 ? -10.711 -32.156 -12.078 1 98.75 43 VAL B CA 1
ATOM 2400 C C . VAL B 1 43 ? -11.578 -32.75 -10.977 1 98.75 43 VAL B C 1
ATOM 2402 O O . VAL B 1 43 ? -12.562 -33.438 -11.258 1 98.75 43 VAL B O 1
ATOM 2405 N N . GLU B 1 44 ? -11.203 -32.5 -9.758 1 98.75 44 GLU B N 1
ATOM 2406 C CA . GLU B 1 44 ? -11.984 -32.938 -8.602 1 98.75 44 GLU B CA 1
ATOM 2407 C C . GLU B 1 44 ? -12.625 -31.75 -7.891 1 98.75 44 GLU B C 1
ATOM 2409 O O . GLU B 1 44 ? -11.93 -30.953 -7.258 1 98.75 44 GLU B O 1
ATOM 2414 N N . VAL B 1 45 ? -13.906 -31.688 -8.047 1 98.56 45 VAL B N 1
ATOM 2415 C CA . VAL B 1 45 ? -14.664 -30.672 -7.312 1 98.56 45 VAL B CA 1
ATOM 2416 C C . VAL B 1 45 ? -15.227 -31.281 -6.023 1 98.56 45 VAL B C 1
ATOM 2418 O O . VAL B 1 45 ? -16.016 -32.219 -6.066 1 98.56 45 VAL B O 1
ATOM 2421 N N . HIS B 1 46 ? -14.875 -30.703 -4.887 1 98.44 46 HIS B N 1
ATOM 2422 C CA . HIS B 1 46 ? -15.281 -31.25 -3.594 1 98.44 46 HIS B CA 1
ATOM 2423 C C . HIS B 1 46 ? -16.547 -30.562 -3.082 1 98.44 46 HIS B C 1
ATOM 2425 O O . HIS B 1 46 ? -17.375 -31.203 -2.422 1 98.44 46 HIS B O 1
ATOM 2431 N N . SER B 1 47 ? -16.562 -29.281 -3.383 1 97.19 47 SER B N 1
ATOM 2432 C CA . SER B 1 47 ? -17.766 -28.547 -2.971 1 97.19 47 SER B CA 1
ATOM 2433 C C . SER B 1 47 ? -18 -27.328 -3.852 1 97.19 47 SER B C 1
ATOM 2435 O O . SER B 1 47 ? -17.047 -26.75 -4.387 1 97.19 47 SER B O 1
ATOM 2437 N N . VAL B 1 48 ? -19.25 -26.984 -4.059 1 95 48 VAL B N 1
ATOM 2438 C CA . VAL B 1 48 ? -19.703 -25.766 -4.723 1 95 48 VAL B CA 1
ATOM 2439 C C . VAL B 1 48 ? -20.797 -25.109 -3.898 1 95 48 VAL B C 1
ATOM 2441 O O . VAL B 1 48 ? -21.781 -25.75 -3.527 1 95 48 VAL B O 1
ATOM 2444 N N . GLU B 1 49 ? -20.562 -23.906 -3.541 1 91.88 49 GLU B N 1
ATOM 2445 C CA . GLU B 1 49 ? -21.578 -23.125 -2.842 1 91.88 49 GLU B CA 1
ATOM 2446 C C . GLU B 1 49 ? -21.922 -21.859 -3.629 1 91.88 49 GLU B C 1
ATOM 2448 O O . GLU B 1 49 ? -21.047 -21.078 -3.99 1 91.88 49 GLU B O 1
ATOM 2453 N N . GLY B 1 50 ? -23.234 -21.672 -3.854 1 88.06 50 GLY B N 1
ATOM 2454 C CA . GLY B 1 50 ? -23.672 -20.531 -4.641 1 88.06 50 GLY B CA 1
ATOM 2455 C C . GLY B 1 50 ? -23.688 -20.797 -6.133 1 88.06 50 GLY B C 1
ATOM 2456 O O . GLY B 1 50 ? -24.281 -21.781 -6.586 1 88.06 50 GLY B O 1
ATOM 2457 N N . ARG B 1 51 ? -22.953 -20.047 -6.812 1 87.31 51 ARG B N 1
ATOM 2458 C CA . ARG B 1 51 ? -22.938 -20.188 -8.266 1 87.31 51 ARG B CA 1
ATOM 2459 C C . ARG B 1 51 ? -22.266 -21.484 -8.695 1 87.31 51 ARG B C 1
ATOM 2461 O O . ARG B 1 51 ? -21.25 -21.875 -8.125 1 87.31 51 ARG B O 1
ATOM 2468 N N . SER B 1 52 ? -22.812 -22.031 -9.742 1 91.81 52 SER B N 1
ATOM 2469 C CA . SER B 1 52 ? -22.25 -23.266 -10.273 1 91.81 52 SER B CA 1
ATOM 2470 C C . SER B 1 52 ? -20.938 -23.016 -10.984 1 91.81 52 SER B C 1
ATOM 2472 O O . SER B 1 52 ? -20.609 -21.875 -11.312 1 91.81 52 SER B O 1
ATOM 2474 N N . LEU B 1 53 ? -20.219 -24.078 -11.148 1 93.88 53 LEU B N 1
ATOM 2475 C CA . LEU B 1 53 ? -18.953 -24.047 -11.883 1 93.88 53 LEU B CA 1
ATOM 2476 C C . LEU B 1 53 ? -19.141 -24.531 -13.312 1 93.88 53 LEU B C 1
ATOM 2478 O O . LEU B 1 53 ? -19.859 -25.5 -13.555 1 93.88 53 LEU B O 1
ATOM 2482 N N . GLU B 1 54 ? -18.547 -23.844 -14.188 1 93.75 54 GLU B N 1
ATOM 2483 C CA . GLU B 1 54 ? -18.469 -24.297 -15.57 1 93.75 54 GLU B CA 1
ATOM 2484 C C . GLU B 1 54 ? -17.078 -24.828 -15.906 1 93.75 54 GLU B C 1
ATOM 2486 O O . GLU B 1 54 ? -16.078 -24.156 -15.68 1 93.75 54 GLU B O 1
ATOM 2491 N N . VAL B 1 55 ? -17.078 -26.078 -16.375 1 95.75 55 VAL B N 1
ATOM 2492 C CA . VAL B 1 55 ? -15.852 -26.703 -16.859 1 95.75 55 VAL B CA 1
ATOM 2493 C C . VAL B 1 55 ? -15.961 -26.938 -18.375 1 95.75 55 VAL B C 1
ATOM 2495 O O . VAL B 1 55 ? -16.828 -27.672 -18.828 1 95.75 55 VAL B O 1
ATOM 2498 N N . ARG B 1 56 ? -15.055 -26.297 -19.141 1 94.94 56 ARG B N 1
ATOM 2499 C CA . ARG B 1 56 ? -15.109 -26.406 -20.594 1 94.94 56 ARG B CA 1
ATOM 2500 C C . ARG B 1 56 ? -13.734 -26.688 -21.172 1 94.94 56 ARG B C 1
ATOM 2502 O O . ARG B 1 56 ? -12.734 -26.125 -20.734 1 94.94 56 ARG B O 1
ATOM 2509 N N . LEU B 1 57 ? -13.758 -27.594 -22.062 1 95.56 57 LEU B N 1
ATOM 2510 C CA . LEU B 1 57 ? -12.539 -27.859 -22.828 1 95.56 57 LEU B CA 1
ATOM 2511 C C . LEU B 1 57 ? -12.688 -27.375 -24.266 1 95.56 57 LEU B C 1
ATOM 2513 O O . LEU B 1 57 ? -13.562 -27.844 -25 1 95.56 57 LEU B O 1
ATOM 2517 N N . GLU B 1 58 ? -11.883 -26.359 -24.625 1 92.81 58 GLU B N 1
ATOM 2518 C CA . GLU B 1 58 ? -11.891 -25.797 -25.969 1 92.81 58 GLU B CA 1
ATOM 2519 C C . GLU B 1 58 ? -10.484 -25.781 -26.578 1 92.81 58 GLU B C 1
ATOM 2521 O O . GLU B 1 58 ? -9.625 -25.031 -26.141 1 92.81 58 GLU B O 1
ATOM 2526 N N . ASP B 1 59 ? -10.195 -26.609 -27.609 1 93.56 59 ASP B N 1
ATOM 2527 C CA . ASP B 1 59 ? -8.938 -26.641 -28.344 1 93.56 59 ASP B CA 1
ATOM 2528 C C . ASP B 1 59 ? -7.746 -26.812 -27.406 1 93.56 59 ASP B C 1
ATOM 2530 O O . ASP B 1 59 ? -6.777 -26.062 -27.469 1 93.56 59 ASP B O 1
ATOM 2534 N N . GLY B 1 60 ? -7.875 -27.734 -26.469 1 95.56 60 GLY B N 1
AT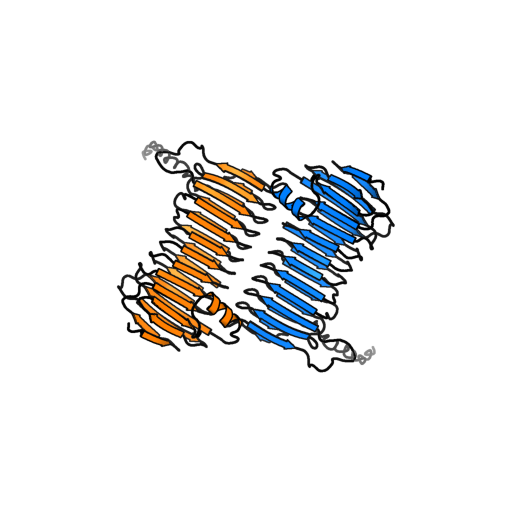OM 2535 C CA . GLY B 1 60 ? -6.793 -28.078 -25.562 1 95.56 60 GLY B CA 1
ATOM 2536 C C . GLY B 1 60 ? -6.742 -27.188 -24.344 1 95.56 60 GLY B C 1
ATOM 2537 O O . GLY B 1 60 ? -5.934 -27.406 -23.438 1 95.56 60 GLY B O 1
ATOM 2538 N N . ARG B 1 61 ? -7.586 -26.188 -24.328 1 97 61 ARG B N 1
ATOM 2539 C CA . ARG B 1 61 ? -7.66 -25.297 -23.188 1 97 61 ARG B CA 1
ATOM 2540 C C . ARG B 1 61 ? -8.82 -25.656 -22.281 1 97 61 ARG B C 1
ATOM 2542 O O . ARG B 1 61 ? -9.984 -25.594 -22.688 1 97 61 ARG B O 1
ATOM 2549 N N . LEU B 1 62 ? -8.484 -26 -21.047 1 97 62 LEU B N 1
ATOM 2550 C CA . LEU B 1 62 ? -9.492 -26.328 -20.047 1 97 62 LEU B CA 1
ATOM 2551 C C . LEU B 1 62 ? -9.828 -25.094 -19.203 1 97 62 LEU B C 1
ATOM 2553 O O . LEU B 1 62 ? -8.961 -24.547 -18.531 1 97 62 LEU B O 1
ATOM 2557 N N . VAL B 1 63 ? -11.086 -24.688 -19.266 1 96.06 63 VAL B N 1
ATOM 2558 C CA . VAL B 1 63 ? -11.531 -23.516 -18.516 1 96.06 63 VAL B CA 1
ATOM 2559 C C . VAL B 1 63 ? -12.445 -23.938 -17.375 1 96.06 63 VAL B C 1
ATOM 2561 O O . VAL B 1 63 ? -13.406 -24.688 -17.578 1 96.06 63 VAL B O 1
ATOM 2564 N N . ILE B 1 64 ? -12.102 -23.5 -16.156 1 95.94 64 ILE B N 1
ATOM 2565 C CA . ILE B 1 64 ? -12.898 -23.75 -14.969 1 95.94 64 ILE B CA 1
ATOM 2566 C C . ILE B 1 64 ? -13.266 -22.422 -14.305 1 95.94 64 ILE B C 1
ATOM 2568 O O . ILE B 1 64 ? -12.398 -21.688 -13.82 1 95.94 64 ILE B O 1
ATOM 2572 N N . GLU B 1 65 ? -14.492 -22.047 -14.273 1 92.31 65 GLU B N 1
ATOM 2573 C CA . GLU B 1 65 ? -14.898 -20.766 -13.672 1 92.31 65 GLU B CA 1
ATOM 2574 C C . GLU B 1 65 ? -16.359 -20.812 -13.25 1 92.31 65 GLU B C 1
ATOM 2576 O O . GLU B 1 65 ? -17.125 -21.656 -13.711 1 92.31 65 GLU B O 1
ATOM 2581 N N . HIS B 1 66 ? -16.578 -19.906 -12.273 1 88.62 66 HIS B N 1
ATOM 2582 C CA . HIS B 1 66 ? -18 -19.75 -11.945 1 88.62 66 HIS B CA 1
ATOM 2583 C C . HIS B 1 66 ? -18.781 -19.172 -13.125 1 88.62 66 HIS B C 1
ATOM 2585 O O . HIS B 1 66 ? -18.234 -18.375 -13.906 1 88.62 66 HIS B O 1
ATOM 2591 N N . GLU B 1 67 ? -19.844 -19.703 -13.312 1 70.12 67 GLU B N 1
ATOM 2592 C CA . GLU B 1 67 ? -20.703 -19.312 -14.43 1 70.12 67 GLU B CA 1
ATOM 2593 C C . GLU B 1 67 ? -20.781 -17.797 -14.555 1 70.12 67 GLU B C 1
ATOM 2595 O O . GLU B 1 67 ? -21.156 -17.109 -13.609 1 70.12 67 GLU B O 1
ATOM 2600 N N . SER B 1 68 ? -19.688 -17.328 -15.273 1 62.19 68 SER B N 1
ATOM 2601 C CA . SER B 1 68 ? -19.812 -15.906 -15.555 1 62.19 68 SER B CA 1
ATOM 2602 C C . SER B 1 68 ? -19.844 -15.641 -17.062 1 62.19 68 SER B C 1
ATOM 2604 O O . SER B 1 68 ? -19.328 -16.438 -17.844 1 62.19 68 SER B O 1
ATOM 2606 N N . GLY B 1 69 ? -20.984 -15.648 -17.797 1 54.84 69 GLY B N 1
ATOM 2607 C CA . GLY B 1 69 ? -21.156 -15.391 -19.219 1 54.84 69 GLY B CA 1
ATOM 2608 C C . GLY B 1 69 ? -19.906 -14.828 -19.875 1 54.84 69 GLY B C 1
ATOM 2609 O O . GLY B 1 69 ? -19.844 -14.695 -21.109 1 54.84 69 GLY B O 1
ATOM 2610 N N . LEU B 1 70 ? -19.078 -14.078 -19.172 1 51 70 LEU B N 1
ATOM 2611 C CA . LEU B 1 70 ? -17.984 -13.406 -19.859 1 51 70 LEU B CA 1
ATOM 2612 C C . LEU B 1 70 ? -16.641 -13.984 -19.453 1 51 70 LEU B C 1
ATOM 2614 O O . LEU B 1 70 ? -16.484 -14.445 -18.312 1 51 70 LEU B O 1
ATOM 2618 N N . SER B 1 71 ? -15.578 -14.172 -20.344 1 57.81 71 SER B N 1
ATOM 2619 C CA . SER B 1 71 ? -14.273 -14.797 -20.172 1 57.81 71 SER B CA 1
ATOM 2620 C C . SER B 1 71 ? -13.211 -13.766 -19.797 1 57.81 71 SER B C 1
ATOM 2622 O O . SER B 1 71 ? -13.359 -12.578 -20.109 1 57.81 71 SER B O 1
ATOM 2624 N N . GLY B 1 72 ? -12.211 -13.922 -18.984 1 62.06 72 GLY B N 1
ATOM 2625 C CA . GLY B 1 72 ? -11 -13.203 -18.625 1 62.06 72 GLY B CA 1
ATOM 2626 C C . GLY B 1 72 ? -11.023 -12.664 -17.203 1 62.06 72 GLY B C 1
ATOM 2627 O O . GLY B 1 72 ? -12.094 -12.508 -16.609 1 62.06 72 GLY B O 1
ATOM 2628 N N . TRP B 1 73 ? -9.828 -12.508 -16.641 1 63.75 73 TRP B N 1
ATOM 2629 C CA . TRP B 1 73 ? -9.641 -12.148 -15.234 1 63.75 73 TRP B CA 1
ATOM 2630 C C . TRP B 1 73 ? -10.312 -10.82 -14.914 1 63.75 73 TRP B C 1
ATOM 2632 O O . TRP B 1 73 ? -10.953 -10.672 -13.867 1 63.75 73 TRP B O 1
ATOM 2642 N N . GLY B 1 74 ? -9.938 -9.859 -15.828 1 62.25 74 GLY B N 1
ATOM 2643 C CA . GLY B 1 74 ? -10.539 -8.547 -15.625 1 62.25 74 GLY B CA 1
ATOM 2644 C C . GLY B 1 74 ? -12.055 -8.586 -15.609 1 62.25 74 GLY B C 1
ATOM 2645 O O . GLY B 1 74 ? -12.688 -7.969 -14.75 1 62.25 74 GLY B O 1
ATOM 2646 N N . SER B 1 75 ? -12.539 -9.203 -16.594 1 62.97 75 SER B N 1
ATOM 2647 C CA . SER B 1 75 ? -13.984 -9.336 -16.672 1 62.97 75 SER B CA 1
ATOM 2648 C C . SER B 1 75 ? -14.531 -10.094 -15.469 1 62.97 75 SER B C 1
ATOM 2650 O O . SER B 1 75 ? -15.594 -9.758 -14.945 1 62.97 75 SER B O 1
ATOM 2652 N N . PHE B 1 76 ? -13.781 -11.016 -15.062 1 62.25 76 PHE B N 1
ATOM 2653 C CA . PHE B 1 76 ? -14.133 -11.828 -13.914 1 62.25 76 PHE B CA 1
ATOM 2654 C C . PHE B 1 76 ? -14.234 -10.977 -12.656 1 62.25 76 PHE B C 1
ATOM 2656 O O . PHE B 1 76 ? -15.219 -11.055 -11.922 1 62.25 76 PHE B O 1
ATOM 2663 N N . MET B 1 77 ? -13.297 -10.133 -12.453 1 63.28 77 MET B N 1
ATOM 2664 C CA . MET B 1 77 ? -13.281 -9.281 -11.266 1 63.28 77 MET B CA 1
ATOM 2665 C C . MET B 1 77 ? -14.453 -8.305 -11.281 1 63.28 77 MET B C 1
ATOM 2667 O O . MET B 1 77 ? -15.094 -8.078 -10.25 1 63.28 77 MET B O 1
ATOM 2671 N N . LYS B 1 78 ? -14.664 -7.613 -12.406 1 63.22 78 LYS B N 1
ATOM 2672 C CA . LYS B 1 78 ? -15.734 -6.629 -12.539 1 63.22 78 LYS B CA 1
ATOM 2673 C C . LYS B 1 78 ? -17.094 -7.25 -12.227 1 63.22 78 LYS B C 1
ATOM 2675 O O . LYS B 1 78 ? -17.938 -6.625 -11.578 1 63.22 78 LYS B O 1
ATOM 2680 N N . ARG B 1 79 ? -17.156 -8.398 -12.594 1 60 79 ARG B N 1
ATOM 2681 C CA . ARG B 1 79 ? -18.438 -9.094 -12.422 1 60 79 ARG B CA 1
ATOM 2682 C C . ARG B 1 79 ? -18.703 -9.398 -10.953 1 60 79 ARG B C 1
ATOM 2684 O O . ARG B 1 79 ? -19.844 -9.297 -10.492 1 60 79 ARG B O 1
ATOM 2691 N N . PHE B 1 80 ? -17.734 -9.805 -10.438 1 58.69 80 PHE B N 1
ATOM 2692 C CA . PHE B 1 80 ? -18 -10.258 -9.07 1 58.69 80 PHE B CA 1
ATOM 2693 C C . PHE B 1 80 ? -17.875 -9.102 -8.086 1 58.69 80 PHE B C 1
ATOM 2695 O O . PHE B 1 80 ? -18.281 -9.219 -6.93 1 58.69 80 PHE B O 1
ATOM 2702 N N . ALA B 1 81 ? -17.234 -8.07 -8.578 1 57.72 81 ALA B N 1
ATOM 2703 C CA . ALA B 1 81 ? -17.344 -6.852 -7.777 1 57.72 81 ALA B CA 1
ATOM 2704 C C . ALA B 1 81 ? -18.812 -6.465 -7.586 1 57.72 81 ALA B C 1
ATOM 2706 O O . ALA B 1 81 ? -19.188 -5.902 -6.551 1 57.72 81 ALA B O 1
ATOM 2707 N N . ASP B 1 82 ? -19.594 -6.855 -8.711 1 56.62 82 ASP B N 1
ATOM 2708 C CA . ASP B 1 82 ? -21 -6.477 -8.695 1 56.62 82 ASP B CA 1
ATOM 2709 C C . ASP B 1 82 ? -21.875 -7.594 -8.117 1 56.62 82 ASP B C 1
ATOM 2711 O O . ASP B 1 82 ? -23.078 -7.426 -7.941 1 56.62 82 ASP B O 1
ATOM 2715 N N . PHE B 1 83 ? -21.125 -8.773 -7.918 1 57.88 83 PHE B N 1
ATOM 2716 C CA . PHE B 1 83 ? -21.922 -9.945 -7.555 1 57.88 83 PHE B CA 1
ATOM 2717 C C . PHE B 1 83 ? -22.172 -9.984 -6.051 1 57.88 83 PHE B C 1
ATOM 2719 O O . PHE B 1 83 ? -21.219 -10.016 -5.262 1 57.88 83 PHE B O 1
ATOM 2726 N N . GLY B 1 84 ? -23.281 -9.57 -5.52 1 58.84 84 GLY B N 1
ATOM 2727 C CA . GLY B 1 84 ? -23.734 -9.594 -4.137 1 58.84 84 GLY B CA 1
ATOM 2728 C C . GLY B 1 84 ? -23.938 -11 -3.602 1 58.84 84 GLY B C 1
ATOM 2729 O O . GLY B 1 84 ? -24.281 -11.18 -2.43 1 58.84 84 GLY B O 1
ATOM 2730 N N . GLY B 1 85 ? -23.781 -12.094 -4.637 1 66.44 85 GLY B N 1
ATOM 2731 C CA . GLY B 1 85 ? -24.094 -13.422 -4.129 1 66.44 85 GLY B CA 1
ATOM 2732 C C . GLY B 1 85 ? -22.875 -14.234 -3.764 1 66.44 85 GLY B C 1
ATOM 2733 O O . GLY B 1 85 ? -21.766 -13.695 -3.67 1 66.44 85 GLY B O 1
ATOM 2734 N N . LYS B 1 86 ? -23.125 -15.453 -3.217 1 75.88 86 LYS B N 1
ATOM 2735 C CA . LYS B 1 86 ? -22.078 -16.375 -2.764 1 75.88 86 LYS B CA 1
ATOM 2736 C C . LYS B 1 86 ? -21.547 -17.219 -3.916 1 75.88 86 LYS B C 1
ATOM 2738 O O . LYS B 1 86 ? -22.328 -17.703 -4.738 1 75.88 86 LYS B O 1
ATOM 2743 N N . ALA B 1 87 ? -20.375 -17.25 -4.246 1 87.06 87 ALA B N 1
ATOM 2744 C CA . ALA B 1 87 ? -19.703 -18.156 -5.156 1 87.06 87 ALA B CA 1
ATOM 2745 C C . ALA B 1 87 ? -18.422 -18.703 -4.539 1 87.06 87 ALA B C 1
ATOM 2747 O O . ALA B 1 87 ? -17.438 -17.984 -4.383 1 87.06 87 ALA B O 1
ATOM 2748 N N . ARG B 1 88 ? -18.453 -19.969 -4.164 1 92.19 88 ARG B N 1
ATOM 2749 C CA . ARG B 1 88 ? -17.328 -20.609 -3.494 1 92.19 88 ARG B CA 1
ATOM 2750 C C . ARG B 1 88 ? -17.141 -22.031 -4.012 1 92.19 88 ARG B C 1
ATOM 2752 O O . ARG B 1 88 ? -18.109 -22.75 -4.285 1 92.19 88 ARG B O 1
ATOM 2759 N N . ALA B 1 89 ? -15.992 -22.453 -4.18 1 95.5 89 ALA B N 1
ATOM 2760 C CA . ALA B 1 89 ? -15.727 -23.828 -4.602 1 95.5 89 ALA B CA 1
ATOM 2761 C C . ALA B 1 89 ? -14.398 -24.312 -4.047 1 95.5 89 ALA B C 1
ATOM 2763 O O . ALA B 1 89 ? -13.492 -23.516 -3.777 1 95.5 89 ALA B O 1
ATOM 2764 N N . ASP B 1 90 ? -14.336 -25.609 -3.742 1 98.12 90 ASP B N 1
ATOM 2765 C CA . ASP B 1 90 ? -13.117 -26.328 -3.408 1 98.12 90 ASP B CA 1
ATOM 2766 C C . ASP B 1 90 ? -12.719 -27.281 -4.531 1 98.12 90 ASP B C 1
ATOM 2768 O O . ASP B 1 90 ? -13.375 -28.312 -4.738 1 98.12 90 ASP B O 1
ATOM 2772 N N . ILE B 1 91 ? -11.664 -26.922 -5.27 1 98.56 91 ILE B N 1
ATOM 2773 C CA . ILE B 1 91 ? -11.32 -27.625 -6.508 1 98.56 91 ILE B CA 1
ATOM 2774 C C . ILE B 1 91 ? -9.875 -28.109 -6.441 1 98.56 91 ILE B C 1
ATOM 2776 O O . ILE B 1 91 ? -8.977 -27.344 -6.059 1 98.56 91 ILE B O 1
ATOM 2780 N N . HIS B 1 92 ? -9.672 -29.297 -6.777 1 98.69 92 HIS B N 1
ATOM 2781 C CA . HIS B 1 92 ? -8.344 -29.859 -6.996 1 98.69 92 HIS B CA 1
ATOM 2782 C C . HIS B 1 92 ? -8.18 -30.344 -8.43 1 98.69 92 HIS B C 1
ATOM 2784 O O . HIS B 1 92 ? -8.977 -31.141 -8.922 1 98.69 92 HIS B O 1
ATOM 2790 N N . VAL B 1 93 ? -7.148 -29.875 -9.094 1 98.88 93 VAL B N 1
ATOM 2791 C CA . VAL B 1 93 ? -6.879 -30.281 -10.477 1 98.88 93 VAL B CA 1
ATOM 2792 C C . VAL B 1 93 ? -5.504 -30.938 -10.555 1 98.88 93 VAL B C 1
ATOM 2794 O O . VAL B 1 93 ? -4.484 -30.312 -10.25 1 98.88 93 VAL B O 1
ATOM 2797 N N . ALA B 1 94 ? -5.484 -32.156 -10.953 1 98.88 94 ALA B N 1
ATOM 2798 C CA . ALA B 1 94 ? -4.242 -32.875 -11.227 1 98.88 94 ALA B CA 1
ATOM 2799 C C . ALA B 1 94 ? -3.893 -32.812 -12.711 1 98.88 94 ALA B C 1
ATOM 2801 O O . ALA B 1 94 ? -4.711 -33.188 -13.562 1 98.88 94 ALA B O 1
ATOM 2802 N N . VAL B 1 95 ? -2.668 -32.406 -12.992 1 98.88 95 VAL B N 1
ATOM 2803 C CA . VAL B 1 95 ? -2.311 -32.219 -14.391 1 98.88 95 VAL B CA 1
ATOM 2804 C C . VAL B 1 95 ? -0.957 -32.844 -14.68 1 98.88 95 VAL B C 1
ATOM 2806 O O . VAL B 1 95 ? -0.139 -33.031 -13.781 1 98.88 95 VAL B O 1
ATOM 2809 N N . PRO B 1 96 ? -0.724 -33.156 -16 1 98.5 96 PRO B N 1
ATOM 2810 C CA . PRO B 1 96 ? 0.663 -33.469 -16.359 1 98.5 96 PRO B CA 1
ATOM 2811 C C . PRO B 1 96 ? 1.604 -32.281 -16.125 1 98.5 96 PRO B C 1
ATOM 2813 O O . PRO B 1 96 ? 1.201 -31.125 -16.266 1 98.5 96 PRO B O 1
ATOM 2816 N N . ALA B 1 97 ? 2.883 -32.531 -15.844 1 98.31 97 ALA B N 1
ATOM 2817 C CA . ALA B 1 97 ? 3.85 -31.5 -15.445 1 98.31 97 ALA B CA 1
ATOM 2818 C C . ALA B 1 97 ? 4.02 -30.469 -16.547 1 98.31 97 ALA B C 1
ATOM 2820 O O . ALA B 1 97 ? 4.281 -29.297 -16.266 1 98.31 97 ALA B O 1
ATOM 2821 N N . GLY B 1 98 ? 3.885 -30.906 -17.734 1 98.25 98 GLY B N 1
ATOM 2822 C CA . GLY B 1 98 ? 4.137 -30.016 -18.859 1 98.25 98 GLY B CA 1
ATOM 2823 C C . GLY B 1 98 ? 2.943 -29.156 -19.219 1 98.25 98 GLY B C 1
ATOM 2824 O O . GLY B 1 98 ? 2.938 -28.5 -20.266 1 98.25 98 GLY B O 1
ATOM 2825 N N . THR B 1 99 ? 1.913 -29.109 -18.391 1 98.44 99 THR B N 1
ATOM 2826 C CA . THR B 1 99 ? 0.719 -28.312 -18.625 1 98.44 99 THR B CA 1
ATOM 2827 C C . THR B 1 99 ? 0.955 -26.859 -18.203 1 98.44 99 THR B C 1
ATOM 2829 O O . THR B 1 99 ? 1.473 -26.594 -17.125 1 98.44 99 THR B O 1
ATOM 2832 N N . ALA B 1 100 ? 0.638 -25.906 -19.094 1 98.56 100 ALA B N 1
ATOM 2833 C CA . ALA B 1 100 ? 0.667 -24.5 -18.703 1 98.56 100 ALA B CA 1
ATOM 2834 C C . ALA B 1 100 ? -0.549 -24.125 -17.859 1 98.56 100 ALA B C 1
ATOM 2836 O O . ALA B 1 100 ? -1.663 -24.578 -18.141 1 98.56 100 ALA B O 1
ATOM 2837 N N . VAL B 1 101 ? -0.358 -23.266 -16.844 1 98.62 101 VAL B N 1
ATOM 2838 C CA . VAL B 1 101 ? -1.451 -23.062 -15.891 1 98.62 101 VAL B CA 1
ATOM 2839 C C . VAL B 1 101 ? -1.68 -21.562 -15.68 1 98.62 101 VAL B C 1
ATOM 2841 O O . VAL B 1 101 ? -0.725 -20.797 -15.523 1 98.62 101 VAL B O 1
ATOM 2844 N N . ARG B 1 102 ? -2.879 -21.141 -15.719 1 97.81 102 ARG B N 1
ATOM 2845 C CA . ARG B 1 102 ? -3.342 -19.828 -15.266 1 97.81 102 ARG B CA 1
ATOM 2846 C C . ARG B 1 102 ? -4.371 -19.969 -14.156 1 97.81 102 ARG B C 1
ATOM 2848 O O . ARG B 1 102 ? -5.422 -20.578 -14.344 1 97.81 102 ARG B O 1
ATOM 2855 N N . LEU B 1 103 ? -4.023 -19.375 -13.008 1 95.88 103 LEU B N 1
ATOM 2856 C CA . LEU B 1 103 ? -4.953 -19.484 -11.891 1 95.88 103 LEU B CA 1
ATOM 2857 C C . LEU B 1 103 ? -5.285 -18.109 -11.336 1 95.88 103 LEU B C 1
ATOM 2859 O O . LEU B 1 103 ? -4.469 -17.188 -11.414 1 95.88 103 LEU B O 1
ATOM 2863 N N . GLY B 1 104 ? -6.477 -18.047 -10.75 1 93.38 104 GLY B N 1
ATOM 2864 C CA . GLY B 1 104 ? -6.879 -16.797 -10.117 1 93.38 104 GLY B CA 1
ATOM 2865 C C . GLY B 1 104 ? -7.969 -16.984 -9.078 1 93.38 104 GLY B C 1
ATOM 2866 O O . GLY B 1 104 ? -8.859 -17.828 -9.242 1 93.38 104 GLY B O 1
ATOM 2867 N N . THR B 1 105 ? -7.934 -16.219 -8.047 1 93 105 THR B N 1
ATOM 2868 C CA . THR B 1 105 ? -8.977 -16.203 -7.023 1 93 105 THR B CA 1
ATOM 2869 C C . THR B 1 105 ? -9.242 -14.789 -6.535 1 93 105 THR B C 1
ATOM 2871 O O . THR B 1 105 ? -8.32 -13.969 -6.445 1 93 105 THR B O 1
ATOM 2874 N N . ILE B 1 106 ? -10.453 -14.445 -6.281 1 91.06 106 ILE B N 1
ATOM 2875 C CA . ILE B 1 106 ? -10.766 -13.18 -5.629 1 91.06 106 ILE B CA 1
ATOM 2876 C C . ILE B 1 106 ? -10.453 -13.273 -4.137 1 91.06 106 ILE B C 1
ATOM 2878 O O . ILE B 1 106 ? -9.773 -12.414 -3.58 1 91.06 106 ILE B O 1
ATOM 2882 N N . ARG B 1 107 ? -10.914 -14.383 -3.5 1 89.75 107 ARG B N 1
ATOM 2883 C CA . ARG B 1 107 ? -10.609 -14.688 -2.105 1 89.75 107 ARG B CA 1
ATOM 2884 C C . ARG B 1 107 ? -10.336 -16.172 -1.924 1 89.75 107 ARG B C 1
ATOM 2886 O O . ARG B 1 107 ? -10.93 -17.016 -2.605 1 89.75 107 ARG B O 1
ATOM 2893 N N . GLY B 1 108 ? -9.477 -16.453 -1.014 1 92 108 GLY B N 1
ATOM 2894 C CA . GLY B 1 108 ? -9.227 -17.844 -0.7 1 92 108 GLY B CA 1
ATOM 2895 C C . GLY B 1 108 ? -7.777 -18.25 -0.882 1 92 108 GLY B C 1
ATOM 2896 O O . GLY B 1 108 ? -6.871 -17.438 -0.711 1 92 108 GLY B O 1
ATOM 2897 N N . GLU B 1 109 ? -7.625 -19.641 -1.104 1 96.31 109 GLU B N 1
ATOM 2898 C CA . GLU B 1 109 ? -6.277 -20.203 -1.146 1 96.31 109 GLU B CA 1
ATOM 2899 C C . GLU B 1 109 ? -5.996 -20.859 -2.494 1 96.31 109 GLU B C 1
ATOM 2901 O O . GLU B 1 109 ? -6.863 -21.547 -3.051 1 96.31 109 GLU B O 1
ATOM 2906 N N . CYS B 1 110 ? -4.797 -20.578 -2.986 1 97.94 110 CYS B N 1
ATOM 2907 C CA . CYS B 1 110 ? -4.344 -21.188 -4.227 1 97.94 110 CYS B CA 1
ATOM 2908 C C . CYS B 1 110 ? -3.018 -21.922 -4.027 1 97.94 110 CYS B C 1
ATOM 2910 O O . CYS B 1 110 ? -2.123 -21.406 -3.354 1 97.94 110 CYS B O 1
ATOM 2912 N N . LEU B 1 111 ? -2.955 -23.094 -4.566 1 98.69 111 LEU B N 1
ATOM 2913 C CA . LEU B 1 111 ? -1.721 -23.859 -4.59 1 98.69 111 LEU B CA 1
ATOM 2914 C C . LEU B 1 111 ? -1.37 -24.281 -6.012 1 98.69 111 LEU B C 1
ATOM 2916 O O . LEU B 1 111 ? -2.209 -24.844 -6.727 1 98.69 111 LEU B O 1
ATOM 2920 N N . LEU B 1 112 ? -0.211 -24 -6.492 1 98.94 112 LEU B N 1
ATOM 2921 C CA . LEU B 1 112 ? 0.372 -24.484 -7.734 1 98.94 112 LEU B CA 1
ATOM 2922 C C . LEU B 1 112 ? 1.649 -25.281 -7.461 1 98.94 112 LEU B C 1
ATOM 2924 O O . LEU B 1 112 ? 2.607 -24.734 -6.902 1 98.94 112 LEU B O 1
ATOM 2928 N N . ALA B 1 113 ? 1.632 -26.531 -7.848 1 98.94 113 ALA B N 1
ATOM 2929 C CA . ALA B 1 113 ? 2.811 -27.328 -7.508 1 98.94 113 ALA B CA 1
ATOM 2930 C C . ALA B 1 113 ? 3.188 -28.266 -8.648 1 98.94 113 ALA B C 1
ATOM 2932 O O . ALA B 1 113 ? 2.328 -28.953 -9.195 1 98.94 113 ALA B O 1
ATOM 2933 N N . GLY B 1 114 ? 4.406 -28.219 -9.039 1 98.81 114 GLY B N 1
ATOM 2934 C CA . GLY B 1 114 ? 5.004 -29.297 -9.828 1 98.81 114 GLY B CA 1
ATOM 2935 C C . GLY B 1 114 ? 4.949 -29.047 -11.32 1 98.81 114 GLY B C 1
ATOM 2936 O O . GLY B 1 114 ? 5.551 -29.781 -12.102 1 98.81 114 GLY B O 1
ATOM 2937 N N . THR B 1 115 ? 4.301 -28.047 -11.789 1 98.69 115 THR B N 1
ATOM 2938 C CA . THR B 1 115 ? 4.188 -27.812 -13.227 1 98.69 115 THR B CA 1
ATOM 2939 C C . THR B 1 115 ? 5.457 -27.172 -13.766 1 98.69 115 THR B C 1
ATOM 2941 O O . THR B 1 115 ? 6.121 -26.406 -13.07 1 98.69 115 THR B O 1
ATOM 2944 N N . THR B 1 116 ? 5.785 -27.469 -15.078 1 98.44 116 THR B N 1
ATOM 2945 C CA . THR B 1 116 ? 7.105 -27.078 -15.562 1 98.44 116 THR B CA 1
ATOM 2946 C C . THR B 1 116 ? 6.992 -26.219 -16.828 1 98.44 116 THR B C 1
ATOM 2948 O O . THR B 1 116 ? 8 -25.844 -17.422 1 98.44 116 THR B O 1
ATOM 2951 N N . ALA B 1 117 ? 5.805 -25.984 -17.234 1 97.94 117 ALA B N 1
ATOM 2952 C CA . ALA B 1 117 ? 5.625 -25.281 -18.5 1 97.94 117 ALA B CA 1
ATOM 2953 C C . ALA B 1 117 ? 5.359 -23.797 -18.266 1 97.94 117 ALA B C 1
ATOM 2955 O O . ALA B 1 117 ? 5.008 -23.062 -19.203 1 97.94 117 ALA B O 1
ATOM 2956 N N . GLY B 1 118 ? 5.543 -23.297 -17.109 1 98.25 118 GLY B N 1
ATOM 2957 C CA . GLY B 1 118 ? 5.23 -21.922 -16.766 1 98.25 118 GLY B CA 1
ATOM 2958 C C . GLY B 1 118 ? 3.826 -21.75 -16.219 1 98.25 118 GLY B C 1
ATOM 2959 O O . GLY B 1 118 ? 2.988 -22.641 -16.344 1 98.25 118 GLY B O 1
ATOM 2960 N N . ALA B 1 119 ? 3.605 -20.562 -15.641 1 98.69 119 ALA B N 1
ATOM 2961 C CA . ALA B 1 119 ? 2.293 -20.328 -15.039 1 98.69 119 ALA B CA 1
ATOM 2962 C C . ALA B 1 119 ? 2.088 -18.844 -14.734 1 98.69 119 ALA B C 1
ATOM 2964 O O . ALA B 1 119 ? 3.055 -18.078 -14.648 1 98.69 119 ALA B O 1
ATOM 2965 N N . SER B 1 120 ? 0.869 -18.453 -14.672 1 98.38 120 SER B N 1
ATOM 2966 C CA . SER B 1 120 ? 0.446 -17.172 -14.141 1 98.38 120 SER B CA 1
ATOM 2967 C C . SER B 1 120 ? -0.592 -17.344 -13.031 1 98.38 120 SER B C 1
ATOM 2969 O O . SER B 1 120 ? -1.458 -18.203 -13.117 1 98.38 120 SER B O 1
ATOM 2971 N N . ALA B 1 121 ? -0.434 -16.578 -12 1 97.56 121 ALA B N 1
ATOM 2972 C CA . ALA B 1 121 ? -1.391 -16.625 -10.898 1 97.56 121 ALA B CA 1
ATOM 2973 C C . ALA B 1 121 ? -1.778 -15.234 -10.438 1 97.56 121 ALA B C 1
ATOM 2975 O O . ALA B 1 121 ? -0.921 -14.352 -10.305 1 97.56 121 ALA B O 1
ATOM 2976 N N . SER B 1 122 ? -3.062 -15 -10.242 1 96 122 SER B N 1
ATOM 2977 C CA . SER B 1 122 ? -3.586 -13.711 -9.797 1 96 122 SER B CA 1
ATOM 2978 C C . SER B 1 122 ? -4.543 -13.883 -8.617 1 96 122 SER B C 1
ATOM 2980 O O . SER B 1 122 ? -5.367 -14.797 -8.609 1 96 122 SER B O 1
ATOM 2982 N N . THR B 1 123 ? -4.395 -13.008 -7.613 1 94.94 123 THR B N 1
ATOM 2983 C CA . THR B 1 123 ? -5.316 -13.016 -6.484 1 94.94 123 THR B CA 1
ATOM 2984 C C . THR B 1 123 ? -5.684 -11.594 -6.078 1 94.94 123 THR B C 1
ATOM 2986 O O . THR B 1 123 ? -4.891 -10.664 -6.262 1 94.94 123 THR B O 1
ATOM 2989 N N . VAL B 1 124 ? -6.883 -11.367 -5.625 1 93.81 124 VAL B N 1
ATOM 2990 C CA . VAL B 1 124 ? -7.246 -10.094 -5.02 1 93.81 124 VAL B CA 1
ATOM 2991 C C . VAL B 1 124 ? -6.891 -10.102 -3.535 1 93.81 124 VAL B C 1
ATOM 2993 O O . VAL B 1 124 ? -6.148 -9.242 -3.062 1 93.81 124 VAL B O 1
ATOM 2996 N N . SER B 1 125 ? -7.492 -11.086 -2.82 1 92.44 125 SER B N 1
ATOM 2997 C CA . SER B 1 125 ? -7.168 -11.305 -1.414 1 92.44 125 SER B CA 1
ATOM 2998 C C . SER B 1 125 ? -7.004 -12.797 -1.115 1 92.44 125 SER B C 1
ATOM 3000 O O . SER B 1 125 ? -7.77 -13.625 -1.617 1 92.44 125 SER B O 1
ATOM 3002 N N . GLY B 1 126 ? -6.012 -13.148 -0.314 1 92.06 126 GLY B N 1
ATOM 3003 C CA . GLY B 1 126 ? -5.793 -14.539 0.04 1 92.06 126 GLY B CA 1
ATOM 3004 C C . GLY B 1 126 ? -4.336 -14.953 -0.026 1 92.06 126 GLY B C 1
ATOM 3005 O O . GLY B 1 126 ? -3.441 -14.117 0.128 1 92.06 126 GLY B O 1
ATOM 3006 N N . SER B 1 127 ? -4.172 -16.328 -0.106 1 96.88 127 SER B N 1
ATOM 3007 C CA . SER B 1 127 ? -2.811 -16.859 -0.094 1 96.88 127 SER B CA 1
ATOM 3008 C C . SER B 1 127 ? -2.51 -17.641 -1.361 1 96.88 127 SER B C 1
ATOM 3010 O O . SER B 1 127 ? -3.377 -18.359 -1.873 1 96.88 127 SER B O 1
ATOM 3012 N N . LEU B 1 128 ? -1.374 -17.422 -1.938 1 98.5 128 LEU B N 1
ATOM 3013 C CA . LEU B 1 128 ? -0.874 -18.141 -3.102 1 98.5 128 LEU B CA 1
ATOM 3014 C C . LEU B 1 128 ? 0.448 -18.844 -2.787 1 98.5 128 LEU B C 1
ATOM 3016 O O . LEU B 1 128 ? 1.417 -18.188 -2.395 1 98.5 128 LEU B O 1
ATOM 3020 N N . LEU B 1 129 ? 0.431 -20.125 -2.881 1 98.81 129 LEU B N 1
ATOM 3021 C CA . LEU B 1 129 ? 1.647 -20.922 -2.727 1 98.81 129 LEU B CA 1
ATOM 3022 C C . LEU B 1 129 ? 2.043 -21.578 -4.047 1 98.81 129 LEU B C 1
ATOM 3024 O O . LEU B 1 129 ? 1.25 -22.312 -4.645 1 98.81 129 LEU B O 1
ATOM 3028 N N . VAL B 1 130 ? 3.211 -21.266 -4.5 1 98.88 130 VAL B N 1
ATOM 3029 C CA . VAL B 1 130 ? 3.811 -21.875 -5.68 1 98.88 130 VAL B CA 1
ATOM 3030 C C . VAL B 1 130 ? 5.035 -22.688 -5.266 1 98.88 130 VAL B C 1
ATOM 3032 O O . VAL B 1 130 ? 5.945 -22.172 -4.621 1 98.88 130 VAL B O 1
ATOM 3035 N N . SER B 1 131 ? 5.047 -23.953 -5.648 1 98.75 131 SER B N 1
ATOM 3036 C CA . SER B 1 131 ? 6.121 -24.797 -5.148 1 98.75 131 SER B CA 1
ATOM 3037 C C . SER B 1 131 ? 6.633 -25.734 -6.23 1 98.75 131 SER B C 1
ATOM 3039 O O . SER B 1 131 ? 5.848 -26.422 -6.891 1 98.75 131 SER B O 1
ATOM 3041 N N . ARG B 1 132 ? 7.918 -25.797 -6.422 1 98.62 132 ARG B N 1
ATOM 3042 C CA . ARG B 1 132 ? 8.586 -26.766 -7.289 1 98.62 132 ARG B CA 1
ATOM 3043 C C . ARG B 1 132 ? 8.07 -26.672 -8.719 1 98.62 132 ARG B C 1
ATOM 3045 O O . ARG B 1 132 ? 7.711 -27.672 -9.328 1 98.62 132 ARG B O 1
ATOM 3052 N N . THR B 1 133 ? 8.031 -25.453 -9.156 1 98.88 133 THR B N 1
ATOM 3053 C CA . THR B 1 133 ? 7.574 -25.203 -10.523 1 98.88 133 THR B CA 1
ATOM 3054 C C . THR B 1 133 ? 8.727 -24.703 -11.391 1 98.88 133 THR B C 1
ATOM 3056 O O . THR B 1 133 ? 9.805 -24.391 -10.883 1 98.88 133 THR B O 1
ATOM 3059 N N . ALA B 1 134 ? 8.508 -24.781 -12.703 1 98.88 134 ALA B N 1
ATOM 3060 C CA . ALA B 1 134 ? 9.516 -24.281 -13.633 1 98.88 134 ALA B CA 1
ATOM 3061 C C . ALA B 1 134 ? 8.867 -23.516 -14.781 1 98.88 134 ALA B C 1
ATOM 3063 O O . ALA B 1 134 ? 7.656 -23.625 -15 1 98.88 134 ALA B O 1
ATOM 3064 N N . GLY B 1 135 ? 9.664 -22.828 -15.492 1 98.69 135 GLY B N 1
ATOM 3065 C CA . GLY B 1 135 ? 9.188 -21.984 -16.562 1 98.69 135 GLY B CA 1
ATOM 3066 C C . GLY B 1 135 ? 8.922 -20.547 -16.125 1 98.69 135 GLY B C 1
ATOM 3067 O O . GLY B 1 135 ? 9.227 -20.188 -14.984 1 98.69 135 GLY B O 1
ATOM 3068 N N . GLU B 1 136 ? 8.484 -19.719 -17.047 1 98.81 136 GLU B N 1
ATOM 3069 C CA . GLU B 1 136 ? 8.172 -18.344 -16.703 1 98.81 136 GLU B CA 1
ATOM 3070 C C . GLU B 1 136 ? 7.016 -18.266 -15.703 1 98.81 136 GLU B C 1
ATOM 3072 O O . GLU B 1 136 ? 5.98 -18.906 -15.898 1 98.81 136 GLU B O 1
ATOM 3077 N N . LEU B 1 137 ? 7.215 -17.531 -14.641 1 98.88 137 LEU B N 1
ATOM 3078 C CA . LEU B 1 137 ? 6.191 -17.375 -13.609 1 98.88 137 LEU B CA 1
ATOM 3079 C C . LEU B 1 137 ? 5.754 -15.914 -13.5 1 98.88 137 LEU B C 1
ATOM 3081 O O . LEU B 1 137 ? 6.582 -15.023 -13.289 1 98.88 137 LEU B O 1
ATOM 3085 N N . ARG B 1 138 ? 4.492 -15.664 -13.664 1 98.88 138 ARG B N 1
ATOM 3086 C CA . ARG B 1 138 ? 3.916 -14.328 -13.523 1 98.88 138 ARG B CA 1
ATOM 3087 C C . ARG B 1 138 ? 2.914 -14.289 -12.375 1 98.88 138 ARG B C 1
ATOM 3089 O O . ARG B 1 138 ? 1.949 -15.055 -12.352 1 98.88 138 ARG B O 1
ATOM 3096 N N . LEU B 1 139 ? 3.109 -13.344 -11.445 1 98.75 139 LEU B N 1
ATOM 3097 C CA . LEU B 1 139 ? 2.271 -13.242 -10.25 1 98.75 139 LEU B CA 1
ATOM 3098 C C . LEU B 1 139 ? 1.683 -11.844 -10.125 1 98.75 139 LEU B C 1
ATOM 3100 O O . LEU B 1 139 ? 2.41 -10.844 -10.195 1 98.75 139 LEU B O 1
ATOM 3104 N N . ASN B 1 140 ? 0.421 -11.734 -9.961 1 98.06 140 ASN B N 1
ATOM 3105 C CA . ASN B 1 140 ? -0.275 -10.469 -9.75 1 98.06 140 ASN B CA 1
ATOM 3106 C C . ASN B 1 140 ? -1.234 -10.547 -8.562 1 98.06 140 ASN B C 1
ATOM 3108 O O . ASN B 1 140 ? -2.199 -11.312 -8.594 1 98.06 140 ASN B O 1
ATOM 3112 N N . THR B 1 141 ? -1.011 -9.75 -7.562 1 97.62 141 THR B N 1
ATOM 3113 C CA . THR B 1 141 ? -1.836 -9.828 -6.363 1 97.62 141 THR B CA 1
ATOM 3114 C C . THR B 1 141 ? -2.174 -8.43 -5.848 1 97.62 141 THR B C 1
ATOM 3116 O O . THR B 1 141 ? -1.385 -7.496 -6.004 1 97.62 141 THR B O 1
ATOM 3119 N N . VAL B 1 142 ? -3.311 -8.242 -5.293 1 97.19 142 VAL B N 1
ATOM 3120 C CA . VAL B 1 142 ? -3.67 -6.977 -4.66 1 97.19 142 VAL B CA 1
ATOM 3121 C C . VAL B 1 142 ? -3.232 -6.988 -3.199 1 97.19 142 VAL B C 1
ATOM 3123 O O . VAL B 1 142 ? -2.416 -6.16 -2.783 1 97.19 142 VAL B O 1
ATOM 3126 N N . SER B 1 143 ? -3.738 -7.93 -2.436 1 97.06 143 SER B N 1
ATOM 3127 C CA . SER B 1 143 ? -3.402 -8.094 -1.025 1 97.06 143 SER B CA 1
ATOM 3128 C C . SER B 1 143 ? -3.248 -9.562 -0.661 1 97.06 143 SER B C 1
ATOM 3130 O O . SER B 1 143 ? -3.596 -10.445 -1.452 1 97.06 143 SER B O 1
ATOM 3132 N N . GLY B 1 144 ? -2.738 -9.82 0.498 1 97.19 144 GLY B N 1
ATOM 3133 C CA . GLY B 1 144 ? -2.541 -11.188 0.961 1 97.19 144 GLY B CA 1
ATOM 3134 C C . GLY B 1 144 ? -1.081 -11.594 1.021 1 97.19 144 GLY B C 1
ATOM 3135 O O . GLY B 1 144 ? -0.23 -10.805 1.441 1 97.19 144 GLY B O 1
ATOM 3136 N N . GLU B 1 145 ? -0.877 -12.906 0.684 1 98.38 145 GLU B N 1
ATOM 3137 C CA . GLU B 1 145 ? 0.474 -13.453 0.788 1 98.38 145 GLU B CA 1
ATOM 3138 C C . GLU B 1 145 ? 0.8 -14.352 -0.402 1 98.38 145 GLU B C 1
ATOM 3140 O O . GLU B 1 145 ? -0.018 -15.18 -0.803 1 98.38 145 GLU B O 1
ATOM 3145 N N . VAL B 1 146 ? 2.004 -14.148 -0.933 1 98.69 146 VAL B N 1
ATOM 3146 C CA . VAL B 1 146 ? 2.5 -14.969 -2.029 1 98.69 146 VAL B CA 1
ATOM 3147 C C . VAL B 1 146 ? 3.818 -15.633 -1.626 1 98.69 146 VAL B C 1
ATOM 3149 O O . VAL B 1 146 ? 4.758 -14.945 -1.212 1 98.69 146 VAL B O 1
ATOM 3152 N N . THR B 1 147 ? 3.852 -16.891 -1.667 1 98.88 147 THR B N 1
ATOM 3153 C CA . THR B 1 147 ? 5.078 -17.625 -1.394 1 98.88 147 THR B CA 1
ATOM 3154 C C . THR B 1 147 ? 5.457 -18.5 -2.586 1 98.88 147 THR B C 1
ATOM 3156 O O . THR B 1 147 ? 4.656 -19.312 -3.047 1 98.88 147 THR B O 1
ATOM 3159 N N . VAL B 1 148 ? 6.609 -18.328 -3.107 1 98.88 148 VAL B N 1
ATOM 3160 C CA . VAL B 1 148 ? 7.191 -19.156 -4.152 1 98.88 148 VAL B CA 1
ATOM 3161 C C . VAL B 1 148 ? 8.398 -19.922 -3.598 1 98.88 148 VAL B C 1
ATOM 3163 O O . VAL B 1 148 ? 9.336 -19.312 -3.082 1 98.88 148 VAL B O 1
ATOM 3166 N N . ARG B 1 149 ? 8.305 -21.203 -3.734 1 98.69 149 ARG B N 1
ATOM 3167 C CA . ARG B 1 149 ? 9.383 -22.031 -3.223 1 98.69 149 ARG B CA 1
ATOM 3168 C C . ARG B 1 149 ? 9.93 -22.953 -4.309 1 98.69 149 ARG B C 1
ATOM 3170 O O . ARG B 1 149 ? 9.164 -23.625 -4.996 1 98.69 149 ARG B O 1
ATOM 3177 N N . ASP B 1 150 ? 11.219 -22.969 -4.418 1 98.44 150 ASP B N 1
ATOM 3178 C CA . ASP B 1 150 ? 11.906 -23.906 -5.289 1 98.44 150 ASP B CA 1
ATOM 3179 C C . ASP B 1 150 ? 11.438 -23.781 -6.734 1 98.44 150 ASP B C 1
ATOM 3181 O O . ASP B 1 150 ? 11.117 -24.766 -7.387 1 98.44 150 ASP B O 1
ATOM 3185 N N . HIS B 1 151 ? 11.297 -22.578 -7.168 1 98.75 151 HIS B N 1
ATOM 3186 C CA . HIS B 1 151 ? 10.953 -22.312 -8.555 1 98.75 151 HIS B CA 1
ATOM 3187 C C . HIS B 1 151 ? 12.195 -22.188 -9.422 1 98.75 151 HIS B C 1
ATOM 3189 O O . HIS B 1 151 ? 13.219 -21.656 -8.977 1 98.75 151 HIS B O 1
ATOM 3195 N N . VAL B 1 152 ? 12.109 -22.766 -10.648 1 98.81 152 VAL B N 1
ATOM 3196 C CA . VAL B 1 152 ? 13.195 -22.609 -11.617 1 98.81 152 VAL B CA 1
ATOM 3197 C C . VAL B 1 152 ? 12.672 -21.891 -12.852 1 98.81 152 VAL B C 1
ATOM 3199 O O . VAL B 1 152 ? 11.883 -22.438 -13.625 1 98.81 152 VAL B O 1
ATOM 3202 N N . GLY B 1 153 ? 13.102 -20.703 -13.047 1 98.75 153 GLY B N 1
ATOM 3203 C CA . GLY B 1 153 ? 12.672 -19.891 -14.172 1 98.75 153 GLY B CA 1
ATOM 3204 C C . GLY B 1 153 ? 12.484 -18.438 -13.812 1 98.75 153 GLY B C 1
ATOM 3205 O O . GLY B 1 153 ? 12.461 -18.078 -12.633 1 98.75 153 GLY B O 1
ATOM 3206 N N . ASP B 1 154 ? 12.344 -17.594 -14.805 1 98.75 154 ASP B N 1
ATOM 3207 C CA . ASP B 1 154 ? 12.195 -16.172 -14.594 1 98.75 154 ASP B CA 1
ATOM 3208 C C . ASP B 1 154 ? 10.891 -15.852 -13.859 1 98.75 154 ASP B C 1
ATOM 3210 O O . ASP B 1 154 ? 9.875 -16.5 -14.086 1 98.75 154 ASP B O 1
ATOM 3214 N N . ILE B 1 155 ? 10.969 -14.82 -13.031 1 98.81 155 ILE B N 1
ATOM 3215 C CA . ILE B 1 155 ? 9.805 -14.453 -12.234 1 98.81 155 ILE B CA 1
ATOM 3216 C C . ILE B 1 155 ? 9.469 -12.984 -12.453 1 98.81 155 ILE B C 1
ATOM 3218 O O . ILE B 1 155 ? 10.352 -12.125 -12.43 1 98.81 155 ILE B O 1
ATOM 3222 N N . THR B 1 156 ? 8.25 -12.711 -12.766 1 98.94 156 THR B N 1
ATOM 3223 C CA . THR B 1 156 ? 7.676 -11.375 -12.727 1 98.94 156 THR B CA 1
ATOM 3224 C C . THR B 1 156 ? 6.547 -11.305 -11.703 1 98.94 156 THR B C 1
ATOM 3226 O O . THR B 1 156 ? 5.586 -12.07 -11.773 1 98.94 156 THR B O 1
ATOM 3229 N N . SER B 1 157 ? 6.668 -10.422 -10.719 1 98.81 157 SER B N 1
ATOM 3230 C CA . SER B 1 157 ? 5.66 -10.305 -9.672 1 98.81 157 SER B CA 1
ATOM 3231 C C . SER B 1 157 ? 5.227 -8.859 -9.477 1 98.81 157 SER B C 1
ATOM 3233 O O . SER B 1 157 ? 6.066 -7.957 -9.406 1 98.81 157 SER B O 1
ATOM 3235 N N . ASN B 1 158 ? 3.955 -8.609 -9.406 1 98.75 158 ASN B N 1
ATOM 3236 C CA . ASN B 1 158 ? 3.357 -7.316 -9.102 1 98.75 158 ASN B CA 1
ATOM 3237 C C . ASN B 1 158 ? 2.354 -7.422 -7.953 1 98.75 158 ASN B C 1
ATOM 3239 O O . ASN B 1 158 ? 1.47 -8.281 -7.977 1 98.75 158 ASN B O 1
ATOM 3243 N N . THR B 1 159 ? 2.498 -6.566 -6.977 1 98.62 159 THR B N 1
ATOM 3244 C CA . THR B 1 159 ? 1.54 -6.574 -5.875 1 98.62 159 THR B CA 1
ATOM 3245 C C . THR B 1 159 ? 1.242 -5.156 -5.402 1 98.62 159 THR B C 1
ATOM 3247 O O . THR B 1 159 ? 2.111 -4.285 -5.453 1 98.62 159 THR B O 1
ATOM 3250 N N . VAL B 1 160 ? 0.023 -4.969 -4.996 1 98.44 160 VAL B N 1
ATOM 3251 C CA . VAL B 1 160 ? -0.28 -3.703 -4.336 1 98.44 160 VAL B CA 1
ATOM 3252 C C . VAL B 1 160 ? 0.213 -3.744 -2.889 1 98.44 160 VAL B C 1
ATOM 3254 O O . VAL B 1 160 ? 1.095 -2.973 -2.506 1 98.44 160 VAL B O 1
ATOM 3257 N N . SER B 1 161 ? -0.312 -4.762 -2.119 1 98 161 SER B N 1
ATOM 3258 C CA . SER B 1 161 ? 0.024 -4.754 -0.698 1 98 161 SER B CA 1
ATOM 3259 C C . SER B 1 161 ? 0.335 -6.16 -0.196 1 98 161 SER B C 1
ATOM 3261 O O . SER B 1 161 ? 0.478 -6.379 1.01 1 98 161 SER B O 1
ATOM 3263 N N . ALA B 1 162 ? 0.414 -7.133 -1.071 1 98.38 162 ALA B N 1
ATOM 3264 C CA . ALA B 1 162 ? 0.719 -8.492 -0.621 1 98.38 162 ALA B CA 1
ATOM 3265 C C . ALA B 1 162 ? 2.199 -8.633 -0.278 1 98.38 162 ALA B C 1
ATOM 3267 O O . ALA B 1 162 ? 3.061 -8.109 -0.984 1 98.38 162 ALA B O 1
ATOM 3268 N N . ASP B 1 163 ? 2.475 -9.336 0.814 1 98.56 163 ASP B N 1
ATOM 3269 C CA . ASP B 1 163 ? 3.852 -9.758 1.046 1 98.56 163 ASP B CA 1
ATOM 3270 C C . ASP B 1 163 ? 4.242 -10.898 0.111 1 98.56 163 ASP B C 1
ATOM 3272 O O . ASP B 1 163 ? 3.498 -11.867 -0.036 1 98.56 163 ASP B O 1
ATOM 3276 N N . VAL B 1 164 ? 5.418 -10.742 -0.495 1 98.81 164 VAL B N 1
ATOM 3277 C CA . VAL B 1 164 ? 5.875 -11.711 -1.489 1 98.81 164 VAL B CA 1
ATOM 3278 C C . VAL B 1 164 ? 7.219 -12.289 -1.067 1 98.81 164 VAL B C 1
ATOM 3280 O O . VAL B 1 164 ? 8.18 -11.547 -0.831 1 98.81 164 VAL B O 1
ATOM 3283 N N . VAL B 1 165 ? 7.273 -13.57 -0.894 1 98.88 165 VAL B N 1
ATOM 3284 C CA . VAL B 1 165 ? 8.516 -14.281 -0.621 1 98.88 165 VAL B CA 1
ATOM 3285 C C . VAL B 1 165 ? 8.812 -15.266 -1.753 1 98.88 165 VAL B C 1
ATOM 3287 O O . VAL B 1 165 ? 8.008 -16.156 -2.033 1 98.88 165 VAL B O 1
ATOM 3290 N N . MET B 1 166 ? 9.953 -15.109 -2.385 1 98.69 166 MET B N 1
ATOM 3291 C CA . MET B 1 166 ? 10.305 -15.953 -3.525 1 98.69 166 MET B CA 1
ATOM 3292 C C . MET B 1 166 ? 11.664 -16.609 -3.326 1 98.69 166 MET B C 1
ATOM 3294 O O . MET B 1 166 ? 12.648 -15.922 -3.02 1 98.69 166 MET B O 1
ATOM 3298 N N . SER B 1 167 ? 11.688 -17.859 -3.459 1 98 167 SER B N 1
ATOM 3299 C CA . SER B 1 167 ? 12.945 -18.609 -3.426 1 98 167 SER B CA 1
ATOM 3300 C C . SER B 1 167 ? 13.055 -19.562 -4.609 1 98 167 SER B C 1
ATOM 3302 O O . SER B 1 167 ? 12.039 -20.062 -5.105 1 98 167 SER B O 1
ATOM 3304 N N . GLY B 1 168 ? 14.266 -19.812 -5.051 1 97.81 168 GLY B N 1
ATOM 3305 C CA . GLY B 1 168 ? 14.531 -20.703 -6.168 1 97.81 168 GLY B CA 1
ATOM 3306 C C . GLY B 1 168 ? 15.68 -20.234 -7.043 1 97.81 168 GLY B C 1
ATOM 3307 O O . GLY B 1 168 ? 16.656 -19.688 -6.547 1 97.81 168 GLY B O 1
ATOM 3308 N N . SER B 1 169 ? 15.609 -20.625 -8.352 1 98.06 169 SER B N 1
ATOM 3309 C CA . SER B 1 169 ? 16.625 -20.266 -9.336 1 98.06 169 SER B CA 1
ATOM 3310 C C . SER B 1 169 ? 16.016 -19.484 -10.5 1 98.06 169 SER B C 1
ATOM 3312 O O . SER B 1 169 ? 15.016 -19.906 -11.086 1 98.06 169 SER B O 1
ATOM 3314 N N . ALA B 1 170 ? 16.578 -18.312 -10.766 1 98 170 ALA B N 1
ATOM 3315 C CA . ALA B 1 170 ? 16.078 -17.469 -11.859 1 98 170 ALA B CA 1
ATOM 3316 C C . ALA B 1 170 ? 17.219 -16.672 -12.5 1 98 170 ALA B C 1
ATOM 3318 O O . ALA B 1 170 ? 18.125 -16.234 -11.805 1 98 170 ALA B O 1
ATOM 3319 N N . ASP B 1 171 ? 17.125 -16.562 -13.82 1 97.31 171 ASP B N 1
ATOM 3320 C CA . ASP B 1 171 ? 18.062 -15.688 -14.508 1 97.31 171 ASP B CA 1
ATOM 3321 C C . ASP B 1 171 ? 17.641 -14.227 -14.391 1 97.31 171 ASP B C 1
ATOM 3323 O O . ASP B 1 171 ? 18.484 -13.328 -14.375 1 97.31 171 ASP B O 1
ATOM 3327 N N . SER B 1 172 ? 16.375 -14.062 -14.344 1 98.38 172 SER B N 1
ATOM 3328 C CA . SER B 1 172 ? 15.812 -12.719 -14.258 1 98.38 172 SER B CA 1
ATOM 3329 C C . SER B 1 172 ? 14.633 -12.68 -13.289 1 98.38 172 SER B C 1
ATOM 3331 O O . SER B 1 172 ? 13.742 -13.539 -13.359 1 98.38 172 SER B O 1
ATOM 3333 N N . VAL B 1 173 ? 14.641 -11.68 -12.367 1 98.62 173 VAL B N 1
ATOM 3334 C CA . VAL B 1 173 ? 13.516 -11.414 -11.469 1 98.62 173 VAL B CA 1
ATOM 3335 C C . VAL B 1 173 ? 13.133 -9.938 -11.547 1 98.62 173 VAL B C 1
ATOM 3337 O O . VAL B 1 173 ? 13.977 -9.062 -11.383 1 98.62 173 VAL B O 1
ATOM 3340 N N . VAL B 1 174 ? 11.867 -9.695 -11.859 1 98.88 174 VAL B N 1
ATOM 3341 C CA . VAL B 1 174 ? 11.305 -8.352 -11.828 1 98.88 174 VAL B CA 1
ATOM 3342 C C . VAL B 1 174 ? 10.117 -8.312 -10.867 1 98.88 174 VAL B C 1
ATOM 3344 O O . VAL B 1 174 ? 9.141 -9.047 -11.047 1 98.88 174 VAL B O 1
ATOM 3347 N N . SER B 1 175 ? 10.219 -7.496 -9.852 1 98.81 175 SER B N 1
ATOM 3348 C CA . SER B 1 175 ? 9.148 -7.418 -8.867 1 98.81 175 SER B CA 1
ATOM 3349 C C . SER B 1 175 ? 8.789 -5.969 -8.547 1 98.81 175 SER B C 1
ATOM 3351 O O . SER B 1 175 ? 9.68 -5.125 -8.383 1 98.81 175 SER B O 1
ATOM 3353 N N . SER B 1 176 ? 7.555 -5.664 -8.508 1 98.81 176 SER B N 1
ATOM 3354 C CA . SER B 1 176 ? 7.043 -4.348 -8.148 1 98.81 176 SER B CA 1
ATOM 3355 C C . SER B 1 176 ? 5.996 -4.441 -7.043 1 98.81 176 SER B C 1
ATOM 3357 O O . SER B 1 176 ? 5.09 -5.273 -7.109 1 98.81 176 SER B O 1
ATOM 3359 N N . SER B 1 177 ? 6.141 -3.641 -6.027 1 98.81 177 SER B N 1
ATOM 3360 C CA . SER B 1 177 ? 5.203 -3.582 -4.91 1 98.81 177 SER B CA 1
ATOM 3361 C C . SER B 1 177 ? 4.844 -2.141 -4.566 1 98.81 177 SER B C 1
ATOM 3363 O O . SER B 1 177 ? 5.703 -1.258 -4.59 1 98.81 177 SER B O 1
ATOM 3365 N N . VAL B 1 178 ? 3.592 -1.972 -4.258 1 98.69 178 VAL B N 1
ATOM 3366 C CA . VAL B 1 178 ? 3.264 -0.659 -3.713 1 98.69 178 VAL B CA 1
ATOM 3367 C C . VAL B 1 178 ? 3.627 -0.61 -2.23 1 98.69 178 VAL B C 1
ATOM 3369 O O . VAL B 1 178 ? 4.434 0.223 -1.81 1 98.69 178 VAL B O 1
ATOM 3372 N N . SER B 1 179 ? 3.064 -1.579 -1.445 1 98.12 179 SER B N 1
ATOM 3373 C CA . SER B 1 179 ? 3.289 -1.479 -0.007 1 98.12 179 SER B CA 1
ATOM 3374 C C . SER B 1 179 ? 3.67 -2.83 0.588 1 98.12 179 SER B C 1
ATOM 3376 O O . SER B 1 179 ? 4.098 -2.91 1.742 1 98.12 179 SER B O 1
ATOM 3378 N N . GLY B 1 180 ? 3.521 -3.908 -0.096 1 98.5 180 GLY B N 1
ATOM 3379 C CA . GLY B 1 180 ? 3.898 -5.215 0.416 1 98.5 180 GLY B CA 1
ATOM 3380 C C . GLY B 1 180 ? 5.398 -5.43 0.459 1 98.5 180 GLY B C 1
ATOM 3381 O O . GLY B 1 180 ? 6.121 -4.98 -0.432 1 98.5 180 GLY B O 1
ATOM 3382 N N . ASP B 1 181 ? 5.871 -6.176 1.411 1 98.75 181 ASP B N 1
ATOM 3383 C CA . ASP B 1 181 ? 7.285 -6.527 1.481 1 98.75 181 ASP B CA 1
ATOM 3384 C C . ASP B 1 181 ? 7.641 -7.582 0.436 1 98.75 181 ASP B C 1
ATOM 3386 O O . ASP B 1 181 ? 6.836 -8.469 0.14 1 98.75 181 ASP B O 1
ATOM 3390 N N . VAL B 1 182 ? 8.828 -7.418 -0.094 1 98.88 182 VAL B N 1
ATOM 3391 C CA . VAL B 1 182 ? 9.32 -8.383 -1.079 1 98.88 182 VAL B CA 1
ATOM 3392 C C . VAL B 1 182 ? 10.625 -9 -0.595 1 98.88 182 VAL B C 1
ATOM 3394 O O . VAL B 1 182 ? 11.586 -8.281 -0.304 1 98.88 182 VAL B O 1
ATOM 3397 N N . THR B 1 183 ? 10.641 -10.273 -0.444 1 98.75 183 THR B N 1
ATOM 3398 C CA . THR B 1 183 ? 11.844 -11.023 -0.095 1 98.75 183 THR B CA 1
ATOM 3399 C C . THR B 1 183 ? 12.219 -11.984 -1.217 1 98.75 183 THR B C 1
ATOM 3401 O O . THR B 1 183 ? 11.398 -12.797 -1.647 1 98.75 183 THR B O 1
ATOM 3404 N N . ILE B 1 184 ? 13.398 -11.898 -1.717 1 98.44 184 ILE B N 1
ATOM 3405 C CA . ILE B 1 184 ? 13.914 -12.766 -2.773 1 98.44 184 ILE B CA 1
ATOM 3406 C C . ILE B 1 184 ? 15.18 -13.477 -2.291 1 98.44 184 ILE B C 1
ATOM 3408 O O . ILE B 1 184 ? 16.125 -12.828 -1.831 1 98.44 184 ILE B O 1
ATOM 3412 N N . ASP B 1 185 ? 15.188 -14.742 -2.334 1 97.12 185 ASP B N 1
ATOM 3413 C CA . ASP B 1 185 ? 16.312 -15.586 -1.972 1 97.12 185 ASP B CA 1
ATOM 3414 C C . ASP B 1 185 ? 16.672 -16.547 -3.102 1 97.12 185 ASP B C 1
ATOM 3416 O O . ASP B 1 185 ? 16.047 -17.609 -3.238 1 97.12 185 ASP B O 1
ATOM 3420 N N . LEU B 1 186 ? 17.688 -16.25 -3.889 1 96.19 186 LEU B N 1
ATOM 3421 C CA . LEU B 1 186 ? 17.984 -17.016 -5.094 1 96.19 186 LEU B CA 1
ATOM 3422 C C . LEU B 1 186 ? 19.094 -18.031 -4.836 1 96.19 186 LEU B C 1
ATOM 3424 O O . LEU B 1 186 ? 20.078 -17.719 -4.176 1 96.19 186 LEU B O 1
ATOM 3428 N N . ALA B 1 187 ? 18.906 -19.203 -5.379 1 94.62 187 ALA B N 1
ATOM 3429 C CA . ALA B 1 187 ? 19.844 -20.297 -5.207 1 94.62 187 ALA B CA 1
ATOM 3430 C C . ALA B 1 187 ? 20.953 -20.234 -6.254 1 94.62 187 ALA B C 1
ATOM 3432 O O . ALA B 1 187 ? 22.047 -20.797 -6.051 1 94.62 187 ALA B O 1
ATOM 3433 N N . THR B 1 188 ? 20.688 -19.688 -7.387 1 94.12 188 THR B N 1
ATOM 3434 C CA . THR B 1 188 ? 21.672 -19.5 -8.445 1 94.12 188 THR B CA 1
ATOM 3435 C C . THR B 1 188 ? 21.844 -18.031 -8.789 1 94.12 188 THR B C 1
ATOM 3437 O O . THR B 1 188 ? 20.938 -17.219 -8.555 1 94.12 188 THR B O 1
ATOM 3440 N N . GLN B 1 189 ? 23.031 -17.703 -9.305 1 92.44 189 GLN B N 1
ATOM 3441 C CA . GLN B 1 189 ? 23.344 -16.312 -9.602 1 92.44 189 GLN B CA 1
ATOM 3442 C C . GLN B 1 189 ? 22.5 -15.789 -10.766 1 92.44 189 GLN B C 1
ATOM 3444 O O . GLN B 1 189 ? 22.578 -16.312 -11.875 1 92.44 189 GLN B O 1
ATOM 3449 N N . PRO B 1 190 ? 21.734 -14.82 -10.5 1 94.88 190 PRO B N 1
ATOM 3450 C CA . PRO B 1 190 ? 20.922 -14.273 -11.594 1 94.88 190 PRO B CA 1
ATOM 3451 C C . PRO B 1 190 ? 21.703 -13.344 -12.508 1 94.88 190 PRO B C 1
ATOM 3453 O O . PRO B 1 190 ? 22.781 -12.859 -12.133 1 94.88 190 PRO B O 1
ATOM 3456 N N . ARG B 1 191 ? 21.172 -13.289 -13.672 1 95.44 191 ARG B N 1
ATOM 3457 C CA . ARG B 1 191 ? 21.703 -12.25 -14.547 1 95.44 191 ARG B CA 1
ATOM 3458 C C . ARG B 1 191 ? 21.203 -10.875 -14.141 1 95.44 191 ARG B C 1
ATOM 3460 O O . ARG B 1 191 ? 21.969 -9.906 -14.102 1 95.44 191 ARG B O 1
ATOM 3467 N N . SER B 1 192 ? 19.953 -10.836 -13.836 1 96.75 192 SER B N 1
ATOM 3468 C CA . SER B 1 192 ? 19.375 -9.531 -13.539 1 96.75 192 SER B CA 1
ATOM 3469 C C . SER B 1 192 ? 18.266 -9.641 -12.492 1 96.75 192 SER B C 1
ATOM 3471 O O . SER B 1 192 ? 17.453 -10.57 -12.531 1 96.75 192 SER B O 1
ATOM 3473 N N . VAL B 1 193 ? 18.25 -8.672 -11.516 1 97.44 193 VAL B N 1
ATOM 3474 C CA . VAL B 1 193 ? 17.188 -8.523 -10.531 1 97.44 193 VAL B CA 1
ATOM 3475 C C . VAL B 1 193 ? 16.75 -7.059 -10.453 1 97.44 193 VAL B C 1
ATOM 3477 O O . VAL B 1 193 ? 17.578 -6.176 -10.188 1 97.44 193 VAL B O 1
ATOM 3480 N N . LYS B 1 194 ? 15.531 -6.801 -10.711 1 98.69 194 LYS B N 1
ATOM 3481 C CA . LYS B 1 194 ? 14.961 -5.465 -10.594 1 98.69 194 LYS B CA 1
ATOM 3482 C C . LYS B 1 194 ? 13.734 -5.469 -9.68 1 98.69 194 LYS B C 1
ATOM 3484 O O . LYS B 1 194 ? 12.711 -6.074 -10.008 1 98.69 194 LYS B O 1
ATOM 3489 N N . VAL B 1 195 ? 13.844 -4.789 -8.547 1 98.69 195 VAL B N 1
ATOM 3490 C CA . VAL B 1 195 ? 12.75 -4.754 -7.59 1 98.69 195 VAL B CA 1
ATOM 3491 C C . VAL B 1 195 ? 12.453 -3.309 -7.191 1 98.69 195 VAL B C 1
ATOM 3493 O O . VAL B 1 195 ? 13.367 -2.561 -6.832 1 98.69 195 VAL B O 1
ATOM 3496 N N . ASN B 1 196 ? 11.242 -2.936 -7.242 1 98.44 196 ASN B N 1
ATOM 3497 C CA . ASN B 1 196 ? 10.797 -1.599 -6.859 1 98.44 196 ASN B CA 1
ATOM 3498 C C . ASN B 1 196 ? 9.633 -1.653 -5.875 1 98.44 196 ASN B C 1
ATOM 3500 O O . ASN B 1 196 ? 8.766 -2.518 -5.984 1 98.44 196 ASN B O 1
ATOM 3504 N N . SER B 1 197 ? 9.648 -0.739 -4.934 1 98.38 197 SER B N 1
ATOM 3505 C CA . SER B 1 197 ? 8.555 -0.598 -3.977 1 98.38 197 SER B CA 1
ATOM 3506 C C . SER B 1 197 ? 8.305 0.868 -3.643 1 98.38 197 SER B C 1
ATOM 3508 O O . SER B 1 197 ? 9.211 1.695 -3.719 1 98.38 197 SER B O 1
ATOM 3510 N N . VAL B 1 198 ? 7.074 1.149 -3.348 1 98.25 198 VAL B N 1
ATOM 3511 C CA . VAL B 1 198 ? 6.828 2.486 -2.816 1 98.25 198 VAL B CA 1
ATOM 3512 C C . VAL B 1 198 ? 7.102 2.502 -1.313 1 98.25 198 VAL B C 1
ATOM 3514 O O . VAL B 1 198 ? 8.008 3.201 -0.85 1 98.25 198 VAL B O 1
ATOM 3517 N N . SER B 1 199 ? 6.426 1.649 -0.544 1 97.56 199 SER B N 1
ATOM 3518 C CA . SER B 1 199 ? 6.582 1.696 0.906 1 97.56 199 SER B CA 1
ATOM 3519 C C . SER B 1 199 ? 6.965 0.33 1.465 1 97.56 199 SER B C 1
ATOM 3521 O O . SER B 1 199 ? 7.375 0.22 2.621 1 97.56 199 SER B O 1
ATOM 3523 N N . GLY B 1 200 ? 6.852 -0.752 0.741 1 98.12 200 GLY B N 1
ATOM 3524 C CA . GLY B 1 200 ? 7.227 -2.078 1.204 1 98.12 200 GLY B CA 1
ATOM 3525 C C . GLY B 1 200 ? 8.727 -2.264 1.332 1 98.12 200 GLY B C 1
ATOM 3526 O O . GLY B 1 200 ? 9.5 -1.712 0.542 1 98.12 200 GLY B O 1
ATOM 3527 N N . ASN B 1 201 ? 9.195 -3.111 2.266 1 98.12 201 ASN B N 1
ATOM 3528 C CA . ASN B 1 201 ? 10.609 -3.424 2.443 1 98.12 201 ASN B CA 1
ATOM 3529 C C . ASN B 1 201 ? 11.078 -4.465 1.435 1 98.12 201 ASN B C 1
ATOM 3531 O O . ASN B 1 201 ? 10.328 -5.379 1.08 1 98.12 201 ASN B O 1
ATOM 3535 N N . LEU B 1 202 ? 12.281 -4.246 0.989 1 98.31 202 LEU B N 1
ATOM 3536 C CA . LEU B 1 202 ? 12.898 -5.168 0.041 1 98.31 202 LEU B CA 1
ATOM 3537 C C . LEU B 1 202 ? 14.078 -5.895 0.678 1 98.31 202 LEU B C 1
ATOM 3539 O O . LEU B 1 202 ? 14.984 -5.258 1.222 1 98.31 202 LEU B O 1
ATOM 3543 N N . LEU B 1 203 ? 14.047 -7.199 0.661 1 97.88 203 LEU B N 1
ATOM 3544 C CA . LEU B 1 203 ? 15.148 -8.031 1.124 1 97.88 203 LEU B CA 1
ATOM 3545 C C . LEU B 1 203 ? 15.594 -9 0.031 1 97.88 203 LEU B C 1
ATOM 3547 O O . LEU B 1 203 ? 14.859 -9.922 -0.331 1 97.88 203 LEU B O 1
ATOM 3551 N N . LEU B 1 204 ? 16.797 -8.812 -0.458 1 96.56 204 LEU B N 1
ATOM 3552 C CA . LEU B 1 204 ? 17.312 -9.609 -1.562 1 96.56 204 LEU B CA 1
ATOM 3553 C C . LEU B 1 204 ? 18.578 -10.367 -1.142 1 96.56 204 LEU B C 1
ATOM 3555 O O . LEU B 1 204 ? 19.531 -9.758 -0.646 1 96.56 204 LEU B O 1
ATOM 3559 N N . ARG B 1 205 ? 18.547 -11.594 -1.333 1 94.38 205 ARG B N 1
ATOM 3560 C CA . ARG B 1 205 ? 19.734 -12.43 -1.11 1 94.38 205 ARG B CA 1
ATOM 3561 C C . ARG B 1 205 ? 20.188 -13.094 -2.404 1 94.38 205 ARG B C 1
ATOM 3563 O O . ARG B 1 205 ? 19.391 -13.773 -3.068 1 94.38 205 ARG B O 1
ATOM 3570 N N . VAL B 1 206 ? 21.406 -12.875 -2.711 1 90.06 206 VAL B N 1
ATOM 3571 C CA . VAL B 1 206 ? 22 -13.484 -3.895 1 90.06 206 VAL B CA 1
ATOM 3572 C C . VAL B 1 206 ? 23.156 -14.414 -3.479 1 90.06 206 VAL B C 1
ATOM 3574 O O . VAL B 1 206 ? 23.781 -14.203 -2.439 1 90.06 206 VAL B O 1
ATOM 3577 N N . PRO B 1 207 ? 23.438 -15.383 -4.277 1 88.5 207 PRO B N 1
ATOM 3578 C CA . PRO B 1 207 ? 24.453 -16.375 -3.889 1 88.5 207 PRO B CA 1
ATOM 3579 C C . PRO B 1 207 ? 25.844 -15.758 -3.729 1 88.5 207 PRO B C 1
ATOM 3581 O O . PRO B 1 207 ? 26.516 -16.031 -2.734 1 88.5 207 PRO B O 1
ATOM 3584 N N . ASP B 1 208 ? 26.312 -15.016 -4.711 1 82.56 208 ASP B N 1
ATOM 3585 C CA . ASP B 1 208 ? 27.641 -14.406 -4.691 1 82.56 208 ASP B CA 1
ATOM 3586 C C . ASP B 1 208 ? 27.562 -12.891 -4.852 1 82.56 208 ASP B C 1
ATOM 3588 O O . ASP B 1 208 ? 27.391 -12.391 -5.965 1 82.56 208 ASP B O 1
ATOM 3592 N N . ASP B 1 209 ? 27.734 -12.258 -3.787 1 78.88 209 ASP B N 1
ATOM 3593 C CA . ASP B 1 209 ? 27.562 -10.805 -3.836 1 78.88 209 ASP B CA 1
ATOM 3594 C C . ASP B 1 209 ? 28.812 -10.117 -4.375 1 78.88 209 ASP B C 1
ATOM 3596 O O . ASP B 1 209 ? 28.797 -8.914 -4.652 1 78.88 209 ASP B O 1
ATOM 3600 N N . SER B 1 210 ? 29.797 -10.898 -4.594 1 77.75 210 SER B N 1
ATOM 3601 C CA . SER B 1 210 ? 31.031 -10.289 -5.078 1 77.75 210 SER B CA 1
ATOM 3602 C C . SER B 1 210 ? 30.953 -9.984 -6.57 1 77.75 210 SER B C 1
ATOM 3604 O O . SER B 1 210 ? 31.766 -9.227 -7.102 1 77.75 210 SER B O 1
ATOM 3606 N N . VAL B 1 211 ? 30 -10.57 -7.246 1 82.5 211 VAL B N 1
ATOM 3607 C CA . VAL B 1 211 ? 29.891 -10.359 -8.688 1 82.5 211 VAL B CA 1
ATOM 3608 C C . VAL B 1 211 ? 28.594 -9.633 -9.016 1 82.5 211 VAL B C 1
ATOM 3610 O O . VAL B 1 211 ? 27.969 -9.891 -10.039 1 82.5 211 VAL B O 1
ATOM 3613 N N . VAL B 1 212 ? 28.188 -8.828 -8.156 1 84.69 212 VAL B N 1
ATOM 3614 C CA . VAL B 1 212 ? 26.922 -8.125 -8.344 1 84.69 212 VAL B CA 1
ATOM 3615 C C . VAL B 1 212 ? 27.172 -6.625 -8.477 1 84.69 212 VAL B C 1
ATOM 3617 O O . VAL B 1 212 ? 27.859 -6.031 -7.637 1 84.69 212 VAL B O 1
ATOM 3620 N N . ALA B 1 213 ? 26.75 -6.094 -9.586 1 88.56 213 ALA B N 1
ATOM 3621 C CA . ALA B 1 213 ? 26.594 -4.641 -9.672 1 88.56 213 ALA B CA 1
ATOM 3622 C C . ALA B 1 213 ? 25.266 -4.191 -9.078 1 88.56 213 ALA B C 1
ATOM 3624 O O . ALA B 1 213 ? 24.203 -4.43 -9.664 1 88.56 213 ALA B O 1
ATOM 3625 N N . VAL B 1 214 ? 25.344 -3.506 -7.93 1 89.06 214 VAL B N 1
ATOM 3626 C CA . VAL B 1 214 ? 24.125 -3.213 -7.172 1 89.06 214 VAL B CA 1
ATOM 3627 C C . VAL B 1 214 ? 23.828 -1.717 -7.238 1 89.06 214 VAL B C 1
ATOM 3629 O O . VAL B 1 214 ? 24.719 -0.889 -7.059 1 89.06 214 VAL B O 1
ATOM 3632 N N . SER B 1 215 ? 22.672 -1.372 -7.602 1 91.19 215 SER B N 1
ATOM 3633 C CA . SER B 1 215 ? 22.062 -0.062 -7.398 1 91.19 215 SER B CA 1
ATOM 3634 C C . SER B 1 215 ? 20.891 -0.142 -6.43 1 91.19 215 SER B C 1
ATOM 3636 O O . SER B 1 215 ? 19.812 -0.65 -6.781 1 91.19 215 SER B O 1
ATOM 3638 N N . ALA B 1 216 ? 21.078 0.266 -5.168 1 91.25 216 ALA B N 1
ATOM 3639 C CA . ALA B 1 216 ? 20.047 0.264 -4.133 1 91.25 216 ALA B CA 1
ATOM 3640 C C . ALA B 1 216 ? 19.75 1.682 -3.648 1 91.25 216 ALA B C 1
ATOM 3642 O O . ALA B 1 216 ? 20.672 2.436 -3.322 1 91.25 216 ALA B O 1
ATOM 3643 N N . GLN B 1 217 ? 18.516 2.01 -3.646 1 90.69 217 GLN B N 1
ATOM 3644 C CA . GLN B 1 217 ? 18.156 3.381 -3.297 1 90.69 217 GLN B CA 1
ATOM 3645 C C . GLN B 1 217 ? 16.828 3.426 -2.555 1 90.69 217 GLN B C 1
ATOM 3647 O O . GLN B 1 217 ? 15.906 2.656 -2.859 1 90.69 217 GLN B O 1
ATOM 3652 N N . SER B 1 218 ? 16.703 4.383 -1.583 1 91.56 218 SER B N 1
ATOM 3653 C CA . SER B 1 218 ? 15.445 4.73 -0.939 1 91.56 218 SER B CA 1
ATOM 3654 C C . SER B 1 218 ? 15.398 6.211 -0.579 1 91.56 218 SER B C 1
ATOM 3656 O O . SER B 1 218 ? 16.391 6.777 -0.131 1 91.56 218 SER B O 1
ATOM 3658 N N . VAL B 1 219 ? 14.281 6.777 -0.824 1 87.88 219 VAL B N 1
ATOM 3659 C CA . VAL B 1 219 ? 14.133 8.203 -0.539 1 87.88 219 VAL B CA 1
ATOM 3660 C C . VAL B 1 219 ? 14.164 8.43 0.971 1 87.88 219 VAL B C 1
ATOM 3662 O O . VAL B 1 219 ? 14.82 9.352 1.453 1 87.88 219 VAL B O 1
ATOM 3665 N N . SER B 1 220 ? 13.445 7.621 1.753 1 88.25 220 SER B N 1
ATOM 3666 C CA . SER B 1 220 ? 13.375 7.883 3.188 1 88.25 220 SER B CA 1
ATOM 3667 C C . SER B 1 220 ? 13.727 6.637 3.994 1 88.25 220 SER B C 1
ATOM 3669 O O . SER B 1 220 ? 13.859 6.703 5.219 1 88.25 220 SER B O 1
ATOM 3671 N N . GLY B 1 221 ? 13.781 5.527 3.369 1 89.5 221 GLY B N 1
ATOM 3672 C CA . GLY B 1 221 ? 14.102 4.297 4.078 1 89.5 221 GLY B CA 1
ATOM 3673 C C . GLY B 1 221 ? 15.594 4.027 4.156 1 89.5 221 GLY B C 1
ATOM 3674 O O . GLY B 1 221 ? 16.375 4.613 3.408 1 89.5 221 GLY B O 1
ATOM 3675 N N . ARG B 1 222 ? 15.984 3.113 4.996 1 88.25 222 ARG B N 1
ATOM 3676 C CA . ARG B 1 222 ? 17.375 2.699 5.133 1 88.25 222 ARG B CA 1
ATOM 3677 C C . ARG B 1 222 ? 17.781 1.755 4.004 1 88.25 222 ARG B C 1
ATOM 3679 O O . ARG B 1 222 ? 16.969 0.94 3.551 1 88.25 222 ARG B O 1
ATOM 3686 N N . VAL B 1 223 ? 19.016 1.912 3.553 1 91.5 223 VAL B N 1
ATOM 3687 C CA . VAL B 1 223 ? 19.578 1.019 2.545 1 91.5 223 VAL B CA 1
ATOM 3688 C C . VAL B 1 223 ? 20.781 0.278 3.123 1 91.5 223 VAL B C 1
ATOM 3690 O O . VAL B 1 223 ? 21.703 0.901 3.65 1 91.5 223 VAL B O 1
ATOM 3693 N N . THR B 1 224 ? 20.734 -1.044 3.109 1 89.94 224 THR B N 1
ATOM 3694 C CA . THR B 1 224 ? 21.828 -1.881 3.588 1 89.94 224 THR B CA 1
ATOM 3695 C C . THR B 1 224 ? 22.297 -2.828 2.49 1 89.94 224 THR B C 1
ATOM 3697 O O . THR B 1 224 ? 21.5 -3.588 1.932 1 89.94 224 THR B O 1
ATOM 3700 N N . VAL B 1 225 ? 23.562 -2.709 2.137 1 86.44 225 VAL B N 1
ATOM 3701 C CA . VAL B 1 225 ? 24.156 -3.623 1.167 1 86.44 225 VAL B CA 1
ATOM 3702 C C . VAL B 1 225 ? 25.375 -4.32 1.789 1 86.44 225 VAL B C 1
ATOM 3704 O O . VAL B 1 225 ? 26.344 -3.664 2.168 1 86.44 225 VAL B O 1
ATOM 3707 N N . GLY B 1 226 ? 25.484 -5.746 1.689 1 77.25 226 GLY B N 1
ATOM 3708 C CA . GLY B 1 226 ? 26.609 -6.492 2.217 1 77.25 226 GLY B CA 1
ATOM 3709 C C . GLY B 1 226 ? 27.016 -6.055 3.613 1 77.25 226 GLY B C 1
ATOM 3710 O O . GLY B 1 226 ? 28.203 -5.961 3.92 1 77.25 226 GLY B O 1
ATOM 3711 N N . GLY B 1 227 ? 26.188 -5.766 4.453 1 68.12 227 GLY B N 1
ATOM 3712 C CA . GLY B 1 227 ? 26.5 -5.355 5.812 1 68.12 227 GLY B CA 1
ATOM 3713 C C . GLY B 1 227 ? 26.781 -3.867 5.938 1 68.12 227 GLY B C 1
ATOM 3714 O O . GLY B 1 227 ? 26.906 -3.346 7.047 1 68.12 227 GLY B O 1
ATOM 3715 N N . ALA B 1 228 ? 27.219 -3.289 4.781 1 66.75 228 ALA B N 1
ATOM 3716 C CA . ALA B 1 228 ? 27.391 -1.838 4.832 1 66.75 228 ALA B CA 1
ATOM 3717 C C . ALA B 1 228 ? 26.031 -1.127 4.812 1 66.75 228 ALA B C 1
ATOM 3719 O O . ALA B 1 228 ? 25.156 -1.462 4.012 1 66.75 228 ALA B O 1
ATOM 3720 N N . GLN B 1 229 ? 25.766 -0.511 5.926 1 64.88 229 GLN B N 1
ATOM 3721 C CA . GLN B 1 229 ? 24.516 0.23 6.031 1 64.88 229 GLN B CA 1
ATOM 3722 C C . GLN B 1 229 ? 24.703 1.698 5.668 1 64.88 229 GLN B C 1
ATOM 3724 O O . GLN B 1 229 ? 25.688 2.32 6.078 1 64.88 229 GLN B O 1
ATOM 3729 N N . VAL B 1 230 ? 23.938 1.982 4.664 1 63.78 230 VAL B N 1
ATOM 3730 C CA . VAL B 1 230 ? 23.891 3.41 4.367 1 63.78 230 VAL B CA 1
ATOM 3731 C C . VAL B 1 230 ? 22.547 3.992 4.801 1 63.78 230 VAL B C 1
ATOM 3733 O O . VAL B 1 230 ? 21.5 3.395 4.555 1 63.78 230 VAL B O 1
ATOM 3736 N N . PHE B 1 231 ? 22.641 4.668 5.949 1 58.19 231 PHE B N 1
ATOM 3737 C CA . PHE B 1 231 ? 21.422 5.324 6.402 1 58.19 231 PHE B CA 1
ATOM 3738 C C . PHE B 1 231 ? 21.188 6.621 5.633 1 58.19 231 PHE B C 1
ATOM 3740 O O . PHE B 1 231 ? 22.141 7.246 5.156 1 58.19 231 PHE B O 1
ATOM 3747 N N . GLY B 1 232 ? 20.109 6.672 4.938 1 51.31 232 GLY B N 1
ATOM 3748 C CA . GLY B 1 232 ? 19.688 7.781 4.102 1 51.31 232 GLY B CA 1
ATOM 3749 C C . GLY B 1 232 ? 19.516 9.078 4.867 1 51.31 232 GLY B C 1
ATOM 3750 O O . GLY B 1 232 ? 18.672 9.18 5.766 1 51.31 232 GLY B O 1
ATOM 3751 N N . GLY B 1 233 ? 20.438 9.812 5.25 1 48.28 233 GLY B N 1
ATOM 3752 C CA . GLY B 1 233 ? 20.25 11.25 5.219 1 48.28 233 GLY B CA 1
ATOM 3753 C C . GLY B 1 233 ? 19.688 11.75 3.896 1 48.28 233 GLY B C 1
ATOM 3754 O O . GLY B 1 233 ? 20.141 11.328 2.828 1 48.28 233 GLY B O 1
ATOM 3755 N N . GLY B 1 234 ? 18.438 12.18 3.68 1 58.44 234 GLY B N 1
ATOM 3756 C CA . GLY B 1 234 ? 17.703 12.656 2.518 1 58.44 234 GLY B CA 1
ATOM 3757 C C . GLY B 1 234 ? 17.609 11.625 1.409 1 58.44 234 GLY B C 1
ATOM 3758 O O . GLY B 1 234 ? 17.625 11.969 0.227 1 58.44 234 GLY B O 1
ATOM 3759 N N . GLY B 1 235 ? 17.688 10.461 1.676 1 63.72 235 GLY B N 1
ATOM 3760 C CA . GLY B 1 235 ? 17.641 9.312 0.784 1 63.72 235 GLY B CA 1
ATOM 3761 C C . GLY B 1 235 ? 18.875 8.438 0.879 1 63.72 235 GLY B C 1
ATOM 3762 O O . GLY B 1 235 ? 19.969 8.93 1.146 1 63.72 235 GLY B O 1
ATOM 3763 N N . ALA B 1 236 ? 18.719 7.184 0.945 1 74.38 236 ALA B N 1
ATOM 3764 C CA . ALA B 1 236 ? 19.828 6.23 1.009 1 74.38 236 ALA B CA 1
ATOM 3765 C C . ALA B 1 236 ? 20.062 5.582 -0.351 1 74.38 236 ALA B C 1
ATOM 3767 O O . ALA B 1 236 ? 19.125 5.148 -1.017 1 74.38 236 ALA B O 1
ATOM 3768 N N . THR B 1 237 ? 21.328 5.832 -0.898 1 75.5 237 THR B N 1
ATOM 3769 C CA . THR B 1 237 ? 21.688 5.223 -2.172 1 75.5 237 THR B CA 1
ATOM 3770 C C . THR B 1 237 ? 22.984 4.434 -2.045 1 75.5 237 THR B C 1
ATOM 3772 O O . THR B 1 237 ? 23.891 4.84 -1.325 1 75.5 237 THR B O 1
ATOM 3775 N N . PHE B 1 238 ? 23.016 3.305 -2.566 1 76.38 238 PHE B N 1
ATOM 3776 C CA . PHE B 1 238 ? 24.219 2.508 -2.697 1 76.38 238 PHE B CA 1
ATOM 3777 C C . PHE B 1 238 ? 24.406 2.021 -4.129 1 76.38 238 PHE B C 1
ATOM 3779 O O . PHE B 1 238 ? 23.484 1.431 -4.707 1 76.38 238 PHE B O 1
ATOM 3786 N N . ASN B 1 239 ? 25.438 2.572 -4.66 1 74.69 239 ASN B N 1
ATOM 3787 C CA . ASN B 1 239 ? 25.859 2.029 -5.945 1 74.69 239 ASN B CA 1
ATOM 3788 C C . ASN B 1 239 ? 27.219 1.364 -5.852 1 74.69 239 ASN B C 1
ATOM 3790 O O . ASN B 1 239 ? 28.188 1.985 -5.402 1 74.69 239 ASN B O 1
ATOM 3794 N N . GLY B 1 240 ? 27.203 0.075 -5.684 1 69.88 240 GLY B N 1
ATOM 3795 C CA . GLY B 1 240 ? 28.469 -0.638 -5.633 1 69.88 240 GLY B CA 1
ATOM 3796 C C . GLY B 1 240 ? 28.422 -1.995 -6.309 1 69.88 240 GLY B C 1
ATOM 3797 O O . GLY B 1 240 ? 27.391 -2.377 -6.871 1 69.88 240 GLY B O 1
ATOM 3798 N N . GLY B 1 241 ? 29.594 -2.662 -6.457 1 62.84 241 GLY B N 1
ATOM 3799 C CA . GLY B 1 241 ? 29.531 -3.98 -7.07 1 62.84 241 GLY B CA 1
ATOM 3800 C C . GLY B 1 241 ? 30.891 -4.605 -7.273 1 62.84 241 GLY B C 1
ATOM 3801 O O . GLY B 1 241 ? 31.922 -3.99 -6.957 1 62.84 241 GLY B O 1
ATOM 3802 N N . GLY B 1 242 ? 30.812 -5.969 -7.434 1 56.81 242 GLY B N 1
ATOM 3803 C CA . GLY B 1 242 ? 32 -6.809 -7.527 1 56.81 242 GLY B CA 1
ATOM 3804 C C . GLY B 1 242 ? 33.031 -6.277 -8.508 1 56.81 242 GLY B C 1
ATOM 3805 O O . GLY B 1 242 ? 32.719 -5.391 -9.312 1 56.81 242 GLY B O 1
ATOM 3806 N N . ARG B 1 243 ? 34.312 -6.41 -8.148 1 51.16 243 ARG B N 1
ATOM 3807 C CA . ARG B 1 243 ? 35.406 -6.219 -9.094 1 51.16 243 ARG B CA 1
ATOM 3808 C C . ARG B 1 243 ? 35 -6.664 -10.492 1 51.16 243 ARG B C 1
ATOM 3810 O O . ARG B 1 243 ? 34.312 -7.68 -10.656 1 51.16 243 ARG B O 1
ATOM 3817 N N . THR B 1 244 ? 34.688 -5.508 -11.25 1 47.91 244 THR B N 1
ATOM 3818 C CA . THR B 1 244 ? 34.562 -5.785 -12.672 1 47.91 244 THR B CA 1
ATOM 3819 C C . THR B 1 244 ? 35.375 -7.027 -13.055 1 47.91 244 THR B C 1
ATOM 3821 O O . THR B 1 244 ? 35.469 -7.359 -14.234 1 47.91 244 THR B O 1
ATOM 3824 N N . GLU B 1 245 ? 36.344 -7.414 -12.086 1 45.81 245 GLU B N 1
ATOM 3825 C CA . GLU B 1 245 ? 37.094 -8.5 -12.703 1 45.81 245 GLU B CA 1
ATOM 3826 C C . GLU B 1 245 ? 36.188 -9.688 -13.016 1 45.81 245 GLU B C 1
ATOM 3828 O O . GLU B 1 245 ? 35.281 -10.023 -12.227 1 45.81 245 GLU B O 1
ATOM 3833 N N . ALA B 1 246 ? 36.062 -9.852 -14.234 1 43.5 246 ALA B N 1
ATOM 3834 C CA . ALA B 1 246 ? 35.469 -11.055 -14.781 1 43.5 246 ALA B CA 1
ATOM 3835 C C . ALA B 1 246 ? 35.531 -12.211 -13.789 1 43.5 246 ALA B C 1
ATOM 3837 O O . ALA B 1 246 ? 36.625 -12.57 -13.32 1 43.5 246 ALA B O 1
ATOM 3838 N N . GLY B 1 247 ? 34.656 -12.219 -12.703 1 43.97 247 GLY B N 1
ATOM 3839 C CA . GLY B 1 247 ? 34.75 -13.461 -11.953 1 43.97 247 GLY B CA 1
ATOM 3840 C C . GLY B 1 247 ? 35.281 -14.617 -12.781 1 43.97 247 GLY B C 1
ATOM 3841 O O . GLY B 1 247 ? 35.531 -14.469 -13.977 1 43.97 247 GLY B O 1
ATOM 3842 N N . PRO B 1 248 ? 35.688 -15.742 -12.102 1 44.31 248 PRO B N 1
ATOM 3843 C CA . PRO B 1 248 ? 36.219 -16.734 -13.031 1 44.31 248 PRO B CA 1
ATOM 3844 C C . PRO B 1 248 ? 35.562 -16.703 -14.398 1 44.31 248 PRO B C 1
ATOM 3846 O O . PRO B 1 248 ? 34.469 -16.125 -14.547 1 44.31 248 PRO B O 1
ATOM 3849 N N . ALA B 1 249 ? 35.875 -17.688 -15.336 1 38.75 249 ALA B N 1
ATOM 3850 C CA . ALA B 1 249 ? 35.5 -18.078 -16.703 1 38.75 249 ALA B CA 1
ATOM 3851 C C . ALA B 1 249 ? 34 -18.109 -16.875 1 38.75 249 ALA B C 1
ATOM 3853 O O . ALA B 1 249 ? 33.312 -18.953 -16.312 1 38.75 249 ALA B O 1
ATOM 3854 N N . GLY B 1 250 ? 33.219 -16.969 -17.391 1 50.38 250 GLY B N 1
ATOM 3855 C CA . GLY B 1 250 ? 31.938 -16.938 -18.094 1 50.38 250 GLY B CA 1
ATOM 3856 C C . GLY B 1 250 ? 30.828 -16.266 -17.312 1 50.38 250 GLY B C 1
ATOM 3857 O O . GLY B 1 250 ? 29.703 -16.125 -17.812 1 50.38 250 GLY B O 1
ATOM 3858 N N . GLN B 1 251 ? 30.891 -16.266 -15.93 1 56.56 251 GLN B N 1
ATOM 3859 C CA . GLN B 1 251 ? 29.625 -15.859 -15.336 1 56.56 251 GLN B CA 1
ATOM 3860 C C . GLN B 1 251 ? 29.516 -14.336 -15.242 1 56.56 251 GLN B C 1
ATOM 3862 O O . GLN B 1 251 ? 30.438 -13.68 -14.758 1 56.56 251 GLN B O 1
ATOM 3867 N N . GLY B 1 252 ? 28.812 -13.688 -16.062 1 65.75 252 GLY B N 1
ATOM 3868 C CA . GLY B 1 252 ? 28.547 -12.266 -16.188 1 65.75 252 GLY B CA 1
ATOM 3869 C C . GLY B 1 252 ? 28.109 -11.625 -14.883 1 65.75 252 GLY B C 1
ATOM 3870 O O . GLY B 1 252 ? 27.844 -12.328 -13.906 1 65.75 252 GLY B O 1
ATOM 3871 N N . THR B 1 253 ? 28.359 -10.445 -14.68 1 81.56 253 THR B N 1
ATOM 3872 C CA . THR B 1 253 ? 28 -9.609 -13.539 1 81.56 253 THR B CA 1
ATOM 3873 C C . THR B 1 253 ? 26.484 -9.484 -13.406 1 81.56 253 THR B C 1
ATOM 3875 O O . THR B 1 253 ? 25.781 -9.273 -14.398 1 81.56 253 THR B O 1
ATOM 3878 N N . THR B 1 254 ? 26.016 -9.93 -12.227 1 89.69 254 THR B N 1
ATOM 3879 C CA . THR B 1 254 ? 24.594 -9.742 -11.93 1 89.69 254 THR B CA 1
ATOM 3880 C C . THR B 1 254 ? 24.266 -8.258 -11.797 1 89.69 254 THR B C 1
ATOM 3882 O O . THR B 1 254 ? 24.969 -7.516 -11.102 1 89.69 254 THR B O 1
ATOM 3885 N N . ARG B 1 255 ? 23.359 -7.828 -12.562 1 94 255 ARG B N 1
ATOM 3886 C CA . ARG B 1 255 ? 22.828 -6.48 -12.359 1 94 255 ARG B CA 1
ATOM 3887 C C . ARG B 1 255 ? 21.656 -6.488 -11.391 1 94 255 ARG B C 1
ATOM 3889 O O . ARG B 1 255 ? 20.641 -7.145 -11.633 1 94 255 ARG B O 1
ATOM 3896 N N . LEU B 1 256 ? 21.812 -5.793 -10.266 1 94.62 256 LEU B N 1
ATOM 3897 C CA . LEU B 1 256 ? 20.766 -5.746 -9.242 1 94.62 256 LEU B CA 1
ATOM 3898 C C . LEU B 1 256 ? 20.344 -4.309 -8.961 1 94.62 256 LEU B C 1
ATOM 3900 O O . LEU B 1 256 ? 21.156 -3.479 -8.57 1 94.62 256 LEU B O 1
ATOM 3904 N N . ARG B 1 257 ? 19.125 -4 -9.219 1 96.5 257 ARG B N 1
ATOM 3905 C CA . ARG B 1 257 ? 18.531 -2.699 -8.922 1 96.5 257 ARG B CA 1
ATOM 3906 C C . ARG B 1 257 ? 17.359 -2.838 -7.949 1 96.5 257 ARG B C 1
ATOM 3908 O O . ARG B 1 257 ? 16.391 -3.535 -8.234 1 96.5 257 ARG B O 1
ATOM 3915 N N . ALA B 1 258 ? 17.453 -2.232 -6.797 1 96.44 258 ALA B N 1
ATOM 3916 C CA . ALA B 1 258 ? 16.406 -2.221 -5.773 1 96.44 258 ALA B CA 1
ATOM 3917 C C . ALA B 1 258 ? 16.094 -0.796 -5.328 1 96.44 258 ALA B C 1
ATOM 3919 O O . ALA B 1 258 ? 16.938 -0.123 -4.734 1 96.44 258 ALA B O 1
ATOM 3920 N N . THR B 1 259 ? 14.898 -0.387 -5.594 1 96.12 259 THR B N 1
ATOM 3921 C CA . THR B 1 259 ? 14.547 1 -5.309 1 96.12 259 THR B CA 1
ATOM 3922 C C . THR B 1 259 ? 13.25 1.08 -4.516 1 96.12 259 THR B C 1
ATOM 3924 O O . THR B 1 259 ? 12.312 0.317 -4.766 1 96.12 259 THR B O 1
ATOM 3927 N N . SER B 1 260 ? 13.203 1.961 -3.51 1 95.56 260 SER B N 1
ATOM 3928 C CA . SER B 1 260 ? 11.992 2.223 -2.734 1 95.56 260 SER B CA 1
ATOM 3929 C C . SER B 1 260 ? 11.82 3.713 -2.471 1 95.56 260 SER B C 1
ATOM 3931 O O . SER B 1 260 ? 12.766 4.488 -2.609 1 95.56 260 SER B O 1
ATOM 3933 N N . VAL B 1 261 ? 10.594 4.07 -2.217 1 94.38 261 VAL B N 1
ATOM 3934 C CA . VAL B 1 261 ? 10.383 5.445 -1.772 1 94.38 261 VAL B CA 1
ATOM 3935 C C . VAL B 1 261 ? 10.57 5.531 -0.26 1 94.38 261 VAL B C 1
ATOM 3937 O O . VAL B 1 261 ? 11.383 6.316 0.228 1 94.38 261 VAL B O 1
ATOM 3940 N N . SER B 1 262 ? 9.844 4.691 0.521 1 93.81 262 SER B N 1
ATOM 3941 C CA . SER B 1 262 ? 9.93 4.809 1.974 1 93.81 262 SER B CA 1
ATOM 3942 C C . SER B 1 262 ? 10.312 3.48 2.613 1 93.81 262 SER B C 1
ATOM 3944 O O . SER B 1 262 ? 10.695 3.438 3.785 1 93.81 262 SER B O 1
ATOM 3946 N N . GLY B 1 263 ? 10.219 2.365 1.912 1 95.31 263 GLY B N 1
ATOM 3947 C CA . GLY B 1 263 ? 10.602 1.073 2.457 1 95.31 263 GLY B CA 1
ATOM 3948 C C . GLY B 1 263 ? 12.102 0.903 2.584 1 95.31 263 GLY B C 1
ATOM 3949 O O . GLY B 1 263 ? 12.867 1.52 1.841 1 95.31 263 GLY B O 1
ATOM 3950 N N . GLU B 1 264 ? 12.523 0.019 3.438 1 94.25 264 GLU B N 1
ATOM 3951 C CA . GLU B 1 264 ? 13.938 -0.322 3.578 1 94.25 264 GLU B CA 1
ATOM 3952 C C . GLU B 1 264 ? 14.391 -1.273 2.475 1 94.25 264 GLU B C 1
ATOM 3954 O O . GLU B 1 264 ? 13.609 -2.111 2.014 1 94.25 264 GLU B O 1
ATOM 3959 N N . VAL B 1 265 ? 15.617 -1.051 2.088 1 95.5 265 VAL B N 1
ATOM 3960 C CA . VAL B 1 265 ? 16.203 -1.916 1.071 1 95.5 265 VAL B CA 1
ATOM 3961 C C . VAL B 1 265 ? 17.422 -2.629 1.644 1 95.5 265 VAL B C 1
ATOM 3963 O O . VAL B 1 265 ? 18.391 -1.982 2.078 1 95.5 265 VAL B O 1
ATOM 3966 N N . THR B 1 266 ? 17.391 -3.943 1.67 1 94.44 266 THR B N 1
ATOM 3967 C CA . THR B 1 266 ? 18.516 -4.742 2.152 1 94.44 266 THR B CA 1
ATOM 3968 C C . THR B 1 266 ? 18.953 -5.75 1.096 1 94.44 266 THR B C 1
ATOM 3970 O O . THR B 1 266 ? 18.141 -6.527 0.591 1 94.44 266 THR B O 1
ATOM 3973 N N . VAL B 1 267 ? 20.172 -5.703 0.727 1 92.31 267 VAL B N 1
ATOM 3974 C CA . VAL B 1 267 ? 20.766 -6.668 -0.19 1 92.31 267 VAL B CA 1
ATOM 3975 C C . VAL B 1 267 ? 21.875 -7.441 0.524 1 92.31 267 VAL B C 1
ATOM 3977 O O . VAL B 1 267 ? 22.812 -6.844 1.053 1 92.31 267 VAL B O 1
ATOM 3980 N N . LEU B 1 268 ? 21.766 -8.828 0.486 1 85.75 268 LEU B N 1
ATOM 3981 C CA . LEU B 1 268 ? 22.734 -9.688 1.173 1 85.75 268 LEU B CA 1
ATOM 3982 C C . LEU B 1 268 ? 23.359 -10.68 0.203 1 85.75 268 LEU B C 1
ATOM 3984 O O . LEU B 1 268 ? 22.766 -11.039 -0.811 1 85.75 268 LEU B O 1
ATOM 3988 N N . GLY B 1 269 ? 24.656 -10.945 0.588 1 78.81 269 GLY B N 1
ATOM 3989 C CA . GLY B 1 269 ? 25.281 -12.055 -0.103 1 78.81 269 GLY B CA 1
ATOM 3990 C C . GLY B 1 269 ? 24.859 -13.414 0.435 1 78.81 269 GLY B C 1
ATOM 3991 O O . GLY B 1 269 ? 24.234 -13.5 1.495 1 78.81 269 GLY B O 1
ATOM 3992 N N . GLY B 1 270 ? 25.016 -14.445 -0.344 1 64.62 270 GLY B N 1
ATOM 3993 C CA . GLY B 1 270 ? 24.734 -15.797 0.11 1 64.62 270 GLY B CA 1
ATOM 3994 C C . GLY B 1 270 ? 25.641 -16.234 1.244 1 64.62 270 GLY B C 1
ATOM 3995 O O . GLY B 1 270 ? 26.641 -15.57 1.555 1 64.62 270 GLY B O 1
ATOM 3996 N N . PRO B 1 271 ? 25.172 -17.156 2.193 1 53.53 271 PRO B N 1
ATOM 3997 C CA . PRO B 1 271 ? 26.078 -17.672 3.225 1 53.53 271 PRO B CA 1
ATOM 3998 C C . PRO B 1 271 ? 27.438 -18.078 2.664 1 53.53 271 PRO B C 1
ATOM 4000 O O . PRO B 1 271 ? 27.516 -18.672 1.593 1 53.53 271 PRO B O 1
ATOM 4003 N N . GLN B 1 272 ? 28.422 -17.172 2.824 1 46.53 272 GLN B N 1
ATOM 4004 C CA . GLN B 1 272 ? 29.75 -17.625 2.447 1 46.53 272 GLN B CA 1
ATOM 4005 C C . GLN B 1 272 ? 30.172 -18.859 3.252 1 46.53 272 GLN B C 1
ATOM 4007 O O . GLN B 1 272 ? 29.812 -18.984 4.426 1 46.53 272 GLN B O 1
ATOM 4012 N N . ASP B 1 273 ? 30.25 -19.938 2.707 1 37.5 273 ASP B N 1
ATOM 4013 C CA . ASP B 1 273 ? 30.828 -21.094 3.406 1 37.5 273 ASP B CA 1
ATOM 4014 C C . ASP B 1 273 ? 31.969 -20.656 4.324 1 37.5 273 ASP B C 1
ATOM 4016 O O . ASP B 1 273 ? 32.969 -20.078 3.863 1 37.5 273 ASP B O 1
ATOM 4020 N N . ALA B 1 274 ? 31.75 -20.141 5.5 1 41.25 274 ALA B N 1
ATOM 4021 C CA . ALA B 1 274 ? 32.938 -20.094 6.348 1 41.25 274 ALA B CA 1
ATOM 4022 C C . ALA B 1 274 ? 33.906 -21.219 5.977 1 41.25 274 ALA B C 1
ATOM 4024 O O . ALA B 1 274 ? 33.5 -22.328 5.656 1 41.25 274 ALA B O 1
ATOM 4025 N N . PRO B 1 275 ? 35.156 -20.797 5.621 1 37.28 275 PRO B N 1
ATOM 4026 C CA . PRO B 1 275 ? 36 -21.969 5.398 1 37.28 275 PRO B CA 1
ATOM 4027 C C . PRO B 1 275 ? 35.656 -23.125 6.336 1 37.28 275 PRO B C 1
ATOM 4029 O O . PRO B 1 275 ? 35.312 -22.906 7.5 1 37.28 275 PRO B O 1
ATOM 4032 N N . VAL B 1 276 ? 34.969 -24.078 5.848 1 36.62 276 VAL B N 1
ATOM 4033 C CA . VAL B 1 276 ? 34.969 -25.297 6.648 1 36.62 276 VAL B CA 1
ATOM 4034 C C . VAL B 1 276 ? 36.312 -25.469 7.34 1 36.62 276 VAL B C 1
ATOM 4036 O O . VAL B 1 276 ? 37.344 -25.609 6.676 1 36.62 276 VAL B O 1
ATOM 4039 N N . ASP B 1 277 ? 36.562 -24.609 8.328 1 37.34 277 ASP B N 1
ATOM 4040 C CA . ASP B 1 277 ? 37.719 -25 9.102 1 37.34 277 ASP B CA 1
ATOM 4041 C C . ASP B 1 277 ? 37.875 -26.516 9.172 1 37.34 277 ASP B C 1
ATOM 4043 O O . ASP B 1 277 ? 36.969 -27.203 9.617 1 37.34 277 ASP B O 1
ATOM 4047 N N . ALA B 1 278 ? 38.688 -27.141 8.25 1 38.44 278 ALA B N 1
ATOM 4048 C CA . ALA B 1 278 ? 39.125 -28.531 8.359 1 38.44 278 ALA B CA 1
ATOM 4049 C C . ALA B 1 278 ? 39.219 -28.969 9.82 1 38.44 278 ALA B C 1
ATOM 4051 O O . ALA B 1 278 ? 39.688 -28.219 10.672 1 38.44 278 ALA B O 1
ATOM 4052 N N . PRO B 1 279 ? 38.344 -29.875 10.172 1 37.31 279 PRO B N 1
ATOM 4053 C CA . PRO B 1 279 ? 38.5 -30.359 11.547 1 37.31 279 PRO B CA 1
ATOM 4054 C C . PRO B 1 279 ? 39.938 -30.422 11.992 1 37.31 279 PRO B C 1
ATOM 4056 O O . PRO B 1 279 ? 40.812 -30.828 11.219 1 37.31 279 PRO B O 1
ATOM 4059 N N . GLU B 1 280 ? 40.375 -29.375 12.633 1 38.53 280 GLU B N 1
ATOM 4060 C CA . GLU B 1 280 ? 41.688 -29.531 13.234 1 38.53 280 GLU B CA 1
ATOM 4061 C C . GLU B 1 280 ? 41.906 -30.984 13.672 1 38.53 280 GLU B C 1
ATOM 4063 O O . GLU B 1 280 ? 41.031 -31.609 14.266 1 38.53 280 GLU B O 1
ATOM 4068 N N . ASP B 1 281 ? 42.812 -31.766 12.938 1 37.59 281 ASP B N 1
ATOM 4069 C CA . ASP B 1 281 ? 43.281 -33.094 13.273 1 37.59 281 ASP B CA 1
ATOM 4070 C C . ASP B 1 281 ? 43.344 -33.312 14.781 1 37.59 281 ASP B C 1
ATOM 4072 O O . ASP B 1 281 ? 43.906 -32.531 15.516 1 37.59 281 ASP B O 1
ATOM 4076 N N . ALA B 1 282 ? 42.219 -33.938 15.258 1 39.91 282 ALA B N 1
ATOM 4077 C CA . ALA B 1 282 ? 42.25 -34.438 16.641 1 39.91 282 ALA B CA 1
ATOM 4078 C C . ALA B 1 282 ? 43.656 -34.844 17.047 1 39.91 282 ALA B C 1
ATOM 4080 O O . ALA B 1 282 ? 44.344 -35.562 16.312 1 39.91 282 ALA B O 1
ATOM 4081 N N . PRO B 1 283 ? 44.344 -34.062 17.859 1 34.72 283 PRO B N 1
ATOM 4082 C CA . PRO B 1 283 ? 45.656 -34.562 18.25 1 34.72 283 PRO B CA 1
ATOM 4083 C C . PRO B 1 283 ? 45.656 -36.031 18.625 1 34.72 283 PRO B C 1
ATOM 4085 O O . PRO B 1 283 ? 44.719 -36.5 19.281 1 34.72 283 PRO B O 1
ATOM 4088 N N . ALA B 1 284 ? 46.125 -36.969 17.672 1 39.25 284 ALA B N 1
ATOM 4089 C CA . ALA B 1 284 ? 46.344 -38.406 17.828 1 39.25 284 ALA B CA 1
ATOM 4090 C C . ALA B 1 284 ? 46.906 -38.719 19.203 1 39.25 284 ALA B C 1
ATOM 4092 O O . ALA B 1 284 ? 47.219 -39.875 19.484 1 39.25 284 ALA B O 1
ATOM 4093 N N . ASP B 1 285 ? 47.219 -37.625 20.031 1 31.97 285 ASP B N 1
ATOM 4094 C CA . ASP B 1 285 ? 48.219 -38.031 21.016 1 31.97 285 ASP B CA 1
ATOM 4095 C C . ASP B 1 285 ? 47.594 -38.875 22.109 1 31.97 285 ASP B C 1
ATOM 4097 O O . ASP B 1 285 ? 48.188 -39.094 23.172 1 31.97 285 ASP B O 1
ATOM 4101 N N . GLN B 1 286 ? 46.188 -38.844 22.156 1 34.03 286 GLN B N 1
ATOM 4102 C CA . GLN B 1 286 ? 46 -39.344 23.516 1 34.03 286 GLN B CA 1
ATOM 4103 C C . GLN B 1 286 ? 46.438 -40.812 23.609 1 34.03 286 GLN B C 1
ATOM 4105 O O . GLN B 1 286 ? 45.875 -41.688 22.953 1 34.03 286 GLN B O 1
ATOM 4110 N N . THR B 1 287 ? 47.75 -41.094 23.781 1 34.34 287 THR B N 1
ATOM 4111 C CA . THR B 1 287 ? 48.375 -42.344 24.172 1 34.34 287 THR B CA 1
ATOM 4112 C C . THR B 1 287 ? 47.562 -43.062 25.234 1 34.34 287 THR B C 1
ATOM 4114 O O . THR B 1 287 ? 47.094 -42.438 26.203 1 34.34 287 THR B O 1
ATOM 4117 N N . PRO B 1 288 ? 46.969 -44.219 24.781 1 35.91 288 PRO B N 1
ATOM 4118 C CA . PRO B 1 288 ? 46.25 -45.062 25.719 1 35.91 288 PRO B CA 1
ATOM 4119 C C . PRO B 1 288 ? 46.969 -45.188 27.062 1 35.91 288 PRO B C 1
ATOM 4121 O O . PRO B 1 288 ? 48.156 -45.5 27.109 1 35.91 288 PRO B O 1
ATOM 4124 N N . VAL B 1 289 ? 46.781 -44.219 27.969 1 30.97 289 VAL B N 1
ATOM 4125 C CA . VAL B 1 289 ? 47.406 -44.438 29.281 1 30.97 289 VAL B CA 1
ATOM 4126 C C . VAL B 1 289 ? 47.062 -45.844 29.766 1 30.97 289 VAL B C 1
ATOM 4128 O O . VAL B 1 289 ? 45.906 -46.281 29.719 1 30.97 289 VAL B O 1
ATOM 4131 N N . ASP B 1 290 ? 48 -46.781 29.562 1 30.47 290 ASP B N 1
ATOM 4132 C CA . ASP B 1 290 ? 48.156 -48.125 30.078 1 30.47 290 ASP B CA 1
ATOM 4133 C C . ASP B 1 290 ? 47.656 -48.25 31.516 1 30.47 290 ASP B C 1
ATOM 4135 O O . ASP B 1 290 ? 48.156 -47.531 32.406 1 30.47 290 ASP B O 1
ATOM 4139 N N . LEU B 1 291 ? 46.375 -48.562 31.75 1 23.8 291 LEU B N 1
ATOM 4140 C CA . LEU B 1 291 ? 46.25 -49.281 33 1 23.8 291 LEU B CA 1
ATOM 4141 C C . LEU B 1 291 ? 46.969 -50.625 32.938 1 23.8 291 LEU B C 1
ATOM 4143 O O . LEU B 1 291 ? 47 -51.281 31.906 1 23.8 291 LEU B O 1
#

InterPro domains:
  IPR025164 Toastrack DUF4097 [PF13349] (41-227)

Radius of gyration: 30.37 Å; Cα contacts (8 Å, |Δi|>4): 1827; chains: 2; bounding box: 86×94×101 Å